Protein 4GHN (pdb70)

Foldseek 3Di:
DDPDDFDDADAEQLQDAQDALVCLLVQLVQVVVCVVFFFCCVVVVQDVVLSVVLNVQSNVQHGSNSSVQSVLLSQQSSQAQAFGFRYFKFFPPFDWDQAPNWIFGAPRDVQVVVQPDDHGWTFQDKQNHGVVVQLVVCLSNAHALEPVLSSVVSSRCSGIDSDAQKMKTWTDDPNDTDITMHGGHGPVVDDDDPDQQKAWDDDPNQEIEMEGQEVVSVSCVVHVVVRQPGQHYEYECANYQYDPLVLVVVLLLQADAKAAQFVGRVDIHRDPSRHDHQYEYEYDQNQYASSQSSVVNVVRVRYAYEEAFYRQYNDQQWGWDAGPSRGITIHHRHHWDAGPVGHTRNTGDGGNYYWGDHPVCVCCHDGRVVVVVVVVVD

B-factor: mean 21.85, std 10.47, range [8.23, 64.94]

CATH classification: 3.30.750.44 (+2 more: 2.30.42.10, 3.90.226.10)

Nearest PDB structures (foldseek):
  4ghn-assembly1_A  TM=1.003E+00  e=1.065E-84  Bacteroides u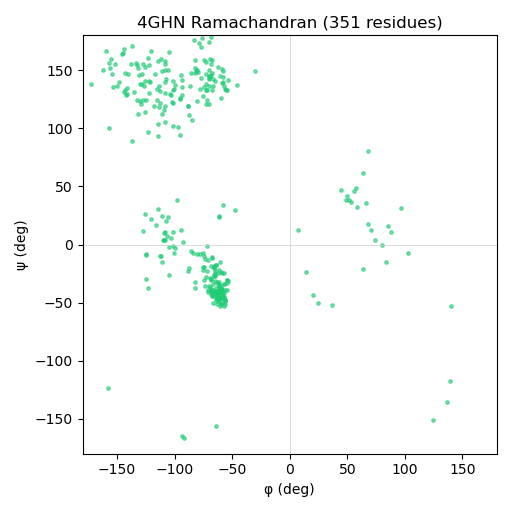niformis ATCC 8492
  1fc6-assembly1_A  TM=5.387E-01  e=7.915E-17  Tetradesmus obliquus
  4l8k-assembly2_B  TM=6.632E-01  e=1.416E-14  Parabacteroides merdae ATCC 43184
  6vbb-assembly1_B  TM=5.044E-01  e=3.871E-15  Acinetobacter baumannii
  6vbb-assembly1_A  TM=5.023E-01  e=3.640E-15  Acinetobacter baumannii

Solvent-accessible surface area: 17748 Å² total

Sequence (378 aa):
FYNDKQIDVENFYIAELPPLLTPSQFEEEDFKEEIHQIVENYSLYQQAKHLNDSLYQACDARVRQAQQTTTDYGLIVQEYISALQCAHAITCYKRYTANQRVAFIEDFLFVDKPNDYLTEYGFQDKDRIIIAINGLLPYKQQWIEQNEKYTEASTVPHRRLRTAYDAFRSYADTLLRNYTLLRGGDTLTVTLPLKQRDYFPDNEEQTVESRRILQQDSIGYYLTTIKTNPVEDFKAVYPKVKDLPYLIIDVRRNGGGNNSSNGVNICKYFIREAQPHCVSKSYIQPEADDAYKGKIYLLTDTYTLSSAAESFTLDKESGNVTLIGEATGGDTGNGPRRPFCCTKQRTYFRIPTRQPDVSSKGFPEGIGIPPHHQQVSQTVADFKDEDTVLNYAVGLLITEE

Structure (mmCIF, N/CA/C/O backbone):
data_4GHN
#
_entry.id   4GHN
#
_cell.length_a   102.077
_cell.length_b   102.077
_cell.length_c   97.266
_cell.angle_alpha   90.000
_cell.angle_beta   90.000
_cell.angle_gamma   120.000
#
_symmetry.space_group_name_H-M   'P 31 2 1'
#
loop_
_entity.id
_entity.type
_entity.pdbx_description
1 polymer 'Uncharacterized protein'
2 non-polymer GLYCEROL
3 water water
#
loop_
_atom_site.group_PDB
_atom_site.id
_atom_site.type_symbol
_atom_site.label_atom_id
_atom_site.label_alt_id
_atom_site.label_comp_id
_atom_site.label_asym_id
_atom_site.label_entity_id
_atom_site.label_seq_id
_atom_site.pdbx_PDB_ins_code
_atom_site.Cartn_x
_atom_site.Cartn_y
_atom_site.Cartn_z
_atom_site.occupancy
_atom_site.B_iso_or_equiv
_atom_site.auth_seq_id
_atom_site.auth_comp_id
_atom_site.auth_asym_id
_atom_site.auth_atom_id
_atom_site.pdbx_PDB_model_num
ATOM 1 N N . PHE A 1 4 ? 87.359 46.463 -5.953 1.00 51.51 32 PHE A N 1
ATOM 2 C CA . PHE A 1 4 ? 86.356 46.709 -7.033 1.00 51.04 32 PHE A CA 1
ATOM 3 C C . PHE A 1 4 ? 86.520 45.674 -8.143 1.00 53.38 32 PHE A C 1
ATOM 4 O O . PHE A 1 4 ? 87.603 45.562 -8.738 1.00 55.22 32 PHE A O 1
ATOM 12 N N . TYR A 1 5 ? 85.446 44.935 -8.432 1.00 54.54 33 TYR A N 1
ATOM 13 C CA . TYR A 1 5 ? 85.510 43.825 -9.391 1.00 56.32 33 TYR A CA 1
ATOM 14 C C . TYR A 1 5 ? 85.077 44.277 -10.790 1.00 58.61 33 TYR A C 1
ATOM 15 O O . TYR A 1 5 ? 83.881 44.312 -11.118 1.00 58.71 33 TYR A O 1
ATOM 24 N N . ASN A 1 6 ? 86.082 44.644 -11.594 1.00 60.78 34 ASN A N 1
ATOM 25 C CA . ASN A 1 6 ? 85.889 44.989 -13.007 1.00 61.68 34 ASN A CA 1
ATOM 26 C C . ASN A 1 6 ? 85.537 43.764 -13.874 1.00 62.30 34 ASN A C 1
ATOM 27 O O . ASN A 1 6 ? 84.735 43.871 -14.815 1.00 63.47 34 ASN A O 1
ATOM 29 N N . ASP A 1 7 ? 86.122 42.608 -13.543 1.00 61.90 35 ASP A N 1
ATOM 30 C CA . ASP A 1 7 ? 85.921 41.367 -14.313 1.00 61.47 35 ASP A CA 1
ATOM 31 C C . ASP A 1 7 ? 84.585 40.652 -13.984 1.00 60.50 35 ASP A C 1
ATOM 32 O O . ASP A 1 7 ? 84.102 40.718 -12.843 1.00 60.64 35 ASP A O 1
ATOM 34 N N . LYS A 1 8 ? 84.009 39.977 -14.988 1.00 58.34 36 LYS A N 1
ATOM 35 C CA . LYS A 1 8 ? 82.774 39.182 -14.822 1.00 56.36 36 LYS A CA 1
ATOM 36 C C . LYS A 1 8 ? 83.050 37.942 -13.960 1.00 54.23 36 LYS A C 1
ATOM 37 O O . LYS A 1 8 ? 84.203 37.517 -13.833 1.00 53.66 36 LYS A O 1
ATOM 39 N N . GLN A 1 9 ? 81.994 37.366 -13.379 1.00 51.86 37 GLN A N 1
ATOM 40 C CA . GLN A 1 9 ? 82.141 36.210 -12.479 1.00 50.22 37 GLN A CA 1
ATOM 41 C C . GLN A 1 9 ? 82.626 34.969 -13.241 1.00 48.75 37 GLN A C 1
ATOM 42 O O . GLN A 1 9 ? 82.107 34.648 -14.320 1.00 49.98 37 GLN A O 1
ATOM 48 N N . ILE A 1 10 ? 83.632 34.288 -12.687 1.00 45.84 38 ILE A N 1
ATOM 49 C CA . ILE A 1 10 ? 84.146 33.039 -13.281 1.00 43.36 38 ILE A CA 1
ATOM 50 C C . ILE A 1 10 ? 83.103 31.914 -13.194 1.00 42.96 38 ILE A C 1
ATOM 51 O O . ILE A 1 10 ? 82.184 31.945 -12.361 1.00 43.32 38 ILE A O 1
ATOM 56 N N . ASP A 1 11 ? 83.264 30.912 -14.052 1.00 41.78 39 ASP A N 1
ATOM 57 C CA . ASP A 1 11 ? 82.497 29.670 -13.933 1.00 41.44 39 ASP A CA 1
ATOM 58 C C . ASP A 1 11 ? 83.199 28.808 -12.902 1.00 38.80 39 ASP A C 1
ATOM 59 O O . ASP A 1 11 ? 84.413 28.926 -12.708 1.00 38.33 39 ASP A O 1
ATOM 64 N N . VAL A 1 12 ? 82.447 27.955 -12.218 1.00 34.45 40 VAL A N 1
ATOM 65 C CA . VAL A 1 12 ? 83.059 27.063 -11.249 1.00 30.74 40 VAL A CA 1
ATOM 66 C C . VAL A 1 12 ? 82.955 25.646 -11.748 1.00 27.63 40 VAL A C 1
ATOM 67 O O . VAL A 1 12 ? 82.149 25.332 -12.649 1.00 28.45 40 VAL A O 1
ATOM 71 N N . GLU A 1 13 ? 83.805 24.810 -11.197 1.00 25.15 41 GLU A N 1
ATOM 72 C CA . GLU A 1 13 ? 83.673 23.371 -11.338 1.00 25.60 41 GLU A CA 1
ATOM 73 C C . GLU A 1 13 ? 83.237 22.795 -9.992 1.00 23.46 41 GLU A C 1
ATOM 74 O O . GLU A 1 13 ? 83.692 23.237 -8.926 1.00 25.43 41 GLU A O 1
ATOM 80 N N . ASN A 1 14 ? 82.337 21.819 -10.056 1.00 23.10 42 ASN A N 1
ATOM 81 C CA . ASN A 1 14 ? 81.806 21.152 -8.889 1.00 22.19 42 ASN A CA 1
ATOM 82 C C . ASN A 1 14 ? 82.305 19.721 -8.842 1.00 22.18 42 ASN A C 1
ATOM 83 O O . ASN A 1 14 ? 81.971 18.885 -9.724 1.00 25.97 42 ASN A O 1
ATOM 88 N N . PHE A 1 15 ? 83.132 19.445 -7.855 1.00 19.68 43 PHE A N 1
ATOM 89 C CA . PHE A 1 15 ? 83.749 18.144 -7.640 1.00 21.37 43 PHE A CA 1
ATOM 90 C C . PHE A 1 15 ? 83.232 17.431 -6.411 1.00 20.26 43 PHE A C 1
ATOM 91 O O . PHE A 1 15 ? 82.853 18.066 -5.410 1.00 21.19 43 PHE A O 1
ATOM 99 N N . TYR A 1 16 ? 83.229 16.106 -6.469 1.00 20.73 44 TYR A N 1
ATOM 100 C CA . TYR A 1 16 ? 83.213 15.261 -5.267 1.00 20.43 44 TYR A CA 1
ATOM 101 C C . TYR A 1 16 ? 84.598 15.343 -4.627 1.00 21.36 44 TYR A C 1
ATOM 102 O O . TYR A 1 16 ? 85.629 15.294 -5.329 1.00 21.22 44 TYR A O 1
ATOM 111 N N . ILE A 1 17 ? 84.650 15.445 -3.308 1.00 18.25 45 ILE A N 1
ATOM 112 C CA . ILE A 1 17 ? 85.938 15.593 -2.640 1.00 18.36 45 ILE A CA 1
ATOM 113 C C . ILE A 1 17 ? 86.826 14.361 -2.801 1.00 20.76 45 ILE A C 1
ATOM 114 O O . ILE A 1 17 ? 88.037 14.481 -2.753 1.00 20.96 45 ILE A O 1
ATOM 119 N N . ALA A 1 18 ? 86.241 13.187 -3.044 1.00 20.01 46 ALA A N 1
ATOM 120 C CA . ALA A 1 18 ? 87.057 12.006 -3.346 1.00 21.81 46 ALA A CA 1
ATOM 121 C C . ALA A 1 18 ? 87.790 12.117 -4.686 1.00 22.16 46 ALA A C 1
ATOM 122 O O . ALA A 1 18 ? 88.654 11.270 -4.993 1.00 25.20 46 ALA A O 1
ATOM 124 N N . GLU A 1 19 ? 87.425 13.103 -5.498 1.00 22.77 47 GLU A N 1
ATOM 125 C CA . GLU A 1 19 ? 87.905 13.247 -6.866 1.00 26.33 47 GLU A CA 1
ATOM 126 C C . GLU A 1 19 ? 88.540 14.632 -7.149 1.00 25.19 47 GLU A C 1
ATOM 127 O O . GLU A 1 19 ? 88.574 15.097 -8.290 1.00 26.14 47 GLU A O 1
ATOM 133 N N . LEU A 1 20 ? 89.064 15.306 -6.122 1.00 24.73 48 LEU A N 1
ATOM 134 C CA . LEU A 1 20 ? 89.660 16.609 -6.357 1.00 23.32 48 LEU A CA 1
ATOM 135 C C . LEU A 1 20 ? 90.909 16.436 -7.252 1.00 24.43 48 LEU A C 1
ATOM 1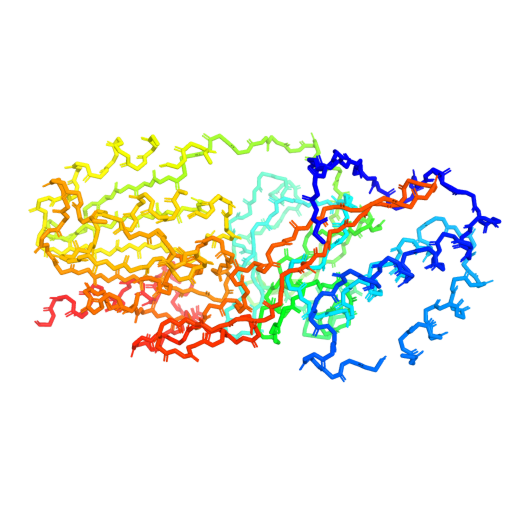36 O O . LEU A 1 20 ? 91.619 15.430 -7.115 1.00 26.99 48 LEU A O 1
ATOM 141 N N A PRO A 1 21 ? 91.180 17.405 -8.131 0.50 25.46 49 PRO A N 1
ATOM 142 N N B PRO A 1 21 ? 91.130 17.401 -8.162 0.50 26.27 49 PRO A N 1
ATOM 143 C CA A PRO A 1 21 ? 92.277 17.226 -9.098 0.50 25.48 49 PRO A CA 1
ATOM 144 C CA B PRO A 1 21 ? 92.302 17.437 -9.046 0.50 27.23 49 PRO A CA 1
ATOM 145 C C A PRO A 1 21 ? 93.685 17.412 -8.532 0.50 25.66 49 PRO A C 1
ATOM 146 C C B PRO A 1 21 ? 93.476 18.195 -8.426 0.50 28.18 49 PRO A C 1
ATOM 147 O O A PRO A 1 21 ? 94.637 16.942 -9.125 0.50 25.29 49 PRO A O 1
ATOM 148 O O B PRO A 1 21 ? 93.999 19.148 -9.007 0.50 29.36 49 PRO A O 1
ATOM 155 N N A LEU A 1 22 ? 93.835 18.103 -7.413 0.50 25.32 50 LEU A N 1
ATOM 156 N N B LEU A 1 22 ? 93.871 17.780 -7.233 0.50 28.08 50 LEU A N 1
ATOM 157 C CA A LEU A 1 22 ? 95.172 18.327 -6.873 0.50 23.34 50 LEU A CA 1
ATOM 158 C CA B LEU A 1 22 ? 95.095 18.268 -6.653 0.50 26.20 50 LEU A CA 1
ATOM 159 C C A LEU A 1 22 ? 95.696 17.116 -6.096 0.50 24.65 50 LEU A C 1
ATOM 160 C C B LEU A 1 22 ? 95.705 17.101 -5.933 0.50 26.80 50 LEU A C 1
ATOM 161 O O A LEU A 1 22 ? 94.918 16.249 -5.686 0.50 25.34 50 LEU A O 1
ATOM 162 O O B LEU A 1 22 ? 95.002 16.240 -5.387 0.50 27.96 50 LEU A O 1
ATOM 171 N N . THR A 1 23 ? 97.026 17.054 -5.935 1.00 26.82 51 THR A N 1
ATOM 172 C CA . THR A 1 23 ? 97.720 15.985 -5.236 1.00 26.27 51 THR A CA 1
ATOM 173 C C . THR A 1 23 ? 98.025 16.396 -3.791 1.00 25.51 51 THR A C 1
ATOM 174 O O . THR A 1 23 ? 98.083 17.596 -3.481 1.00 26.67 51 THR A O 1
ATOM 178 N N . PRO A 1 24 ? 98.266 15.418 -2.897 1.00 26.14 52 PRO A N 1
ATOM 179 C CA . PRO A 1 24 ? 98.595 15.730 -1.525 1.00 26.63 52 PRO A CA 1
ATOM 180 C C . PRO A 1 24 ? 99.771 16.684 -1.323 1.00 27.26 52 PRO A C 1
ATOM 181 O O . PRO A 1 24 ? 99.759 17.502 -0.404 1.00 26.37 52 PRO A O 1
ATOM 185 N N . SER A 1 25 ? 100.764 16.616 -2.203 1.00 26.81 53 SER A N 1
ATOM 186 C CA . SER A 1 25 ? 101.870 17.535 -2.130 1.00 26.78 53 SER A CA 1
ATOM 187 C C . SER A 1 25 ? 101.453 19.000 -2.359 1.00 27.42 53 SER A C 1
ATOM 188 O O . SER A 1 25 ? 102.219 19.924 -2.002 1.00 27.56 53 SER A O 1
ATOM 191 N N . GLN A 1 26 ? 100.258 19.214 -2.934 1.00 26.16 54 GLN A N 1
ATOM 192 C CA . GLN A 1 26 ? 99.759 20.536 -3.293 1.00 24.63 54 GLN A CA 1
ATOM 193 C C . GLN A 1 26 ? 98.778 21.067 -2.236 1.00 22.77 54 GLN A C 1
ATOM 194 O O . GLN A 1 26 ? 98.332 22.209 -2.367 1.00 23.02 54 GLN A O 1
ATOM 200 N N . PHE A 1 27 ? 98.469 20.271 -1.215 1.00 21.62 55 PHE A N 1
ATOM 201 C CA . PHE A 1 27 ? 97.358 20.603 -0.295 1.00 21.38 55 PHE A CA 1
ATOM 202 C C . PHE A 1 27 ? 97.697 21.889 0.434 1.00 23.55 55 PHE A C 1
ATOM 203 O O . PHE A 1 27 ? 96.854 22.799 0.509 1.00 23.15 55 PHE A O 1
ATOM 211 N N . GLU A 1 28 ? 98.912 21.988 0.971 1.00 24.95 56 GLU A N 1
ATOM 212 C CA . GLU A 1 28 ? 99.184 23.114 1.852 1.00 26.66 56 GLU A CA 1
ATOM 213 C C . GLU A 1 28 ? 99.271 24.425 1.102 1.00 24.80 56 GLU A C 1
ATOM 214 O O . GLU A 1 28 ? 98.765 25.448 1.589 1.00 23.97 56 GLU A O 1
ATOM 220 N N . GLU A 1 29 ? 99.880 24.425 -0.080 1.00 24.23 57 GLU A N 1
ATOM 221 C CA A GLU A 1 29 ? 99.935 25.609 -0.961 0.50 25.04 57 GLU A CA 1
ATOM 222 C CA B GLU A 1 29 ? 99.923 25.673 -0.826 0.50 25.56 57 GLU A CA 1
ATOM 223 C C . GLU A 1 29 ? 98.531 26.059 -1.355 1.00 24.05 57 GLU A C 1
ATOM 224 O O . GLU A 1 29 ? 98.207 27.246 -1.405 1.00 22.91 57 GLU A O 1
ATOM 235 N N . ASP A 1 30 ? 97.683 25.088 -1.668 1.00 21.61 58 ASP A N 1
ATOM 236 C CA . ASP A 1 30 ? 96.312 25.413 -2.045 1.00 21.24 58 ASP A CA 1
ATOM 237 C C . ASP A 1 30 ? 95.591 26.072 -0.878 1.00 20.55 58 ASP A C 1
ATOM 238 O O . ASP A 1 30 ? 94.894 27.069 -1.064 1.00 20.36 58 ASP A O 1
ATOM 243 N N . PHE A 1 31 ? 95.734 25.504 0.303 1.00 19.08 59 PHE A N 1
ATOM 244 C CA . PHE A 1 31 ? 94.995 26.032 1.473 1.00 18.78 59 PHE A CA 1
ATOM 245 C C . PHE A 1 31 ? 95.460 27.450 1.792 1.00 19.20 59 PHE A C 1
ATOM 246 O O . PHE A 1 31 ? 94.651 28.330 2.125 1.00 18.63 59 PHE A O 1
ATOM 254 N N . LYS A 1 32 ? 96.774 27.679 1.678 1.00 21.06 60 LYS A N 1
ATOM 255 C CA . LYS A 1 32 ? 97.308 29.019 1.892 1.00 20.21 60 LYS A CA 1
ATOM 256 C C . LYS A 1 32 ? 96.691 29.997 0.904 1.00 20.07 60 LYS A C 1
ATOM 257 O O . LYS A 1 32 ? 96.420 31.150 1.276 1.00 21.23 60 LYS A O 1
ATOM 263 N N . GLU A 1 33 ? 96.443 29.587 -0.342 1.00 19.58 61 GLU A N 1
ATOM 264 C CA A GLU A 1 33 ? 95.820 30.488 -1.299 0.50 18.94 61 GLU A CA 1
ATOM 265 C CA B GLU A 1 33 ? 95.810 30.450 -1.326 0.50 19.87 61 GLU A CA 1
ATOM 266 C C . GLU A 1 33 ? 94.341 30.739 -0.957 1.00 19.72 61 GLU A C 1
ATOM 267 O O . GLU A 1 33 ? 93.867 31.866 -1.087 1.00 20.01 61 GLU A O 1
ATOM 278 N N . ILE A 1 34 ? 93.623 29.701 -0.524 1.00 19.56 62 ILE A N 1
ATOM 279 C CA . ILE A 1 34 ? 92.221 29.888 -0.099 1.00 18.42 62 ILE A CA 1
ATOM 280 C C . ILE A 1 34 ? 92.171 30.958 0.996 1.00 18.37 62 ILE A C 1
ATOM 281 O O . ILE A 1 34 ? 91.402 31.938 0.930 1.00 17.65 62 ILE A O 1
ATOM 286 N N . HIS A 1 35 ? 93.039 30.810 1.982 1.00 18.44 63 HIS A N 1
ATOM 287 C CA . HIS A 1 35 ? 93.031 31.728 3.111 1.00 17.86 63 HIS A CA 1
ATOM 288 C C . HIS A 1 35 ? 93.415 33.145 2.684 1.00 17.53 63 HIS A C 1
ATOM 289 O O . HIS A 1 35 ? 92.793 34.108 3.129 1.00 18.23 63 HIS A O 1
ATOM 296 N N . GLN A 1 36 ? 94.413 33.286 1.804 1.00 18.84 64 GLN A N 1
ATOM 297 C CA . GLN A 1 36 ? 94.768 34.610 1.297 1.00 19.99 64 GLN A CA 1
ATOM 298 C C . GLN A 1 36 ? 93.587 35.282 0.590 1.00 19.13 64 GLN A C 1
ATOM 299 O O . GLN A 1 36 ? 93.325 36.495 0.772 1.00 18.93 64 GLN A O 1
ATOM 305 N N . ILE A 1 37 ? 92.894 34.504 -0.244 1.00 17.24 65 ILE A N 1
ATOM 306 C CA . ILE A 1 37 ? 91.729 35.005 -0.964 1.00 17.95 65 ILE A CA 1
ATOM 307 C C . ILE A 1 37 ? 90.659 35.483 0.024 1.00 17.72 65 ILE A C 1
ATOM 308 O O . ILE A 1 37 ? 90.083 36.562 -0.133 1.00 16.73 65 ILE A O 1
ATOM 313 N N . VAL A 1 38 ? 90.400 34.673 1.033 1.00 17.08 66 VAL A N 1
ATOM 314 C CA . VAL A 1 38 ? 89.414 35.045 2.056 1.00 15.87 66 VAL A CA 1
ATOM 315 C C . VAL A 1 38 ? 89.818 36.309 2.796 1.00 15.27 66 VAL A C 1
ATOM 316 O O . VAL A 1 38 ? 89.010 37.251 2.950 1.00 16.06 66 VAL A O 1
ATOM 328 N N . GLU A 1 40 ? 91.716 38.732 1.884 1.00 18.77 68 GLU A N 1
ATOM 329 C CA . GLU A 1 40 ? 91.677 39.881 0.998 1.00 19.61 68 GLU A CA 1
ATOM 330 C C . GLU A 1 40 ? 90.294 40.271 0.475 1.00 19.69 68 GLU A C 1
ATOM 331 O O . GLU A 1 40 ? 90.120 41.404 0.100 1.00 21.93 68 GLU A O 1
ATOM 337 N N . ASN A 1 41 ? 89.341 39.332 0.442 1.00 18.28 69 ASN A N 1
ATOM 338 C CA . ASN A 1 41 ? 88.078 39.559 -0.222 1.00 17.70 69 ASN A CA 1
ATOM 339 C C . ASN A 1 41 ? 86.800 39.345 0.622 1.00 16.60 69 ASN A C 1
ATOM 340 O O . ASN A 1 41 ? 85.777 39.938 0.331 1.00 18.51 69 ASN A O 1
ATOM 345 N N . TYR A 1 42 ? 86.832 38.447 1.604 1.00 15.86 70 TYR A N 1
ATOM 346 C CA . TYR A 1 42 ? 85.610 38.167 2.382 1.00 14.19 70 TYR A CA 1
ATOM 347 C C . TYR A 1 42 ? 85.326 39.398 3.248 1.00 14.96 70 TYR A C 1
ATOM 348 O O . TYR A 1 42 ? 86.163 39.819 4.079 1.00 16.76 70 TYR A O 1
ATOM 357 N N . SER A 1 43 ? 84.157 39.970 3.044 1.00 15.99 71 SER A N 1
ATOM 358 C CA . SER A 1 43 ? 83.846 41.257 3.596 1.00 15.98 71 SER A CA 1
ATOM 359 C C . SER A 1 43 ? 83.299 41.263 5.018 1.00 15.95 71 SER A C 1
ATOM 360 O O . SER A 1 43 ? 83.136 42.344 5.586 1.00 17.28 71 SER A O 1
ATOM 363 N N . LEU A 1 44 ? 83.044 40.095 5.594 1.00 15.04 72 LEU A N 1
ATOM 364 C CA . LEU A 1 44 ? 82.289 40.012 6.862 1.00 13.59 72 LEU A CA 1
ATOM 365 C C . LEU A 1 44 ? 83.093 39.554 8.084 1.00 13.40 72 LEU A C 1
ATOM 366 O O . LEU A 1 44 ? 82.585 39.641 9.202 1.00 14.29 72 LEU A O 1
ATOM 371 N N . TYR A 1 45 ? 84.342 39.079 7.906 1.00 13.59 73 TYR A N 1
ATOM 372 C CA . TYR A 1 45 ? 85.026 38.496 9.052 1.00 13.64 73 TYR A CA 1
ATOM 373 C C . TYR A 1 45 ? 85.348 39.501 10.159 1.00 13.49 73 TYR A C 1
ATOM 374 O O . TYR A 1 45 ? 85.340 39.149 11.314 1.00 15.54 73 TYR A O 1
ATOM 383 N N . GLN A 1 46 ? 85.651 40.742 9.795 1.00 14.76 74 GLN A N 1
ATOM 384 C CA A GLN A 1 46 ? 85.963 41.759 10.779 0.50 15.76 74 GLN A CA 1
ATOM 385 C CA B GLN A 1 46 ? 85.955 41.746 10.797 0.50 16.02 74 GLN A CA 1
ATOM 386 C C . GLN A 1 46 ? 84.709 42.074 11.601 1.00 15.14 74 GLN A C 1
ATOM 387 O O . GLN A 1 46 ? 84.732 42.069 12.821 1.00 16.64 74 GLN A O 1
ATOM 398 N N . ALA A 1 47 ? 83.603 42.328 10.910 1.00 15.72 75 ALA A N 1
ATOM 399 C CA . ALA A 1 47 ? 82.338 42.629 11.589 1.00 14.72 75 ALA A CA 1
ATOM 400 C C . ALA A 1 47 ? 81.830 41.504 12.462 1.00 14.79 75 ALA A C 1
ATOM 401 O O . ALA A 1 47 ? 81.199 41.749 13.487 1.00 15.68 75 ALA A O 1
ATOM 403 N N . LYS A 1 48 ? 82.115 40.273 12.040 1.00 13.53 76 LYS A N 1
ATOM 404 C CA . LYS A 1 48 ? 81.765 39.097 12.817 1.00 12.37 76 LYS A CA 1
ATOM 405 C C . LYS A 1 48 ? 82.687 38.820 13.984 1.00 12.06 76 LYS A C 1
ATOM 406 O O . LYS A 1 48 ? 82.446 37.901 14.755 1.00 14.20 76 LYS A O 1
ATOM 412 N N . HIS A 1 49 ? 83.785 39.562 14.062 1.00 12.82 77 HIS A N 1
ATOM 413 C CA . HIS A 1 49 ? 84.808 39.362 15.082 1.00 13.01 77 HIS A CA 1
ATOM 414 C C . HIS A 1 49 ? 85.399 37.965 15.072 1.00 13.77 77 HIS A C 1
ATOM 415 O O . HIS A 1 49 ? 85.774 37.445 16.104 1.00 15.83 77 HIS A O 1
ATOM 422 N N . LEU A 1 50 ? 85.482 37.352 13.892 1.00 13.72 78 LEU A N 1
ATOM 423 C CA . LEU A 1 50 ? 86.011 36.002 13.781 1.00 13.07 78 LEU A CA 1
ATOM 424 C C . LEU A 1 50 ? 87.494 35.973 14.181 1.00 13.38 78 LEU A C 1
ATOM 425 O O . LEU A 1 50 ? 88.263 36.879 13.859 1.00 14.26 78 LEU A O 1
ATOM 430 N N . ASN A 1 51 ? 87.860 34.922 14.884 1.00 13.93 79 ASN A N 1
ATOM 431 C CA . ASN A 1 51 ? 89.248 34.665 15.231 1.00 12.90 79 ASN A CA 1
ATOM 432 C C . ASN A 1 51 ? 89.876 33.914 14.052 1.00 13.67 79 ASN A C 1
ATOM 433 O O . ASN A 1 51 ? 89.973 32.665 14.046 1.00 14.68 79 ASN A O 1
ATOM 446 N N . ASP A 1 53 ? 93.004 34.060 12.973 1.00 13.69 81 ASP A N 1
ATOM 447 C CA . ASP A 1 53 ? 94.342 33.555 13.245 1.00 14.12 81 ASP A CA 1
ATOM 448 C C . ASP A 1 53 ? 94.215 32.086 13.725 1.00 13.39 81 ASP A C 1
ATOM 449 O O . ASP A 1 53 ? 94.887 31.190 13.213 1.00 14.89 81 ASP A O 1
ATOM 454 N N . SER A 1 54 ? 93.374 31.855 14.725 1.00 13.80 82 SER A N 1
ATOM 455 C CA . SER A 1 54 ? 93.231 30.511 15.282 1.00 13.41 82 SER A CA 1
ATOM 456 C C . SER A 1 54 ? 92.609 29.522 14.287 1.00 13.55 82 SER A C 1
ATOM 457 O O . SER A 1 54 ? 93.047 28.375 14.193 1.00 15.49 82 SER A O 1
ATOM 460 N N . LEU A 1 55 ? 91.609 29.991 13.546 1.00 14.74 83 LEU A N 1
ATOM 461 C CA . LEU A 1 55 ? 90.964 29.160 12.531 1.00 14.77 83 LEU A CA 1
ATOM 462 C C . LEU A 1 55 ? 91.987 28.700 11.481 1.00 16.49 83 LEU A C 1
ATOM 463 O O . LEU A 1 55 ? 92.052 27.516 11.149 1.00 15.80 83 LEU A O 1
ATOM 468 N N . TYR A 1 56 ? 92.749 29.643 10.928 1.00 15.38 84 TYR A N 1
ATOM 469 C CA . TYR A 1 56 ? 93.748 29.311 9.932 1.00 16.75 84 TYR A CA 1
ATOM 470 C C . TYR A 1 56 ? 94.719 28.262 10.486 1.00 17.00 84 TYR A C 1
ATOM 471 O O . TYR A 1 56 ? 95.040 27.251 9.830 1.00 18.13 84 TYR A O 1
ATOM 480 N N . GLN A 1 57 ? 95.210 28.501 11.702 1.00 15.71 85 GLN A N 1
ATOM 481 C CA . GLN A 1 57 ? 96.266 27.613 12.222 1.00 15.20 85 GLN A CA 1
ATOM 482 C C . GLN A 1 57 ? 95.713 26.215 12.503 1.00 17.84 85 GLN A C 1
ATOM 483 O O . GLN A 1 57 ? 96.405 25.216 12.270 1.00 18.83 85 GLN A O 1
ATOM 489 N N . ALA A 1 58 ? 94.490 26.143 13.010 1.00 17.42 86 ALA A N 1
ATOM 490 C CA . ALA A 1 58 ? 93.878 24.843 13.274 1.00 17.87 86 ALA A CA 1
ATOM 491 C C . ALA A 1 58 ? 93.724 24.066 11.968 1.00 18.29 86 ALA A C 1
ATOM 492 O O . ALA A 1 58 ? 94.015 22.856 11.892 1.00 20.14 86 ALA A O 1
ATOM 494 N N . CYS A 1 59 ? 93.218 24.734 10.955 1.00 16.19 87 CYS A N 1
ATOM 495 C CA . CYS A 1 59 ? 93.021 24.077 9.670 1.00 17.26 87 CYS A CA 1
ATOM 496 C C . CYS A 1 59 ? 94.334 23.717 8.995 1.00 18.88 87 CYS A C 1
ATOM 497 O O . CYS A 1 59 ? 94.496 22.613 8.464 1.00 20.26 87 CYS A O 1
ATOM 500 N N . ASP A 1 60 ? 95.292 24.626 9.022 1.00 19.04 88 ASP A N 1
ATOM 501 C CA . ASP A 1 60 ? 96.570 24.354 8.394 1.00 19.02 88 ASP A CA 1
ATOM 502 C C . ASP A 1 60 ? 97.285 23.147 9.011 1.00 20.06 88 ASP A C 1
ATOM 503 O O . ASP A 1 60 ? 97.896 22.361 8.276 1.00 21.95 88 ASP A O 1
ATOM 508 N N . ALA A 1 61 ? 97.195 22.973 10.329 1.00 19.36 89 ALA A N 1
ATOM 509 C CA . ALA A 1 61 ? 97.798 21.817 11.004 1.00 20.46 89 ALA A CA 1
ATOM 510 C C . ALA A 1 61 ? 97.186 20.537 10.455 1.00 20.34 89 ALA A C 1
ATOM 511 O O . ALA A 1 61 ? 97.886 19.531 10.219 1.00 22.68 89 ALA A O 1
ATOM 513 N N . ARG A 1 62 ? 95.868 20.554 10.272 1.00 19.57 90 ARG A N 1
ATOM 514 C CA . ARG A 1 62 ? 95.200 19.403 9.698 1.00 20.33 90 ARG A CA 1
ATOM 515 C C . ARG A 1 62 ? 95.566 19.167 8.242 1.00 21.46 90 ARG A C 1
ATOM 516 O O . ARG A 1 62 ? 95.746 18.001 7.838 1.00 23.26 90 ARG A O 1
ATOM 524 N N . VAL A 1 63 ? 95.691 20.231 7.453 1.00 19.72 91 VAL A N 1
ATOM 525 C CA . VAL A 1 63 ? 96.031 20.111 6.033 1.00 20.53 91 VAL A CA 1
ATOM 526 C C . VAL A 1 63 ? 97.405 19.415 5.908 1.00 20.84 91 VAL A C 1
ATOM 527 O O . VAL A 1 63 ? 97.627 18.556 5.018 1.00 23.13 91 VAL A O 1
ATOM 531 N N . ARG A 1 64 ? 98.312 19.762 6.810 1.00 20.85 92 ARG A N 1
ATOM 532 C CA . ARG A 1 64 ? 99.655 19.167 6.796 1.00 22.42 92 ARG A CA 1
ATOM 533 C C . ARG A 1 64 ? 99.666 17.663 7.094 1.00 24.86 92 ARG A C 1
ATOM 534 O O . ARG A 1 64 ? 100.659 17.003 6.789 1.00 27.15 92 ARG A O 1
ATOM 542 N N . GLN A 1 65 ? 98.604 17.122 7.693 1.00 24.23 93 GLN A N 1
ATOM 543 C CA . GLN A 1 65 ? 98.482 15.690 7.980 1.00 25.63 93 GLN A CA 1
ATOM 544 C C . GLN A 1 65 ? 97.511 14.957 7.036 1.00 25.08 93 GLN A C 1
ATOM 545 O O . GLN A 1 65 ? 97.361 13.737 7.117 1.00 27.22 93 GLN A O 1
ATOM 551 N N . ALA A 1 66 ? 96.877 15.691 6.125 1.00 24.73 94 ALA A N 1
ATOM 552 C CA . ALA A 1 66 ? 95.833 15.134 5.256 1.00 23.61 94 ALA A CA 1
ATOM 553 C C . ALA A 1 66 ? 96.518 14.234 4.211 1.00 25.10 94 ALA A C 1
ATOM 554 O O . ALA A 1 66 ? 97.467 14.678 3.552 1.00 24.82 94 ALA A O 1
ATOM 556 N N . GLN A 1 67 ? 95.973 13.030 4.023 1.00 26.83 95 GLN A N 1
ATOM 557 C CA A GLN A 1 67 ? 96.567 12.033 3.111 0.50 28.06 95 GLN A CA 1
ATOM 558 C CA B GLN A 1 67 ? 96.555 12.008 3.127 0.50 28.26 95 GLN A CA 1
ATOM 559 C C . GLN A 1 67 ? 95.791 11.868 1.801 1.00 27.31 95 GLN A C 1
ATOM 560 O O . GLN A 1 67 ? 96.381 11.576 0.754 1.00 28.21 95 GLN A O 1
ATOM 571 N N . THR A 1 68 ? 94.468 12.066 1.843 1.00 23.94 96 THR A N 1
ATOM 572 C CA . THR A 1 68 ? 93.630 11.913 0.676 1.00 23.38 96 THR A CA 1
ATOM 573 C C . THR A 1 68 ? 92.898 13.217 0.344 1.00 21.83 96 THR A C 1
ATOM 574 O O . THR A 1 68 ? 92.842 14.146 1.171 1.00 22.78 96 THR A O 1
ATOM 578 N N . THR A 1 69 ? 92.319 13.297 -0.847 1.00 21.05 97 THR A N 1
ATOM 579 C CA . THR A 1 69 ? 91.566 14.467 -1.229 1.00 20.40 97 THR A CA 1
ATOM 580 C C . THR A 1 69 ? 90.267 14.581 -0.416 1.00 19.21 97 THR A C 1
ATOM 581 O O . THR A 1 69 ? 89.786 15.698 -0.189 1.00 19.53 97 THR A O 1
ATOM 585 N N . THR A 1 70 ? 89.714 13.453 0.027 1.00 19.14 98 THR A N 1
ATOM 586 C CA . THR A 1 70 ? 88.560 13.494 0.947 1.00 18.42 98 THR A CA 1
ATOM 587 C C . THR A 1 70 ? 88.978 14.192 2.260 1.00 17.87 98 THR A C 1
ATOM 588 O O . THR A 1 70 ? 88.277 15.081 2.751 1.00 19.56 98 THR A O 1
ATOM 592 N N . ASP A 1 71 ? 90.119 13.813 2.829 1.00 19.05 99 ASP A N 1
ATOM 593 C CA . ASP A 1 71 ? 90.625 14.436 4.064 1.00 20.18 99 ASP A CA 1
ATOM 594 C C . ASP A 1 71 ? 90.749 15.958 3.864 1.00 19.48 99 ASP A C 1
ATOM 595 O O . ASP A 1 71 ? 90.307 16.755 4.705 1.00 19.70 99 ASP A O 1
ATOM 600 N N . TYR A 1 72 ? 91.357 16.347 2.742 1.00 18.78 100 TYR A N 1
ATOM 601 C CA . TYR A 1 72 ? 91.561 17.750 2.402 1.00 19.14 100 TYR A CA 1
ATOM 602 C C . TYR A 1 72 ? 90.225 18.518 2.214 1.00 19.44 100 TYR A C 1
ATOM 603 O O . TYR A 1 72 ? 90.025 19.592 2.802 1.00 17.18 100 TYR A O 1
ATOM 612 N N . GLY A 1 73 ? 89.332 17.976 1.399 1.00 17.96 101 GLY A N 1
ATOM 613 C CA . GLY A 1 73 ? 88.068 18.616 1.102 1.00 16.57 101 GLY A CA 1
ATOM 614 C C . GLY A 1 73 ? 87.236 18.821 2.366 1.00 15.92 101 GLY A C 1
ATOM 615 O O . GLY A 1 73 ? 86.544 19.835 2.474 1.00 17.29 101 GLY A O 1
ATOM 616 N N . LEU A 1 74 ? 87.264 17.869 3.306 1.00 17.68 102 LEU A N 1
ATOM 617 C CA . LEU A 1 74 ? 86.536 18.041 4.567 1.00 15.94 102 LEU A CA 1
ATOM 618 C C . LEU A 1 74 ? 87.106 19.211 5.370 1.00 17.81 102 LEU A C 1
ATOM 619 O O . LEU A 1 74 ? 86.345 19.957 5.987 1.00 16.80 102 LEU A O 1
ATOM 624 N N . ILE A 1 75 ? 88.427 19.389 5.339 1.00 17.64 103 ILE A N 1
ATOM 625 C CA . ILE A 1 75 ? 89.031 20.537 6.055 1.00 16.08 103 ILE A CA 1
ATOM 626 C C . ILE A 1 75 ? 88.608 21.851 5.404 1.00 14.49 103 ILE A C 1
ATOM 627 O O . ILE A 1 75 ? 88.238 22.814 6.100 1.00 15.28 103 ILE A O 1
ATOM 632 N N . VAL A 1 76 ? 88.652 21.899 4.077 1.00 15.01 104 VAL A N 1
ATOM 633 C CA . VAL A 1 76 ? 88.190 23.074 3.344 1.00 14.73 104 VAL A CA 1
ATOM 634 C C . VAL A 1 76 ? 86.713 23.363 3.682 1.00 14.86 104 VAL A C 1
ATOM 635 O O . VAL A 1 76 ? 86.327 24.540 3.921 1.00 16.09 104 VAL A O 1
ATOM 639 N N . GLN A 1 77 ? 85.883 22.310 3.701 1.00 15.33 105 GLN A N 1
ATOM 640 C CA . GLN A 1 77 ? 84.475 22.486 4.057 1.00 14.51 105 GLN A CA 1
ATOM 641 C C . GLN A 1 77 ? 84.325 23.109 5.448 1.00 13.42 105 GLN A C 1
ATOM 642 O O . GLN A 1 77 ? 83.510 24.025 5.641 1.00 13.74 105 GLN A O 1
ATOM 648 N N . GLU A 1 78 ? 85.074 22.606 6.411 1.00 14.55 106 GLU A N 1
ATOM 649 C CA . GLU A 1 78 ? 85.061 23.125 7.781 1.00 12.10 106 GLU A CA 1
ATOM 650 C C . GLU A 1 78 ? 85.560 24.554 7.874 1.00 13.52 106 GLU A C 1
ATOM 651 O O . GLU A 1 78 ? 84.994 25.369 8.594 1.00 14.67 106 GLU A O 1
ATOM 657 N N . TYR A 1 79 ? 86.610 24.864 7.131 1.00 14.50 107 TYR A N 1
ATOM 658 C CA . TYR A 1 79 ? 87.160 26.224 7.109 1.00 13.08 107 TYR A CA 1
ATOM 659 C C . TYR A 1 79 ? 86.112 27.252 6.612 1.00 12.44 107 TYR A C 1
ATOM 660 O O . TYR A 1 79 ? 85.826 28.273 7.255 1.00 14.10 107 TYR A O 1
ATOM 669 N N . ILE A 1 80 ? 85.539 26.951 5.450 1.00 13.86 108 ILE A N 1
ATOM 670 C CA . ILE A 1 80 ? 84.555 27.810 4.831 1.00 13.37 108 ILE A CA 1
ATOM 671 C C . ILE A 1 80 ? 83.313 27.945 5.739 1.00 11.87 108 ILE A C 1
ATOM 672 O O . ILE A 1 80 ? 82.785 29.041 5.890 1.00 12.96 108 ILE A O 1
ATOM 677 N N . SER A 1 81 ? 82.848 26.828 6.305 1.00 12.30 109 SER A N 1
ATOM 678 C CA . SER A 1 81 ? 81.708 26.844 7.218 1.00 12.64 109 SER A CA 1
ATOM 679 C C . SER A 1 81 ? 81.990 27.685 8.478 1.00 12.00 109 SER A C 1
ATOM 680 O O . SER A 1 81 ? 81.088 28.355 8.998 1.00 12.56 109 SER A O 1
ATOM 683 N N . ALA A 1 82 ? 83.246 27.672 8.932 1.00 12.47 110 ALA A N 1
ATOM 684 C CA . ALA A 1 82 ? 83.661 28.489 10.070 1.00 12.19 110 ALA A CA 1
ATOM 685 C C . ALA A 1 82 ? 83.637 29.997 9.805 1.00 12.19 110 ALA A C 1
ATOM 686 O O . ALA A 1 82 ? 83.734 30.773 10.755 1.00 14.56 110 ALA A O 1
ATOM 688 N N . LEU A 1 83 ? 83.464 30.415 8.557 1.00 11.68 111 LEU A N 1
ATOM 689 C CA . LEU A 1 83 ? 83.265 31.809 8.204 1.00 12.80 111 LEU A CA 1
ATOM 690 C C . LEU A 1 83 ? 81.879 32.310 8.588 1.00 12.72 111 LEU A C 1
ATOM 691 O O . LEU A 1 83 ? 81.656 33.503 8.556 1.00 12.48 111 LEU A O 1
ATOM 696 N N . GLN A 1 84 ? 80.967 31.389 8.937 1.00 12.49 112 GLN A N 1
ATOM 697 C CA . GLN A 1 84 ? 79.673 31.716 9.509 1.00 13.48 112 GLN A CA 1
ATOM 698 C C . GLN A 1 84 ? 78.856 32.612 8.631 1.00 12.25 112 GLN A C 1
ATOM 699 O O . GLN A 1 84 ? 78.277 33.584 9.094 1.00 12.96 112 GLN A O 1
ATOM 705 N N . CYS A 1 85 ? 78.762 32.233 7.352 1.00 13.04 113 CYS A N 1
ATOM 706 C CA . CYS A 1 85 ? 77.931 33.009 6.433 1.00 12.49 113 CYS A CA 1
ATOM 707 C C . CYS A 1 85 ? 77.224 32.074 5.460 1.00 12.51 113 CYS A C 1
ATOM 708 O O . CYS A 1 85 ? 77.868 31.239 4.808 1.00 13.09 113 CYS A O 1
ATOM 711 N N . ALA A 1 86 ? 75.913 32.240 5.365 1.00 13.14 114 ALA A N 1
ATOM 712 C CA . ALA A 1 86 ? 75.120 31.386 4.455 1.00 11.95 114 ALA A CA 1
ATOM 713 C C . ALA A 1 86 ? 75.559 31.417 2.992 1.00 12.82 114 ALA A C 1
ATOM 714 O O . ALA A 1 86 ? 75.285 30.478 2.243 1.00 15.56 114 ALA A O 1
ATOM 716 N N . HIS A 1 87 ? 76.214 32.512 2.581 1.00 13.14 115 HIS A N 1
ATOM 717 C CA . HIS A 1 87 ? 76.745 32.642 1.227 1.00 15.25 115 HIS A CA 1
ATOM 718 C C . HIS A 1 87 ? 78.272 32.569 1.115 1.00 15.81 115 HIS A C 1
ATOM 719 O O . HIS A 1 87 ? 78.802 32.873 0.068 1.00 19.20 115 HIS A O 1
ATOM 726 N N . ALA A 1 88 ? 78.956 32.183 2.176 1.00 13.67 116 ALA A N 1
ATOM 727 C CA . ALA A 1 88 ? 80.366 31.763 2.098 1.00 14.40 116 ALA A CA 1
ATOM 728 C C . ALA A 1 88 ? 80.307 30.245 2.026 1.00 14.69 116 ALA A C 1
ATOM 729 O O . ALA A 1 88 ? 80.051 29.554 3.041 1.00 14.00 116 ALA A O 1
ATOM 731 N N . ILE A 1 89 ? 80.472 29.726 0.808 1.00 14.75 117 ILE A N 1
ATOM 732 C CA . ILE A 1 89 ? 80.188 28.311 0.554 1.00 14.16 117 ILE A CA 1
ATOM 733 C C . ILE A 1 89 ? 81.245 27.675 -0.325 1.00 15.36 117 ILE A C 1
ATOM 734 O O . ILE A 1 89 ? 81.912 28.360 -1.104 1.00 17.82 117 ILE A O 1
ATOM 739 N N . THR A 1 90 ? 81.374 26.359 -0.195 1.00 14.35 118 THR A N 1
ATOM 740 C CA . THR A 1 90 ? 82.137 25.598 -1.161 1.00 15.10 118 THR A CA 1
ATOM 741 C C . THR A 1 90 ? 81.267 25.268 -2.363 1.00 17.13 118 THR A C 1
ATOM 742 O O . THR A 1 90 ? 80.064 25.606 -2.414 1.00 18.25 118 THR A O 1
ATOM 746 N N . CYS A 1 91 ? 81.905 24.631 -3.349 1.00 16.46 119 CYS A N 1
ATOM 747 C CA . CYS A 1 91 ? 81.244 24.227 -4.586 1.00 17.70 119 CYS A CA 1
ATOM 748 C C . CYS A 1 91 ? 81.230 22.710 -4.748 1.00 19.53 119 CYS A C 1
ATOM 749 O O . CYS A 1 91 ? 80.991 22.223 -5.850 1.00 22.42 119 CYS A O 1
ATOM 752 N N . TYR A 1 92 ? 81.476 21.969 -3.670 1.00 17.05 120 TYR A N 1
ATOM 753 C CA . TYR A 1 92 ? 81.565 20.513 -3.737 1.00 18.25 120 TYR A CA 1
ATOM 754 C C . TYR A 1 92 ? 80.213 19.860 -3.929 1.00 19.88 120 TYR A C 1
ATOM 755 O O . TYR A 1 92 ? 79.213 20.366 -3.440 1.00 19.78 120 TYR A O 1
ATOM 764 N N . LYS A 1 93 ? 80.204 18.739 -4.661 1.00 20.27 121 LYS A N 1
ATOM 765 C CA . LYS A 1 93 ? 78.991 17.959 -4.868 1.00 20.68 121 LYS A CA 1
ATOM 766 C C . LYS A 1 93 ? 78.758 17.054 -3.677 1.00 20.37 121 LYS A C 1
ATOM 767 O O . LYS A 1 93 ? 79.693 16.714 -2.943 1.00 19.23 121 LYS A O 1
ATOM 773 N N . ARG A 1 94 ? 77.509 16.624 -3.510 1.00 19.96 122 ARG A N 1
ATOM 774 C CA . ARG A 1 94 ? 77.156 15.746 -2.403 1.00 20.65 122 ARG A CA 1
ATOM 775 C C . ARG A 1 94 ? 76.406 14.522 -2.873 1.00 19.59 122 ARG A C 1
ATOM 776 O O . ARG A 1 94 ? 75.503 14.614 -3.726 1.00 22.58 122 ARG A O 1
ATOM 784 N N . TYR A 1 95 ? 76.771 13.400 -2.292 1.00 18.06 123 TYR A N 1
ATOM 785 C CA . TYR A 1 95 ? 75.972 12.173 -2.426 1.00 18.46 123 TYR A CA 1
ATOM 786 C C . TYR A 1 95 ? 74.666 12.385 -1.672 1.00 18.62 123 TYR A C 1
ATOM 787 O O . TYR A 1 95 ? 74.646 13.044 -0.656 1.00 19.21 123 TYR A O 1
ATOM 796 N N . THR A 1 96 ? 73.575 11.819 -2.173 1.00 17.92 124 THR A N 1
ATOM 797 C CA . THR A 1 96 ? 72.257 12.223 -1.729 1.00 16.63 124 THR A CA 1
ATOM 798 C C . THR A 1 96 ? 71.196 11.150 -1.960 1.00 14.88 124 THR A C 1
ATOM 799 O O . THR A 1 96 ? 71.344 10.281 -2.838 1.00 17.11 124 THR A O 1
ATOM 803 N N . ALA A 1 97 ? 70.130 11.241 -1.163 1.00 15.45 125 ALA A N 1
ATOM 804 C CA . ALA A 1 97 ? 68.908 10.459 -1.404 1.00 15.04 125 ALA A CA 1
ATOM 805 C C . ALA A 1 97 ? 67.753 11.353 -1.912 1.00 13.24 125 ALA A C 1
ATOM 806 O O . ALA A 1 97 ? 66.603 10.901 -2.071 1.00 15.53 125 ALA A O 1
ATOM 808 N N . ASN A 1 98 ? 68.066 12.641 -2.118 1.00 14.43 126 ASN A N 1
ATOM 809 C CA . ASN A 1 98 ? 67.178 13.610 -2.719 1.00 14.53 126 ASN A CA 1
ATOM 810 C C . ASN A 1 98 ? 65.842 13.698 -1.982 1.00 13.12 126 ASN A C 1
ATOM 811 O O . ASN A 1 98 ? 64.779 13.784 -2.605 1.00 14.74 126 ASN A O 1
ATOM 816 N N . GLN A 1 99 ? 65.929 13.763 -0.644 1.00 14.59 127 GLN A N 1
ATOM 817 C CA . GLN A 1 99 ? 64.751 13.600 0.203 1.00 12.92 127 GLN A CA 1
ATOM 818 C C . GLN A 1 99 ? 64.487 14.801 1.137 1.00 14.48 127 GLN A C 1
ATOM 819 O O . GLN A 1 99 ? 65.395 15.254 1.885 1.00 14.13 127 GLN A O 1
ATOM 825 N N . ARG A 1 100 ? 63.237 15.264 1.106 1.00 14.16 128 ARG A N 1
ATOM 826 C CA . ARG A 1 100 ? 62.734 16.252 2.063 1.00 15.07 128 ARG A CA 1
ATOM 827 C C . ARG A 1 100 ? 62.569 15.722 3.457 1.00 14.32 128 ARG A C 1
ATOM 828 O O . ARG A 1 100 ? 62.073 14.605 3.672 1.00 14.41 128 ARG A O 1
ATOM 836 N N . VAL A 1 101 ? 62.997 16.532 4.424 1.00 14.41 129 VAL A N 1
ATOM 837 C CA . VAL A 1 101 ? 62.729 16.234 5.814 1.00 14.84 129 VAL A CA 1
ATOM 838 C C . VAL A 1 101 ? 61.997 17.415 6.441 1.00 13.66 129 VAL A C 1
ATOM 839 O O . VAL A 1 101 ? 61.985 18.513 5.888 1.00 14.25 129 VAL A O 1
ATOM 843 N N . ALA A 1 102 ? 61.351 17.132 7.559 1.00 12.75 130 ALA A N 1
ATOM 844 C CA . ALA A 1 102 ? 60.688 18.127 8.390 1.00 12.49 130 ALA A CA 1
ATOM 845 C C . ALA A 1 102 ? 61.452 18.215 9.712 1.00 13.77 130 ALA A C 1
ATOM 846 O O . ALA A 1 102 ? 61.743 17.202 10.345 1.00 15.60 130 ALA A O 1
ATOM 848 N N . PHE A 1 103 ? 61.754 19.432 10.129 1.00 13.36 131 PHE A N 1
ATOM 849 C CA . PHE A 1 103 ? 62.481 19.674 11.389 1.00 13.32 131 PHE A CA 1
ATOM 850 C C . PHE A 1 103 ? 61.578 20.576 12.191 1.00 12.25 131 PHE A C 1
ATOM 851 O O . PHE A 1 103 ? 61.565 21.773 12.005 1.00 15.88 131 PHE A O 1
ATOM 859 N N . ILE A 1 104 ? 60.820 19.950 13.077 1.00 12.64 132 ILE A N 1
ATOM 860 C CA . ILE A 1 104 ? 59.648 20.516 13.720 1.00 12.60 132 ILE A CA 1
ATOM 861 C C . ILE A 1 104 ? 59.778 20.307 15.224 1.00 13.24 132 ILE A C 1
ATOM 862 O O . ILE A 1 104 ? 59.942 19.178 15.691 1.00 14.04 132 ILE A O 1
ATOM 867 N N . GLU A 1 105 ? 59.726 21.392 15.994 1.00 14.21 133 GLU A N 1
ATOM 868 C CA . GLU A 1 105 ? 59.932 21.345 17.462 1.00 15.16 133 GLU A CA 1
ATOM 869 C C . GLU A 1 105 ? 61.199 20.557 17.808 1.00 14.85 133 GLU A C 1
ATOM 870 O O . GLU A 1 105 ? 61.230 19.819 18.818 1.00 16.48 133 GLU A O 1
ATOM 876 N N . ASP A 1 106 ? 62.233 20.732 16.978 1.00 14.58 134 ASP A N 1
ATOM 877 C CA . ASP A 1 106 ? 63.550 20.120 17.180 1.00 16.23 134 ASP A CA 1
ATOM 878 C C . ASP A 1 106 ? 63.534 18.603 17.009 1.00 16.97 134 ASP A C 1
ATOM 879 O O . ASP A 1 106 ? 64.475 17.942 17.439 1.00 20.37 134 ASP A O 1
ATOM 884 N N . PHE A 1 107 ? 62.486 18.057 16.370 1.00 14.05 135 PHE A N 1
ATOM 885 C CA . PHE A 1 107 ? 62.413 16.654 16.010 1.00 15.42 135 PHE A CA 1
ATOM 886 C C . PHE A 1 107 ? 62.567 16.549 14.491 1.00 15.12 135 PHE A C 1
ATOM 887 O O . PHE A 1 107 ? 62.169 17.441 13.735 1.00 14.11 135 PHE A O 1
ATOM 895 N N . LEU A 1 108 ? 63.119 15.433 14.046 1.00 15.33 136 LEU A N 1
ATOM 896 C CA . LEU A 1 108 ? 63.462 15.224 12.639 1.00 13.52 136 LEU A CA 1
ATOM 897 C C . LEU A 1 108 ? 62.612 14.078 12.056 1.00 13.13 136 LEU A C 1
ATOM 898 O O . LEU A 1 108 ? 62.638 12.956 12.585 1.00 14.95 136 LEU A O 1
ATOM 903 N N . PHE A 1 109 ? 61.893 14.371 10.969 1.00 13.10 137 PHE A N 1
ATOM 904 C CA . PHE A 1 109 ? 60.971 13.419 10.323 1.00 14.03 137 PHE A CA 1
ATOM 905 C C . PHE A 1 109 ? 61.245 13.302 8.825 1.00 12.46 137 PHE A C 1
ATOM 906 O O . PHE A 1 109 ? 61.561 14.289 8.136 1.00 14.11 137 PHE A O 1
ATOM 914 N N . VAL A 1 110 ? 61.020 12.100 8.303 1.00 13.85 138 VAL A N 1
ATOM 915 C CA . VAL A 1 110 ? 60.907 11.896 6.876 1.00 14.39 138 VAL A CA 1
ATOM 916 C C . VAL A 1 110 ? 59.573 12.500 6.404 1.00 15.29 138 VAL A C 1
ATOM 917 O O . VAL A 1 110 ? 58.504 12.183 6.936 1.00 18.32 138 VAL A O 1
ATOM 921 N N . ASP A 1 111 ? 59.633 13.403 5.429 1.00 14.12 139 ASP A N 1
ATOM 922 C CA . ASP A 1 111 ? 58.463 14.142 4.955 1.00 14.81 139 ASP A CA 1
ATOM 923 C C . ASP A 1 111 ? 58.162 13.747 3.516 1.00 16.00 139 ASP A C 1
ATOM 924 O O . ASP A 1 111 ? 58.745 14.270 2.590 1.00 17.04 139 ASP A O 1
ATOM 929 N N . LYS A 1 112 ? 57.278 12.765 3.356 1.00 15.68 140 LYS A N 1
ATOM 930 C CA . LYS A 1 112 ? 56.806 12.273 2.056 1.00 16.62 140 LYS A CA 1
ATOM 931 C C . LYS A 1 112 ? 57.962 11.569 1.315 1.00 16.12 140 LYS A C 1
ATOM 932 O O . LYS A 1 112 ? 58.572 12.134 0.404 1.00 16.08 140 LYS A O 1
ATOM 938 N N . PRO A 1 113 ? 58.229 10.297 1.688 1.00 16.79 141 PRO A N 1
ATOM 939 C CA . PRO A 1 113 ? 59.349 9.561 1.072 1.00 14.37 141 PRO A CA 1
ATOM 940 C C . PRO A 1 113 ? 59.212 9.532 -0.439 1.00 14.67 141 PRO A C 1
ATOM 941 O O . PRO A 1 113 ? 58.123 9.240 -0.955 1.00 17.11 141 PRO A O 1
ATOM 945 N N . ASN A 1 114 ? 60.303 9.827 -1.134 1.00 14.36 142 ASN A N 1
ATOM 946 C CA . ASN A 1 114 ? 60.336 9.735 -2.592 1.00 14.74 142 ASN A CA 1
ATOM 947 C C . ASN A 1 114 ? 60.435 8.258 -2.994 1.00 13.82 142 ASN A C 1
ATOM 948 O O . ASN A 1 114 ? 60.460 7.350 -2.129 1.00 14.17 142 ASN A O 1
ATOM 953 N N . ASP A 1 115 ? 60.423 7.981 -4.299 1.00 15.49 143 ASP A N 1
ATOM 954 C CA . ASP A 1 115 ? 60.384 6.564 -4.729 1.00 16.96 143 ASP A CA 1
ATOM 955 C C . ASP A 1 115 ? 61.644 5.810 -4.283 1.00 14.04 143 ASP A C 1
ATOM 956 O O . ASP A 1 115 ? 61.611 4.593 -4.024 1.00 15.54 143 ASP A O 1
ATOM 961 N N . TYR A 1 116 ? 62.765 6.523 -4.224 1.00 16.25 144 TYR A N 1
ATOM 962 C CA . TYR A 1 116 ? 64.015 5.896 -3.819 1.00 15.29 144 TYR A CA 1
ATOM 963 C C . TYR A 1 116 ? 63.960 5.459 -2.353 1.00 14.64 144 TYR A C 1
ATOM 964 O O . TYR A 1 116 ? 64.248 4.318 -2.028 1.00 15.22 144 TYR A O 1
ATOM 973 N N . LEU A 1 117 ? 63.556 6.348 -1.462 1.00 14.62 145 LEU A N 1
ATOM 974 C CA . LEU A 1 117 ? 63.354 5.973 -0.061 1.00 14.71 145 LEU A CA 1
ATOM 975 C C . LEU A 1 117 ? 62.322 4.846 0.097 1.00 16.02 145 LEU A C 1
ATOM 976 O O . LEU A 1 117 ? 62.486 3.938 0.930 1.00 15.28 145 LEU A O 1
ATOM 981 N N . THR A 1 118 ? 61.273 4.901 -0.710 1.00 15.08 146 THR A N 1
ATOM 982 C CA . THR A 1 118 ? 60.250 3.837 -0.664 1.00 14.72 146 THR A CA 1
ATOM 983 C C . THR A 1 118 ? 60.872 2.473 -1.018 1.00 15.07 146 THR A C 1
ATOM 984 O O . THR A 1 118 ? 60.531 1.447 -0.390 1.00 16.09 146 THR A O 1
ATOM 988 N N . GLU A 1 119 ? 61.837 2.453 -1.947 1.00 15.71 147 GLU A N 1
ATOM 989 C CA . GLU A 1 119 ? 62.560 1.201 -2.291 1.00 19.14 147 GLU A CA 1
ATOM 990 C C . GLU A 1 119 ? 63.280 0.580 -1.105 1.00 17.38 147 GLU A C 1
ATOM 991 O O . GLU A 1 119 ? 63.552 -0.626 -1.102 1.00 17.93 147 GLU A O 1
ATOM 997 N N . TYR A 1 120 ? 63.622 1.402 -0.103 1.00 15.46 148 TYR A N 1
ATOM 998 C CA . TYR A 1 120 ? 64.339 0.956 1.073 1.00 15.75 148 TYR A CA 1
ATOM 999 C C . TYR A 1 120 ? 63.457 0.888 2.315 1.00 16.31 148 TYR A C 1
ATOM 1000 O O . TYR A 1 120 ? 63.922 0.598 3.416 1.00 17.62 148 TYR A O 1
ATOM 1009 N N . GLY A 1 121 ? 62.157 1.090 2.126 1.00 15.10 149 GLY A N 1
ATOM 1010 C CA . GLY A 1 121 ? 61.194 0.837 3.162 1.00 16.73 149 GLY A CA 1
ATOM 1011 C C . GLY A 1 121 ? 60.944 1.962 4.167 1.00 15.48 149 GLY A C 1
ATOM 1012 O O . GLY A 1 121 ? 60.389 1.710 5.220 1.00 15.88 149 GLY A O 1
ATOM 1013 N N . PHE A 1 122 ? 61.371 3.181 3.853 1.00 14.61 150 PHE A N 1
ATOM 1014 C CA . PHE A 1 122 ? 60.967 4.331 4.653 1.00 14.91 150 PHE A CA 1
ATOM 1015 C C . PHE A 1 122 ? 59.482 4.636 4.447 1.00 15.94 150 PHE A C 1
ATOM 1016 O O . PHE A 1 122 ? 58.910 4.362 3.368 1.00 16.58 150 PHE A O 1
ATOM 1024 N N . GLN A 1 123 ? 58.867 5.180 5.490 1.00 15.92 151 GLN A N 1
ATOM 1025 C CA . GLN A 1 123 ? 57.455 5.566 5.491 1.00 15.65 151 GLN A CA 1
ATOM 1026 C C . GLN A 1 123 ? 57.290 7.022 5.904 1.00 15.83 151 GLN A C 1
ATOM 1027 O O . GLN A 1 123 ? 58.123 7.578 6.633 1.00 15.44 151 GLN A O 1
ATOM 1033 N N . ASP A 1 124 ? 56.210 7.633 5.420 1.00 14.63 152 ASP A N 1
ATOM 1034 C CA . ASP A 1 124 ? 55.912 9.031 5.757 1.00 14.65 152 ASP A CA 1
ATOM 1035 C C . ASP A 1 124 ? 55.836 9.228 7.264 1.00 15.51 152 ASP A C 1
ATOM 1036 O O . ASP A 1 124 ? 55.236 8.434 7.995 1.00 16.00 152 ASP A O 1
ATOM 1041 N N . LYS A 1 125 ? 56.499 10.302 7.706 1.00 13.96 153 LYS A N 1
ATOM 1042 C CA . LYS A 1 125 ? 56.515 10.713 9.100 1.00 13.90 153 LYS A CA 1
ATOM 1043 C C . LYS A 1 125 ? 57.304 9.808 10.023 1.00 14.44 153 LYS A C 1
ATOM 1044 O O . LYS A 1 125 ? 57.231 9.964 11.244 1.00 16.36 153 LYS A O 1
ATOM 1050 N N . ASP A 1 126 ? 58.107 8.903 9.453 1.00 14.21 154 ASP A N 1
ATOM 1051 C CA . ASP A 1 126 ? 59.070 8.189 10.253 1.00 13.80 154 ASP A CA 1
ATOM 1052 C C . ASP A 1 126 ? 59.928 9.235 10.996 1.00 13.96 154 ASP A C 1
ATOM 1053 O O . ASP A 1 126 ? 60.399 10.190 10.382 1.00 15.05 154 ASP A O 1
ATOM 1058 N N . ARG A 1 127 ? 60.120 9.035 12.297 1.00 14.67 155 ARG A N 1
ATOM 1059 C CA . ARG A 1 127 ? 60.939 9.950 13.076 1.00 13.91 155 ARG A CA 1
ATOM 1060 C C . ARG A 1 127 ? 62.370 9.418 13.169 1.00 13.46 155 ARG A C 1
ATOM 1061 O O . ARG A 1 127 ? 62.592 8.288 13.578 1.00 16.18 155 ARG A O 1
ATOM 1069 N N . ILE A 1 128 ? 63.339 10.242 12.771 1.00 14.68 156 ILE A N 1
ATOM 1070 C CA . ILE A 1 128 ? 64.745 9.854 12.770 1.00 15.00 156 ILE A CA 1
ATOM 1071 C C . ILE A 1 128 ? 65.289 10.098 14.169 1.00 14.92 156 ILE A C 1
ATOM 1072 O O . ILE A 1 128 ? 65.401 11.255 14.612 1.00 17.71 156 ILE A O 1
ATOM 1077 N N . ILE A 1 129 ? 65.519 9.009 14.895 1.00 15.16 157 ILE A N 1
ATOM 1078 C CA A ILE A 1 129 ? 66.003 8.946 16.291 0.50 16.27 157 ILE A CA 1
ATOM 1079 C CA B ILE A 1 129 ? 66.003 9.182 16.258 0.50 15.74 157 ILE A CA 1
ATOM 1080 C C . ILE A 1 129 ? 67.520 9.031 16.366 1.00 15.94 157 ILE A C 1
ATOM 1081 O O . ILE A 1 129 ? 68.111 9.549 17.338 1.00 16.90 157 ILE A O 1
ATOM 1090 N N . ALA A 1 130 ? 68.168 8.438 15.366 1.00 16.63 158 ALA A N 1
ATOM 1091 C CA . ALA A 1 130 ? 69.631 8.342 15.325 1.00 16.69 158 ALA A CA 1
ATOM 1092 C C . ALA A 1 130 ? 70.089 8.183 13.893 1.00 16.04 158 ALA A C 1
ATOM 1093 O O . ALA A 1 130 ? 69.327 7.695 13.043 1.00 15.46 158 ALA A O 1
ATOM 1095 N N . ILE A 1 131 ? 71.317 8.649 13.629 1.00 15.68 159 ILE A N 1
ATOM 1096 C CA . ILE A 1 131 ? 71.974 8.534 12.337 1.00 15.04 159 ILE A CA 1
ATOM 1097 C C . ILE A 1 131 ? 73.336 7.901 12.612 1.00 16.62 159 ILE A C 1
ATOM 1098 O O . ILE A 1 131 ? 74.095 8.386 13.458 1.00 18.56 159 ILE A O 1
ATOM 1103 N N . ASN A 1 132 ? 73.627 6.789 11.942 1.00 17.27 160 ASN A N 1
ATOM 1104 C CA . ASN A 1 132 ? 74.869 6.047 12.199 1.00 19.50 160 ASN A CA 1
ATOM 1105 C C . ASN A 1 132 ? 75.094 5.785 13.708 1.00 19.80 160 ASN A C 1
ATOM 1106 O O . ASN A 1 132 ? 76.215 5.885 14.239 1.00 22.81 160 ASN A O 1
ATOM 1111 N N . GLY A 1 133 ? 74.005 5.433 14.380 1.00 20.53 161 GLY A N 1
ATOM 1112 C CA . GLY A 1 133 ? 73.998 5.111 15.792 1.00 22.17 161 GLY A CA 1
ATOM 1113 C C . GLY A 1 133 ? 74.127 6.266 16.750 1.00 21.02 161 GLY A C 1
ATOM 1114 O O . GLY A 1 133 ? 74.184 6.049 17.952 1.00 25.09 161 GLY A O 1
ATOM 1115 N N . LEU A 1 134 ? 74.164 7.487 16.222 1.00 18.76 162 LEU A N 1
ATOM 1116 C CA A LEU A 1 134 ? 74.312 8.670 17.053 0.50 18.09 162 LEU A CA 1
ATOM 1117 C CA B LEU A 1 134 ? 74.310 8.686 17.053 0.50 18.11 162 LEU A CA 1
ATOM 1118 C C . LEU A 1 134 ? 72.935 9.320 17.223 1.00 17.89 162 LEU A C 1
ATOM 1119 O O . LEU A 1 134 ? 72.277 9.601 16.229 1.00 17.37 162 LEU A O 1
ATOM 1128 N N . PRO A 1 135 ? 72.485 9.551 18.475 1.00 17.52 163 PRO A N 1
ATOM 1129 C CA . PRO A 1 135 ? 71.221 10.276 18.676 1.00 18.76 163 PRO A CA 1
ATOM 1130 C C . PRO A 1 135 ? 71.147 11.516 17.801 1.00 16.05 163 PRO A C 1
ATOM 1131 O O . PRO A 1 135 ? 72.136 12.231 17.656 1.00 16.60 163 PRO A O 1
ATOM 1135 N N . TYR A 1 136 ? 70.000 11.756 17.194 1.00 15.16 164 TYR A N 1
ATOM 1136 C CA . TYR A 1 136 ? 69.927 12.713 16.082 1.00 14.48 164 TYR A CA 1
ATOM 1137 C C . TYR A 1 136 ? 70.344 14.137 16.453 1.00 14.06 164 TYR A C 1
ATOM 1138 O O . TYR A 1 136 ? 70.982 14.819 15.632 1.00 15.10 164 TYR A O 1
ATOM 1147 N N . LYS A 1 137 ? 70.041 14.564 17.673 1.00 14.94 165 LYS A N 1
ATOM 1148 C CA . LYS A 1 137 ? 70.457 15.915 18.115 1.00 15.59 165 LYS A CA 1
ATOM 1149 C C . LYS A 1 137 ? 71.982 15.995 18.138 1.00 14.48 165 LYS A C 1
ATOM 1150 O O . LYS A 1 137 ? 72.552 17.010 17.730 1.00 15.59 165 LYS A O 1
ATOM 1156 N N . GLN A 1 138 ? 72.648 14.930 18.605 1.00 16.52 166 GLN A N 1
ATOM 1157 C CA A GLN A 1 138 ? 74.113 14.899 18.635 0.50 16.87 166 GLN A CA 1
ATOM 1158 C CA B GLN A 1 138 ? 74.105 14.915 18.640 0.50 16.73 166 GLN A CA 1
ATOM 1159 C C . GLN A 1 138 ? 74.659 14.886 17.218 1.00 14.73 166 GLN A C 1
ATOM 1160 O O . GLN A 1 138 ? 75.654 15.525 16.931 1.00 16.69 166 GLN A O 1
ATOM 1171 N N . TRP A 1 139 ? 74.031 14.102 16.336 1.00 15.15 167 TRP A N 1
ATOM 1172 C CA . TRP A 1 139 ? 74.415 14.084 14.944 1.00 14.10 167 TRP A CA 1
ATOM 1173 C C . TRP A 1 139 ? 74.335 15.478 14.328 1.00 12.59 167 TRP A C 1
ATOM 1174 O O . TRP A 1 139 ? 75.299 15.973 13.695 1.00 13.96 167 TRP A O 1
ATOM 1185 N N . ILE A 1 140 ? 73.234 16.162 14.579 1.00 14.13 168 ILE A N 1
ATOM 1186 C CA . ILE A 1 140 ? 73.095 17.513 14.028 1.00 13.54 168 ILE A CA 1
ATOM 1187 C C . ILE A 1 140 ? 74.246 18.400 14.567 1.00 12.14 168 ILE A C 1
ATOM 1188 O O . ILE A 1 140 ? 74.937 19.072 13.805 1.00 13.66 168 ILE A O 1
ATOM 1193 N N . GLU A 1 141 ? 74.446 18.390 15.875 1.00 13.77 169 GLU A N 1
ATOM 1194 C CA . GLU A 1 141 ? 75.474 19.254 16.475 1.00 14.34 169 GLU A CA 1
ATOM 1195 C C . GLU A 1 141 ? 76.877 18.926 15.947 1.00 13.23 169 GLU A C 1
ATOM 1196 O O . GLU A 1 141 ? 77.705 19.834 15.809 1.00 15.96 169 GLU A O 1
ATOM 1202 N N . GLN A 1 142 ? 77.163 17.632 15.723 1.00 13.86 170 GLN A N 1
ATOM 1203 C CA . GLN A 1 142 ? 78.468 17.200 15.235 1.00 14.09 170 GLN A CA 1
ATOM 1204 C C . GLN A 1 142 ? 78.660 17.491 13.744 1.00 14.25 170 GLN A C 1
ATOM 1205 O O . GLN A 1 142 ? 79.774 17.468 13.237 1.00 15.80 170 GLN A O 1
ATOM 1211 N N . ASN A 1 143 ? 77.555 17.702 13.016 1.00 13.64 171 ASN A N 1
ATOM 1212 C CA . ASN A 1 143 ? 77.629 17.996 11.584 1.00 12.26 171 ASN A CA 1
ATOM 1213 C C . ASN A 1 143 ? 77.488 19.459 11.202 1.00 13.74 171 ASN A C 1
ATOM 1214 O O . ASN A 1 143 ? 77.723 19.816 10.042 1.00 14.20 171 ASN A O 1
ATOM 1219 N N . GLU A 1 144 ? 77.173 20.304 12.176 1.00 12.30 172 GLU A N 1
ATOM 1220 C CA . GLU A 1 144 ? 77.073 21.727 11.881 1.00 11.81 172 GLU A CA 1
ATOM 1221 C C . GLU A 1 144 ? 78.397 22.316 11.412 1.00 12.66 172 GLU A C 1
ATOM 1222 O O . GLU A 1 144 ? 78.396 23.314 10.702 1.00 13.39 172 GLU A O 1
ATOM 1228 N N . LYS A 1 145 ? 79.507 21.693 11.789 1.00 13.36 173 LYS A N 1
ATOM 1229 C CA . LYS A 1 145 ? 80.813 22.134 11.321 1.00 11.35 173 LYS A CA 1
ATOM 1230 C C . LYS A 1 145 ? 81.011 22.082 9.802 1.00 12.88 173 LYS A C 1
ATOM 1231 O O . LYS A 1 145 ? 81.967 22.653 9.283 1.00 13.67 173 LYS A O 1
ATOM 1237 N N . TYR A 1 146 ? 80.133 21.366 9.090 1.00 13.24 174 TYR A N 1
ATOM 1238 C CA . TYR A 1 146 ? 80.198 21.299 7.660 1.00 12.30 174 TYR A CA 1
ATOM 1239 C C . TYR A 1 146 ? 79.183 22.187 6.963 1.00 12.17 174 TYR A C 1
ATOM 1240 O O . TYR A 1 146 ? 79.123 22.198 5.727 1.00 15.04 174 TYR A O 1
ATOM 1249 N N . THR A 1 147 ? 78.352 22.879 7.760 1.00 12.25 175 THR A N 1
ATOM 1250 C CA . THR A 1 147 ? 77.236 23.652 7.245 1.00 12.38 175 THR A CA 1
ATOM 1251 C C . THR A 1 147 ? 77.527 25.148 7.252 1.00 11.29 175 THR A C 1
ATOM 1252 O O . THR A 1 147 ? 77.954 25.691 8.273 1.00 14.84 175 THR A O 1
ATOM 1256 N N . GLU A 1 148 ? 77.290 25.776 6.116 1.00 12.87 176 GLU A N 1
ATOM 1257 C CA . GLU A 1 148 ? 77.450 27.211 5.943 1.00 11.53 176 GLU A CA 1
ATOM 1258 C C . GLU A 1 148 ? 76.177 27.944 6.309 1.00 12.63 176 GLU A C 1
ATOM 1259 O O . GLU A 1 148 ? 75.147 27.739 5.692 1.00 13.11 176 GLU A O 1
ATOM 1265 N N . ALA A 1 149 ? 76.250 28.821 7.309 1.00 11.49 177 ALA A N 1
ATOM 1266 C CA . ALA A 1 149 ? 75.080 29.556 7.788 1.00 11.09 177 ALA A CA 1
ATOM 1267 C C . ALA A 1 149 ? 75.516 30.760 8.600 1.00 10.41 177 ALA A C 1
ATOM 1268 O O . ALA A 1 149 ? 76.571 30.745 9.238 1.00 11.55 177 ALA A O 1
ATOM 1270 N N . SER A 1 150 ? 74.679 31.794 8.563 1.00 10.36 178 SER A N 1
ATOM 1271 C CA . SER A 1 150 ? 74.854 33.053 9.295 1.00 10.74 178 SER A CA 1
ATOM 1272 C C . SER A 1 150 ? 74.257 33.039 10.701 1.00 11.19 178 SER A C 1
ATOM 1273 O O . SER A 1 150 ? 74.640 33.851 11.532 1.00 14.82 178 SER A O 1
ATOM 1276 N N . THR A 1 151 ? 73.275 32.156 10.950 1.00 11.30 179 THR A N 1
ATOM 1277 C CA . THR A 1 151 ? 72.572 32.131 12.229 1.00 10.83 179 THR A CA 1
ATOM 1278 C C . THR A 1 151 ? 72.503 30.718 12.770 1.00 11.30 179 THR A C 1
ATOM 1279 O O . THR A 1 151 ? 72.544 29.763 12.002 1.00 11.53 179 THR A O 1
ATOM 1283 N N . VAL A 1 152 ? 72.448 30.592 14.098 1.00 10.81 180 VAL A N 1
ATOM 1284 C CA . VAL A 1 152 ? 72.297 29.297 14.720 1.00 11.64 180 VAL A CA 1
ATOM 1285 C C . VAL A 1 152 ? 71.044 28.520 14.254 1.00 11.35 180 VAL A C 1
ATOM 1286 O O . VAL A 1 152 ? 71.165 27.365 13.873 1.00 11.31 180 VAL A O 1
ATOM 1290 N N . PRO A 1 153 ? 69.864 29.151 14.205 1.00 10.95 181 PRO A N 1
ATOM 1291 C CA . PRO A 1 153 ? 68.703 28.386 13.757 1.00 10.58 181 PRO A CA 1
ATOM 1292 C C . PRO A 1 153 ? 68.840 27.876 12.335 1.00 10.70 181 PRO A C 1
ATOM 1293 O O . PRO A 1 153 ? 68.452 26.749 12.048 1.00 10.94 181 PRO A O 1
ATOM 1297 N N . HIS A 1 154 ? 69.374 28.698 11.454 1.00 10.36 182 HIS A N 1
ATOM 1298 C CA . HIS A 1 154 ? 69.568 28.283 10.071 1.00 10.33 182 HIS A CA 1
ATOM 1299 C C . HIS A 1 154 ? 70.664 27.213 9.918 1.00 9.67 182 HIS A C 1
ATOM 1300 O O . HIS A 1 154 ? 70.545 26.311 9.086 1.00 11.75 182 HIS A O 1
ATOM 1307 N N . ARG A 1 155 ? 71.719 27.322 10.726 1.00 10.52 183 ARG A N 1
ATOM 1308 C CA . ARG A 1 155 ? 72.775 26.334 10.693 1.00 10.41 183 ARG A CA 1
ATOM 1309 C C . ARG A 1 155 ? 72.206 24.967 11.115 1.00 11.47 183 ARG A C 1
ATOM 1310 O O . ARG A 1 155 ? 72.502 23.912 10.509 1.00 11.45 183 ARG A O 1
ATOM 1318 N N . ARG A 1 156 ? 71.382 24.978 12.156 1.00 10.82 184 ARG A N 1
ATOM 1319 C CA . ARG A 1 156 ? 70.730 23.735 12.625 1.00 10.97 184 ARG A CA 1
ATOM 1320 C C . ARG A 1 156 ? 69.784 23.184 11.549 1.00 9.69 184 ARG A C 1
ATOM 1321 O O . ARG A 1 156 ? 69.792 21.981 11.259 1.00 12.13 184 ARG A O 1
ATOM 1329 N N . LEU A 1 157 ? 68.967 24.066 10.960 1.00 10.29 185 LEU A N 1
ATOM 1330 C CA . LEU A 1 157 ? 68.020 23.640 9.928 1.00 11.02 185 LEU A CA 1
ATOM 1331 C C . LEU A 1 157 ? 68.727 23.057 8.701 1.00 10.65 185 LEU A C 1
ATOM 1332 O O . LEU A 1 157 ? 68.386 21.966 8.246 1.00 11.02 185 LEU A O 1
ATOM 1337 N N . ARG A 1 158 ? 69.740 23.750 8.191 1.00 11.31 186 ARG A N 1
ATOM 1338 C CA . ARG A 1 158 ? 70.478 23.231 7.025 1.00 10.24 186 ARG A CA 1
ATOM 1339 C C . ARG A 1 158 ? 71.111 21.885 7.323 1.00 11.42 186 ARG A C 1
ATOM 1340 O O . ARG A 1 158 ? 71.158 21.007 6.449 1.00 12.72 186 ARG A O 1
ATOM 1348 N N . THR A 1 159 ? 71.614 21.719 8.542 1.00 11.75 187 THR A N 1
ATOM 1349 C CA . THR A 1 159 ? 72.234 20.454 8.925 1.00 11.10 187 THR A CA 1
ATOM 1350 C C . THR A 1 159 ? 71.191 19.340 9.019 1.00 12.62 187 THR A C 1
ATOM 1351 O O . THR A 1 159 ? 71.410 18.242 8.506 1.00 12.82 187 THR A O 1
ATOM 1355 N N . ALA A 1 160 ? 70.043 19.636 9.598 1.00 11.63 188 ALA A N 1
ATOM 1356 C CA . ALA A 1 160 ? 68.942 18.657 9.671 1.00 11.99 188 ALA A CA 1
ATOM 1357 C C . ALA A 1 160 ? 68.552 18.225 8.257 1.00 11.95 188 ALA A C 1
ATOM 1358 O O . ALA A 1 160 ? 68.275 17.043 8.006 1.00 12.77 188 ALA A O 1
ATOM 1360 N N . TYR A 1 161 ? 68.558 19.198 7.358 1.00 12.93 189 TYR A N 1
ATOM 1361 C CA . TYR A 1 161 ? 68.152 18.986 5.973 1.00 12.76 189 TYR A CA 1
ATOM 1362 C C . TYR A 1 161 ? 69.237 18.242 5.188 1.00 13.33 189 TYR A C 1
ATOM 1363 O O . TYR A 1 161 ? 69.024 17.903 4.004 1.00 17.77 189 TYR A O 1
ATOM 1372 N N . ASP A 1 162 ? 70.406 18.037 5.799 1.00 13.87 190 ASP A N 1
ATOM 1373 C CA . ASP A 1 162 ? 71.480 17.171 5.264 1.00 14.83 190 ASP A CA 1
ATOM 1374 C C . ASP A 1 162 ? 71.416 15.738 5.814 1.00 15.07 190 ASP A C 1
ATOM 1375 O O . ASP A 1 162 ? 72.345 14.941 5.574 1.00 15.02 190 ASP A O 1
ATOM 1380 N N . ALA A 1 163 ? 70.313 15.370 6.465 1.00 14.84 191 ALA A N 1
ATOM 1381 C CA . ALA A 1 163 ? 70.179 13.991 6.969 1.00 14.77 191 ALA A CA 1
ATOM 1382 C C . ALA A 1 163 ? 70.379 12.939 5.876 1.00 13.96 191 ALA A C 1
ATOM 1383 O O . ALA A 1 163 ? 70.820 11.830 6.174 1.00 15.82 191 ALA A O 1
ATOM 1385 N N . PHE A 1 164 ? 70.022 13.288 4.647 1.00 14.20 192 PHE A N 1
ATOM 1386 C CA . PHE A 1 164 ? 70.103 12.387 3.514 1.00 14.72 192 PHE A CA 1
ATOM 1387 C C . PHE A 1 164 ? 71.124 12.839 2.467 1.00 15.96 192 PHE A C 1
ATOM 1388 O O . PHE A 1 164 ? 70.990 12.510 1.272 1.00 16.07 192 PHE A O 1
ATOM 1396 N N . ARG A 1 165 ? 72.191 13.523 2.894 1.00 15.21 193 ARG A N 1
ATOM 1397 C CA . ARG A 1 165 ? 73.294 13.774 1.969 1.00 17.90 193 ARG A CA 1
ATOM 1398 C C . ARG A 1 165 ? 74.615 13.988 2.664 1.00 16.73 193 ARG A C 1
ATOM 1399 O O . ARG A 1 165 ? 74.660 14.269 3.862 1.00 19.54 193 ARG A O 1
ATOM 1407 N N . SER A 1 166 ? 75.680 13.805 1.899 1.00 17.32 194 SER A N 1
ATOM 1408 C CA . SER A 1 166 ? 77.025 13.845 2.435 1.00 17.20 194 SER A CA 1
ATOM 1409 C C . SER A 1 166 ? 78.041 14.228 1.390 1.00 18.75 194 SER A C 1
ATOM 1410 O O . SER A 1 166 ? 77.915 13.871 0.240 1.00 18.26 194 SER A O 1
ATOM 1413 N N . TYR A 1 167 ? 79.078 14.942 1.821 1.00 19.41 195 TYR A N 1
ATOM 1414 C CA . TYR A 1 167 ? 80.244 15.205 0.962 1.00 18.00 195 TYR A CA 1
ATOM 1415 C C . TYR A 1 167 ? 81.040 13.932 0.686 1.00 17.50 195 TYR A C 1
ATOM 1416 O O . TYR A 1 167 ? 81.622 13.834 -0.404 1.00 21.22 195 TYR A O 1
ATOM 1425 N N . ALA A 1 168 ? 81.050 12.976 1.631 1.00 19.84 196 ALA A N 1
ATOM 1426 C CA . ALA A 1 168 ? 81.948 11.805 1.544 1.00 20.02 196 ALA A CA 1
ATOM 1427 C C . ALA A 1 168 ? 81.246 10.447 1.582 1.00 22.12 196 ALA A C 1
ATOM 1428 O O . ALA A 1 168 ? 81.700 9.516 0.935 1.00 23.84 196 ALA A O 1
ATOM 1430 N N . ASP A 1 169 ? 80.192 10.338 2.384 1.00 21.18 197 ASP A N 1
ATOM 1431 C CA . ASP A 1 169 ? 79.535 9.061 2.682 1.00 21.05 197 ASP A CA 1
ATOM 1432 C C . ASP A 1 169 ? 78.633 8.631 1.530 1.00 20.77 197 ASP A C 1
ATOM 1433 O O . ASP A 1 169 ? 77.837 9.438 1.004 1.00 20.43 197 ASP A O 1
ATOM 1438 N N . THR A 1 170 ? 78.752 7.346 1.147 1.00 20.00 198 THR A N 1
ATOM 1439 C CA . THR A 1 170 ? 77.870 6.742 0.165 1.00 20.49 198 THR A CA 1
ATOM 1440 C C . THR A 1 170 ? 76.906 5.700 0.780 1.00 19.57 198 THR A C 1
ATOM 1441 O O . THR A 1 170 ? 76.156 5.069 0.047 1.00 19.81 198 THR A O 1
ATOM 1445 N N . LEU A 1 171 ? 76.952 5.551 2.094 1.00 20.29 199 LEU A N 1
ATOM 1446 C CA A LEU A 1 171 ? 76.007 4.725 2.850 0.50 20.17 199 LEU A CA 1
ATOM 1447 C CA B LEU A 1 171 ? 76.042 4.707 2.850 0.50 20.44 199 LEU A CA 1
ATOM 1448 C C . LEU A 1 171 ? 75.694 5.442 4.148 1.00 19.63 199 LEU A C 1
ATOM 1449 O O . LEU A 1 171 ? 76.557 6.111 4.741 1.00 20.23 199 LEU A O 1
ATOM 1458 N N . ARG A 1 172 ? 74.466 5.284 4.619 1.00 17.07 200 ARG A N 1
ATOM 1459 C CA . ARG A 1 172 ? 74.060 5.866 5.890 1.00 17.28 200 ARG A CA 1
ATOM 1460 C C . ARG A 1 172 ? 73.018 4.982 6.558 1.00 17.30 200 ARG A C 1
ATOM 1461 O O . ARG A 1 172 ? 72.121 4.442 5.867 1.00 18.60 200 ARG A O 1
ATOM 1469 N N . ASN A 1 173 ? 73.155 4.839 7.883 1.00 16.40 201 ASN A N 1
ATOM 1470 C CA . ASN A 1 173 ? 72.198 4.127 8.729 1.00 18.95 201 ASN A CA 1
ATOM 1471 C C . ASN A 1 173 ? 71.301 5.103 9.462 1.00 16.46 201 ASN A C 1
ATOM 1472 O O . ASN A 1 173 ? 71.768 6.152 9.924 1.00 17.97 201 ASN A O 1
ATOM 1477 N N . TYR A 1 174 ? 70.031 4.738 9.572 1.00 16.62 202 TYR A N 1
ATOM 1478 C CA . TYR A 1 174 ? 69.032 5.495 10.324 1.00 16.60 202 TYR A CA 1
ATOM 1479 C C . TYR A 1 174 ? 68.329 4.610 11.329 1.00 18.41 202 TYR A C 1
ATOM 1480 O O . TYR A 1 174 ? 67.933 3.488 10.997 1.00 22.10 202 TYR A O 1
ATOM 1489 N N . THR A 1 175 ? 68.151 5.126 12.541 1.00 16.83 203 THR A N 1
ATOM 1490 C CA . THR A 1 175 ? 67.266 4.532 13.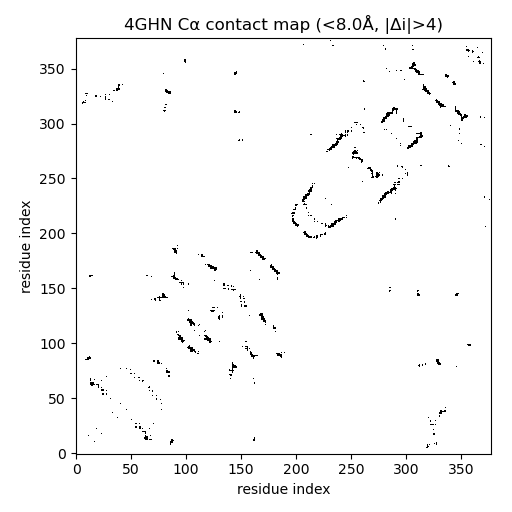523 1.00 16.45 203 THR A CA 1
ATOM 1491 C C . THR A 1 175 ? 65.987 5.363 13.534 1.00 16.79 203 THR A C 1
ATOM 1492 O O . THR A 1 175 ? 66.019 6.604 13.664 1.00 16.34 203 THR A O 1
ATOM 1496 N N . LEU A 1 176 ? 64.877 4.673 13.277 1.00 16.00 204 LEU A N 1
ATOM 1497 C CA . LEU A 1 176 ? 63.567 5.283 13.094 1.00 16.22 204 LEU A CA 1
ATOM 1498 C C . LEU A 1 176 ? 62.570 4.846 14.154 1.00 18.15 204 LEU A C 1
ATOM 1499 O O . LEU A 1 176 ? 62.600 3.692 14.623 1.00 19.60 204 LEU A O 1
ATOM 1504 N N . LEU A 1 177 ? 61.682 5.776 14.497 1.00 18.22 205 LEU A N 1
ATOM 1505 C CA . LEU A 1 177 ? 60.487 5.505 15.302 1.00 17.85 205 LEU A CA 1
ATOM 1506 C C . LEU A 1 177 ? 59.273 5.607 14.378 1.00 17.98 205 LEU A C 1
ATOM 1507 O O . LEU A 1 177 ? 59.026 6.636 13.759 1.00 17.23 205 LEU A O 1
ATOM 1512 N N . ARG A 1 178 ? 58.558 4.496 14.270 1.00 18.66 206 ARG A N 1
ATOM 1513 C CA . ARG A 1 178 ? 57.430 4.341 13.374 1.00 18.48 206 ARG A CA 1
ATOM 1514 C C . ARG A 1 178 ? 56.315 3.723 14.220 1.00 20.32 206 ARG A C 1
ATOM 1515 O O . ARG A 1 178 ? 56.460 2.598 14.672 1.00 21.33 206 ARG A O 1
ATOM 1523 N N . GLY A 1 179 ? 55.255 4.480 14.466 1.00 23.47 207 GLY A N 1
ATOM 1524 C CA . GLY A 1 179 ? 54.135 4.006 15.287 1.00 28.87 207 GLY A CA 1
ATOM 1525 C C . GLY A 1 179 ? 54.518 3.282 16.563 1.00 32.32 207 GLY A C 1
ATOM 1526 O O . GLY A 1 179 ? 53.983 2.206 16.860 1.00 35.85 207 GLY A O 1
ATOM 1527 N N . GLY A 1 180 ? 55.444 3.843 17.316 1.00 32.62 208 GLY A N 1
ATOM 1528 C CA . GLY A 1 180 ? 55.857 3.196 18.583 1.00 33.61 208 GLY A CA 1
ATOM 1529 C C . GLY A 1 180 ? 56.914 2.097 18.488 1.00 32.64 208 GLY A C 1
ATOM 1530 O O . GLY A 1 180 ? 57.505 1.727 19.509 1.00 33.33 208 GLY A O 1
ATOM 1531 N N . ASP A 1 181 ? 57.172 1.587 17.276 1.00 29.30 209 ASP A N 1
ATOM 1532 C CA . ASP A 1 181 ? 58.266 0.645 17.030 1.00 28.28 209 ASP A CA 1
ATOM 1533 C C . ASP A 1 181 ? 59.548 1.361 16.581 1.00 24.52 209 ASP A C 1
ATOM 1534 O O . ASP A 1 181 ? 59.494 2.344 15.814 1.00 24.97 209 ASP A O 1
ATOM 1539 N N . THR A 1 182 ? 60.673 0.849 17.065 1.00 22.91 210 THR A N 1
ATOM 1540 C CA . THR A 1 182 ? 62.011 1.271 16.650 1.00 22.42 210 THR A CA 1
ATOM 1541 C C . THR A 1 182 ? 62.623 0.296 15.644 1.00 22.98 210 THR A C 1
ATOM 1542 O O . THR A 1 182 ? 62.585 -0.941 15.801 1.00 26.17 210 THR A O 1
ATOM 1546 N N . LEU A 1 183 ? 63.185 0.839 14.578 1.00 20.42 211 LEU A N 1
ATOM 1547 C CA . LEU A 1 183 ? 63.882 0.021 13.599 1.00 20.93 211 LEU A CA 1
ATOM 1548 C C . LEU A 1 183 ? 65.073 0.748 13.025 1.00 20.55 211 LEU A C 1
ATOM 1549 O O . LEU A 1 183 ? 65.191 1.961 13.168 1.00 21.39 211 LEU A O 1
ATOM 1554 N N . THR A 1 184 ? 65.951 -0.009 12.374 1.00 19.61 212 THR A N 1
ATOM 1555 C CA . THR A 1 184 ? 67.095 0.566 11.688 1.00 22.45 212 THR A CA 1
ATOM 1556 C C . THR A 1 184 ? 67.084 0.203 10.203 1.00 19.78 212 THR A C 1
ATOM 1557 O O . THR A 1 184 ? 66.766 -0.935 9.837 1.00 24.60 212 THR A O 1
ATOM 1561 N N . VAL A 1 185 ? 67.440 1.188 9.362 1.00 19.52 213 VAL A N 1
ATOM 1562 C CA . VAL A 1 185 ? 67.489 1.071 7.911 1.00 18.67 213 VAL A CA 1
ATOM 1563 C C . VAL A 1 185 ? 68.823 1.583 7.378 1.00 19.61 213 VAL A C 1
ATOM 1564 O O . VAL A 1 185 ? 69.333 2.608 7.852 1.00 19.46 213 VAL A O 1
ATOM 1568 N N . THR A 1 186 ? 69.402 0.865 6.417 1.00 18.99 214 THR A N 1
ATOM 1569 C CA . THR A 1 186 ? 70.646 1.269 5.745 1.00 19.04 214 THR A CA 1
ATOM 1570 C C . THR A 1 186 ? 70.315 1.698 4.319 1.00 20.31 214 THR A C 1
ATOM 1571 O O . THR A 1 186 ? 69.592 0.986 3.589 1.00 23.18 214 THR A O 1
ATOM 1575 N N . LEU A 1 187 ? 70.814 2.871 3.928 1.00 19.14 215 LEU A N 1
ATOM 1576 C CA . LEU A 1 187 ? 70.449 3.500 2.674 1.00 18.99 215 LEU A CA 1
ATOM 1577 C C . LEU A 1 187 ? 71.692 3.990 1.934 1.00 18.80 215 LEU A C 1
ATOM 1578 O O . LEU A 1 187 ? 72.452 4.772 2.497 1.00 19.07 215 LEU A O 1
ATOM 1583 N N . PRO A 1 188 ? 71.896 3.567 0.666 1.00 18.46 216 PRO A N 1
ATOM 1584 C CA . PRO A 1 188 ? 72.973 4.183 -0.120 1.00 18.97 216 PRO A CA 1
ATOM 1585 C C . PRO A 1 188 ? 72.650 5.600 -0.487 1.00 18.08 216 PRO A C 1
ATOM 1586 O O . PRO A 1 188 ? 71.476 5.947 -0.718 1.00 21.50 216 PRO A O 1
ATOM 1590 N N . LEU A 1 189 ? 73.664 6.442 -0.480 1.00 17.95 217 LEU A N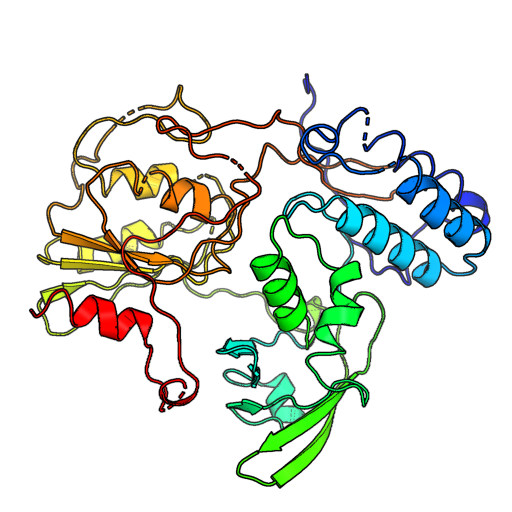 1
ATOM 1591 C CA . LEU A 1 189 ? 73.554 7.797 -0.979 1.00 19.46 217 LEU A CA 1
ATOM 1592 C C . LEU A 1 189 ? 74.212 7.835 -2.341 1.00 20.45 217 LEU A C 1
ATOM 1593 O O . LEU A 1 189 ? 75.344 7.375 -2.497 1.00 24.53 217 LEU A O 1
ATOM 1598 N N . LYS A 1 190 ? 73.476 8.366 -3.309 1.00 19.86 218 LYS A N 1
ATOM 1599 C CA . LYS A 1 190 ? 73.801 8.278 -4.734 1.00 21.23 218 LYS A CA 1
ATOM 1600 C C . LYS A 1 190 ? 74.329 9.617 -5.219 1.00 19.42 218 LYS A C 1
ATOM 1601 O O . LYS A 1 190 ? 74.139 10.644 -4.568 1.00 20.86 218 LYS A O 1
ATOM 1607 N N . GLN A 1 191 ? 74.936 9.634 -6.394 1.00 22.38 219 GLN A N 1
ATOM 1608 C CA . GLN A 1 191 ? 75.218 10.883 -7.089 1.00 21.01 219 GLN A CA 1
ATOM 1609 C C . GLN A 1 191 ? 73.939 11.622 -7.382 1.00 22.18 219 GLN A C 1
ATOM 1610 O O . GLN A 1 191 ? 72.876 11.024 -7.608 1.00 23.27 219 GLN A O 1
ATOM 1616 N N . ARG A 1 192 ? 74.011 12.950 -7.324 1.00 23.81 220 ARG A N 1
ATOM 1617 C CA . ARG A 1 192 ? 72.844 13.753 -7.562 1.00 25.15 220 ARG A CA 1
ATOM 1618 C C . ARG A 1 192 ? 72.210 13.476 -8.933 1.00 25.29 220 ARG A C 1
ATOM 1619 O O . ARG A 1 192 ? 70.992 13.538 -9.075 1.00 25.99 220 ARG A O 1
ATOM 1627 N N . ASP A 1 193 ? 73.026 13.166 -9.953 1.00 27.49 221 ASP A N 1
ATOM 1628 C CA . ASP A 1 193 ? 72.467 12.869 -11.270 1.00 27.25 221 ASP A CA 1
ATOM 1629 C C . ASP A 1 193 ? 71.740 11.520 -11.383 1.00 26.82 221 ASP A C 1
ATOM 1630 O O . ASP A 1 193 ? 71.179 11.200 -12.427 1.00 27.14 221 ASP A O 1
ATOM 1635 N N . TYR A 1 194 ? 71.700 10.751 -10.302 1.00 24.67 222 TYR A N 1
ATOM 1636 C CA . TYR A 1 194 ? 70.822 9.576 -10.230 1.00 23.51 222 TYR A CA 1
ATOM 1637 C C . TYR A 1 194 ? 69.320 9.939 -10.242 1.00 25.30 222 TYR A C 1
ATOM 1638 O O . TYR A 1 194 ? 68.474 9.152 -10.671 1.00 26.54 222 TYR A O 1
ATOM 1647 N N . PHE A 1 195 ? 69.001 11.152 -9.768 1.00 24.69 223 PHE A N 1
ATOM 1648 C CA . PHE A 1 195 ? 67.635 11.634 -9.668 1.00 26.52 223 PHE A CA 1
ATOM 1649 C C . PHE A 1 195 ? 67.334 12.662 -10.754 1.00 31.61 223 PHE A C 1
ATOM 1650 O O . PHE A 1 195 ? 68.232 13.405 -11.158 1.00 31.84 223 PHE A O 1
ATOM 1658 N N . PRO A 1 196 ? 66.067 12.736 -11.181 1.00 37.61 224 PRO A N 1
ATOM 1659 C CA . PRO A 1 196 ? 65.653 13.712 -12.190 1.00 43.88 224 PRO A CA 1
ATOM 1660 C C . PRO A 1 196 ? 65.712 15.140 -11.661 1.00 47.10 224 PRO A C 1
ATOM 1661 O O . PRO A 1 196 ? 65.656 15.337 -10.450 1.00 48.42 224 PRO A O 1
ATOM 1665 N N . ASP A 1 197 ? 65.866 16.123 -12.546 1.00 50.77 225 ASP A N 1
ATOM 1666 C CA . ASP A 1 197 ? 65.780 17.531 -12.129 1.00 52.54 225 ASP A CA 1
ATOM 1667 C C . ASP A 1 197 ? 64.315 17.834 -11.831 1.00 51.34 225 ASP A C 1
ATOM 1668 O O . ASP A 1 197 ? 63.414 17.153 -12.342 1.00 48.78 225 ASP A O 1
ATOM 1673 N N . ASN A 1 198 ? 64.059 18.854 -11.023 1.00 51.66 226 ASN A N 1
ATOM 1674 C CA . ASN A 1 198 ? 62.664 19.291 -10.800 1.00 50.63 226 ASN A CA 1
ATOM 1675 C C . ASN A 1 198 ? 62.181 20.172 -11.952 1.00 47.47 226 ASN A C 1
ATOM 1676 O O . ASN A 1 198 ? 62.832 21.155 -12.306 1.00 48.70 226 ASN A O 1
ATOM 1681 N N . GLU A 1 199 ? 61.075 19.755 -12.566 1.00 43.52 227 GLU A N 1
ATOM 1682 C CA . GLU A 1 199 ? 60.363 20.533 -13.583 1.00 41.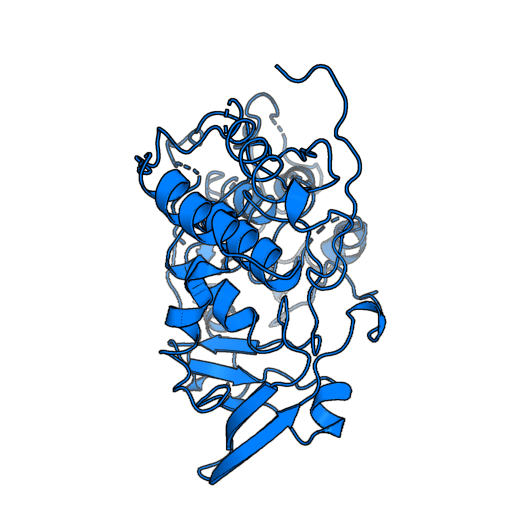67 227 GLU A CA 1
ATOM 1683 C C . GLU A 1 199 ? 59.004 20.999 -13.024 1.00 40.61 227 GLU A C 1
ATOM 1684 O O . GLU A 1 199 ? 58.044 21.269 -13.783 1.00 39.97 227 GLU A O 1
ATOM 1686 N N . GLU A 1 200 ? 58.934 21.082 -11.695 1.00 38.92 228 GLU A N 1
ATOM 1687 C CA . GLU A 1 200 ? 57.727 21.522 -10.996 1.00 39.99 228 GLU A CA 1
ATOM 1688 C C . GLU A 1 200 ? 57.568 23.037 -11.135 1.00 36.15 228 GLU A C 1
ATOM 1689 O O . GLU A 1 200 ? 58.524 23.765 -11.386 1.00 35.12 228 GLU A O 1
ATOM 1695 N N . GLN A 1 201 ? 56.340 23.501 -10.943 1.00 33.52 229 GLN A N 1
ATOM 1696 C CA . GLN A 1 201 ? 56.080 24.900 -10.982 1.00 28.51 229 GLN A CA 1
ATOM 1697 C C . GLN A 1 201 ? 56.764 25.629 -9.809 1.00 24.30 229 GLN A C 1
ATOM 1698 O O . GLN A 1 201 ? 56.734 25.204 -8.671 1.00 26.09 229 GLN A O 1
ATOM 1704 N N . THR A 1 202 ? 57.359 26.748 -10.138 1.00 17.80 230 THR A N 1
ATOM 1705 C CA . THR A 1 202 ? 57.973 27.629 -9.157 1.00 15.09 230 THR A CA 1
ATOM 1706 C C . THR A 1 202 ? 56.963 28.447 -8.335 1.00 14.26 230 THR A C 1
ATOM 1707 O O . THR A 1 202 ? 57.278 28.897 -7.248 1.00 15.58 230 THR A O 1
ATOM 1711 N N . VAL A 1 203 ? 55.767 28.620 -8.876 1.00 15.44 231 VAL A N 1
ATOM 1712 C CA . VAL A 1 203 ? 54.699 29.400 -8.269 1.00 14.24 231 VAL A CA 1
ATOM 1713 C C . VAL A 1 203 ? 53.424 28.656 -8.536 1.00 15.78 231 VAL A C 1
ATOM 1714 O O . VAL A 1 203 ? 53.161 28.246 -9.670 1.00 17.91 231 VAL A O 1
ATOM 1718 N N . GLU A 1 204 ? 52.616 28.533 -7.499 1.00 17.07 232 GLU A N 1
ATOM 1719 C CA . GLU A 1 204 ? 51.269 28.018 -7.615 1.00 17.22 232 GLU A CA 1
ATOM 1720 C C . GLU A 1 204 ? 50.292 28.897 -6.872 1.00 18.50 232 GLU A C 1
ATOM 1721 O O . GLU A 1 204 ? 50.681 29.593 -5.931 1.00 17.56 232 GLU A O 1
ATOM 1727 N N . SER A 1 205 ? 49.031 28.882 -7.298 1.00 19.37 233 SER A N 1
ATOM 1728 C CA . SER A 1 205 ? 47.989 29.608 -6.579 1.00 18.94 233 SER A CA 1
ATOM 1729 C C . SER A 1 205 ? 46.734 28.811 -6.542 1.00 21.08 233 SER A C 1
ATOM 1730 O O . SER A 1 205 ? 46.453 28.041 -7.489 1.00 24.07 233 SER A O 1
ATOM 1733 N N . ARG A 1 206 ? 46.003 28.973 -5.426 1.00 20.45 234 ARG A N 1
ATOM 1734 C CA A ARG A 1 206 ? 44.653 28.427 -5.340 0.50 20.19 234 ARG A CA 1
ATOM 1735 C CA B ARG A 1 206 ? 44.731 28.285 -5.103 0.50 22.40 234 ARG A CA 1
ATOM 1736 C C . ARG A 1 206 ? 43.830 29.291 -4.413 1.00 21.45 234 ARG A C 1
ATOM 1737 O O . ARG A 1 206 ? 44.310 30.265 -3.859 1.00 18.57 234 ARG A O 1
ATOM 1752 N N . ILE A 1 207 ? 42.551 28.956 -4.326 1.00 22.13 235 ILE A N 1
ATOM 1753 C CA . ILE A 1 207 ? 41.604 29.745 -3.582 1.00 22.03 235 ILE A CA 1
ATOM 1754 C C . ILE A 1 207 ? 41.175 28.908 -2.403 1.00 21.71 235 ILE A C 1
ATOM 1755 O O . ILE A 1 207 ? 40.708 27.781 -2.563 1.00 23.22 235 ILE A O 1
ATOM 1760 N N . LEU A 1 208 ? 41.393 29.428 -1.203 1.00 20.84 236 LEU A N 1
ATOM 1761 C CA . LEU A 1 208 ? 40.824 28.848 0.029 1.00 23.79 236 LEU A CA 1
ATOM 1762 C C . LEU A 1 208 ? 39.496 29.558 0.389 1.00 27.82 236 LEU A C 1
ATOM 1763 O O . LEU A 1 208 ? 39.342 30.773 0.217 1.00 34.29 236 LEU A O 1
ATOM 1768 N N . GLN A 1 209 ? 38.543 28.826 0.952 1.00 34.04 237 GLN A N 1
ATOM 1769 C CA A GLN A 1 209 ? 37.276 29.370 1.466 0.50 35.65 237 GLN A CA 1
ATOM 1770 C CA B GLN A 1 209 ? 37.383 29.480 1.541 0.50 35.15 237 GLN A CA 1
ATOM 1771 C C . GLN A 1 209 ? 36.642 30.436 0.568 1.00 35.88 237 GLN A C 1
ATOM 1772 O O . GLN A 1 209 ? 36.023 31.387 1.028 1.00 38.99 237 GLN A O 1
ATOM 1783 N N . ASP A 1 210 ? 36.753 30.235 -0.743 1.00 38.70 238 ASP A N 1
ATOM 1784 C CA . ASP A 1 210 ? 36.174 31.143 -1.776 1.00 41.28 238 ASP A CA 1
ATOM 1785 C C . ASP A 1 210 ? 36.673 32.603 -1.888 1.00 38.71 238 ASP A C 1
ATOM 1786 O O . ASP A 1 210 ? 36.481 33.217 -2.957 1.00 41.72 238 ASP A O 1
ATOM 1791 N N . SER A 1 211 ? 37.276 33.152 -0.818 1.00 34.46 239 SER A N 1
ATOM 1792 C CA . SER A 1 211 ? 37.558 34.585 -0.667 1.00 28.32 239 SER A CA 1
ATOM 1793 C C . SER A 1 211 ? 39.059 34.842 -0.382 1.00 22.48 239 SER A C 1
ATOM 1794 O O . SER A 1 211 ? 39.505 35.992 -0.319 1.00 21.40 239 SER A O 1
ATOM 1797 N N . ILE A 1 212 ? 39.809 33.785 -0.142 1.00 19.63 240 ILE A N 1
ATOM 1798 C CA . ILE A 1 212 ? 41.211 33.951 0.284 1.00 16.76 240 ILE A CA 1
ATOM 1799 C C . ILE A 1 212 ? 42.091 33.321 -0.763 1.00 16.12 240 ILE A C 1
ATOM 1800 O O . ILE A 1 212 ? 42.028 32.113 -0.990 1.00 18.90 240 ILE A O 1
ATOM 1805 N N . GLY A 1 213 ? 42.951 34.116 -1.377 1.00 15.39 241 GLY A N 1
ATOM 1806 C CA . GLY A 1 213 ? 43.943 33.579 -2.282 1.00 14.54 241 GLY A CA 1
ATOM 1807 C C . GLY A 1 213 ? 45.139 33.019 -1.526 1.00 14.73 241 GLY A C 1
ATOM 1808 O O . GLY A 1 213 ? 45.487 33.513 -0.465 1.00 14.61 241 GLY A O 1
ATOM 1809 N N . TYR A 1 214 ? 45.767 32.009 -2.117 1.00 13.76 242 TYR A N 1
ATOM 1810 C CA A TYR A 1 214 ? 46.989 31.402 -1.576 0.50 13.25 242 TYR A CA 1
ATOM 1811 C CA B TYR A 1 214 ? 47.013 31.453 -1.589 0.50 13.67 242 TYR A CA 1
ATOM 1812 C C . TYR A 1 214 ? 47.968 31.273 -2.741 1.00 14.14 242 TYR A C 1
ATOM 1813 O O . TYR A 1 214 ? 47.656 30.625 -3.736 1.00 19.34 242 TYR A O 1
ATOM 1830 N N . LEU A 1 215 ? 49.116 31.884 -2.621 1.00 12.65 243 LEU A N 1
ATOM 1831 C CA . LEU A 1 215 ? 50.126 31.843 -3.652 1.00 13.22 243 LEU A CA 1
ATOM 1832 C C . LEU A 1 215 ? 51.444 31.424 -3.006 1.00 13.35 243 LEU A C 1
ATOM 1833 O O . LEU A 1 215 ? 51.935 32.097 -2.093 1.00 13.62 243 LEU A O 1
ATOM 1838 N N . THR A 1 216 ? 52.011 30.317 -3.479 1.00 12.32 244 THR A N 1
ATOM 1839 C CA A THR A 1 216 ? 53.286 29.771 -3.022 0.50 12.87 244 THR A CA 1
ATOM 1840 C CA B THR A 1 216 ? 53.312 29.917 -2.982 0.50 13.48 244 THR A CA 1
ATOM 1841 C C . THR A 1 216 ? 54.384 30.147 -4.024 1.00 13.11 244 THR A C 1
ATOM 1842 O O . THR A 1 216 ? 54.224 29.884 -5.211 1.00 15.23 244 THR A O 1
ATOM 1849 N N . ILE A 1 217 ? 55.457 30.791 -3.553 1.00 11.99 245 ILE A N 1
ATOM 1850 C CA . ILE A 1 217 ? 56.598 31.167 -4.364 1.00 12.84 245 ILE A CA 1
ATOM 1851 C C . ILE A 1 217 ? 57.759 30.370 -3.838 1.00 12.02 245 ILE A C 1
ATOM 1852 O O . ILE A 1 217 ? 58.273 30.639 -2.749 1.00 12.57 245 ILE A O 1
ATOM 1857 N N . LYS A 1 218 ? 58.130 29.318 -4.582 1.00 13.41 246 LYS A N 1
ATOM 1858 C CA . LYS A 1 218 ? 59.061 28.277 -4.095 1.00 14.39 246 LYS A CA 1
ATOM 1859 C C . LYS A 1 218 ? 60.520 28.600 -4.322 1.00 13.34 246 LYS A C 1
ATOM 1860 O O . LYS A 1 218 ? 61.376 28.010 -3.687 1.00 14.33 246 LYS A O 1
ATOM 1866 N N . THR A 1 219 ? 60.773 29.506 -5.245 1.00 12.43 247 THR A N 1
ATOM 1867 C CA . THR A 1 219 ? 62.111 29.972 -5.622 1.00 11.62 247 THR A CA 1
ATOM 1868 C C . THR A 1 219 ? 62.024 31.340 -6.266 1.00 12.79 247 THR A C 1
ATOM 1869 O O . THR A 1 219 ? 60.989 31.707 -6.807 1.00 13.90 247 THR A O 1
ATOM 1889 N N . ASN A 1 222 ? 64.513 32.020 -12.189 1.00 16.20 250 ASN A N 1
ATOM 1890 C CA . ASN A 1 222 ? 63.685 31.851 -13.391 1.00 15.13 250 ASN A CA 1
ATOM 1891 C C . ASN A 1 222 ? 63.278 30.359 -13.442 1.00 14.29 250 ASN A C 1
ATOM 1892 O O . ASN A 1 222 ? 64.102 29.465 -13.115 1.00 16.80 250 ASN A O 1
ATOM 1897 N N . PRO A 1 223 ? 62.046 30.045 -13.870 1.00 14.57 251 PRO A N 1
ATOM 1898 C CA . PRO A 1 223 ? 61.070 30.924 -14.520 1.00 15.20 251 PRO A CA 1
ATOM 1899 C C . PRO A 1 223 ? 60.000 31.503 -13.570 1.00 13.23 251 PRO A C 1
ATOM 1900 O O . PRO A 1 223 ? 58.832 31.612 -13.958 1.00 13.47 251 PRO A O 1
ATOM 1904 N N . VAL A 1 224 ? 60.394 31.850 -12.347 1.00 12.70 252 VAL A N 1
ATOM 1905 C CA . VAL A 1 224 ? 59.409 32.391 -11.370 1.00 11.79 252 VAL A CA 1
ATOM 1906 C C . VAL A 1 224 ? 58.504 33.486 -11.950 1.00 12.54 252 VAL A C 1
ATOM 1907 O O . VAL A 1 224 ? 57.303 33.508 -11.660 1.00 13.16 252 VAL A O 1
ATOM 1919 N N . GLU A 1 226 ? 57.379 34.041 -14.988 1.00 12.28 254 GLU A N 1
ATOM 1920 C CA . GLU A 1 226 ? 56.404 33.468 -15.893 1.00 13.37 254 GLU A CA 1
ATOM 1921 C C . GLU A 1 226 ? 55.372 32.628 -15.154 1.00 11.62 254 GLU A C 1
ATOM 1922 O O . GLU A 1 226 ? 54.180 32.734 -15.423 1.00 11.95 254 GLU A O 1
ATOM 1928 N N . ASP A 1 227 ? 55.804 31.808 -14.194 1.00 10.95 255 ASP A N 1
ATOM 1929 C CA . ASP A 1 227 ? 54.840 31.075 -13.388 1.00 11.52 255 ASP A CA 1
ATOM 1930 C C . ASP A 1 227 ? 53.964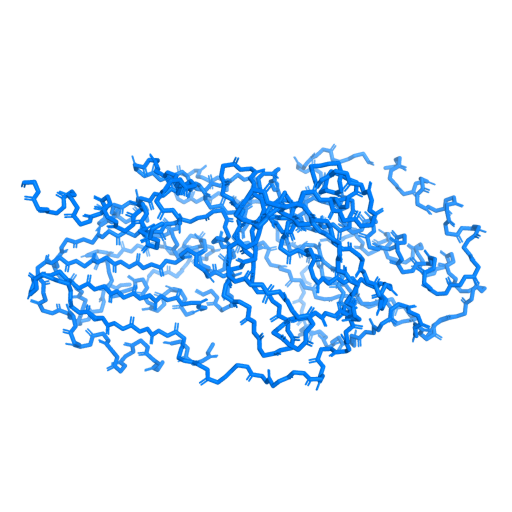 32.057 -12.568 1.00 11.38 255 ASP A C 1
ATOM 1931 O O . ASP A 1 227 ? 52.742 31.908 -12.475 1.00 13.14 255 ASP A O 1
ATOM 1936 N N . PHE A 1 228 ? 54.584 33.085 -11.994 1.00 10.46 256 PHE A N 1
ATOM 1937 C CA . PHE A 1 228 ? 53.840 34.080 -11.239 1.00 11.09 256 PHE A CA 1
ATOM 1938 C C . PHE A 1 228 ? 52.771 34.744 -12.125 1.00 11.29 256 PHE A C 1
ATOM 1939 O O . PHE A 1 228 ? 51.597 34.790 -11.769 1.00 12.83 256 PHE A O 1
ATOM 1947 N N . LYS A 1 229 ? 53.166 35.224 -13.299 1.00 11.21 257 LYS A N 1
ATOM 1948 C CA . LYS A 1 229 ? 52.219 35.926 -14.159 1.00 12.12 257 LYS A CA 1
ATOM 1949 C C . LYS A 1 229 ? 51.095 35.031 -14.690 1.00 12.01 257 LYS A C 1
ATOM 1950 O O . LYS A 1 229 ? 49.997 35.510 -14.958 1.00 14.53 257 LYS A O 1
ATOM 1956 N N . ALA A 1 230 ? 51.358 33.725 -14.797 1.00 11.65 258 ALA A N 1
ATOM 1957 C CA . ALA A 1 230 ? 50.326 32.786 -15.222 1.00 11.14 258 ALA A CA 1
ATOM 1958 C C . ALA A 1 230 ? 49.286 32.488 -14.139 1.00 11.43 258 ALA A C 1
ATOM 1959 O O . ALA A 1 230 ? 48.127 32.229 -14.464 1.00 12.95 258 ALA A O 1
ATOM 1961 N N . VAL A 1 231 ? 49.689 32.546 -12.868 1.00 12.55 259 VAL A N 1
ATOM 1962 C CA . VAL A 1 231 ? 48.795 32.177 -11.752 1.00 13.29 259 VAL A CA 1
ATOM 1963 C C . VAL A 1 231 ? 48.234 33.350 -10.941 1.00 13.72 259 VAL A C 1
ATOM 1964 O O . VAL A 1 231 ? 47.141 33.237 -10.364 1.00 16.53 259 VAL A O 1
ATOM 1968 N N . TYR A 1 232 ? 48.954 34.464 -10.918 1.00 12.92 260 TYR A N 1
ATOM 1969 C CA . TYR A 1 232 ? 48.522 35.629 -10.170 1.00 13.66 260 TYR A CA 1
ATOM 1970 C C . TYR A 1 232 ? 47.098 36.077 -10.548 1.00 14.13 260 TYR A C 1
ATOM 1971 O O . TYR A 1 232 ? 46.308 36.443 -9.668 1.00 14.54 260 TYR A O 1
ATOM 1980 N N . PRO A 1 233 ? 46.730 36.028 -11.849 1.00 14.10 261 PRO A N 1
ATOM 1981 C CA . PRO A 1 233 ? 45.369 36.490 -12.187 1.00 15.87 261 PRO A CA 1
ATOM 1982 C C . PRO A 1 233 ? 44.236 35.698 -11.538 1.00 15.16 261 PRO A C 1
ATOM 1983 O O . PRO A 1 233 ? 43.129 36.231 -11.426 1.00 16.89 261 PRO A O 1
ATOM 1987 N N . LYS A 1 234 ? 44.503 34.467 -11.124 1.00 14.83 262 LYS A N 1
ATOM 1988 C CA . LYS A 1 234 ? 43.501 33.681 -10.429 1.00 14.47 262 LYS A CA 1
ATOM 1989 C C . LYS A 1 234 ? 43.106 34.278 -9.082 1.00 15.05 262 LYS A C 1
ATOM 1990 O O . LYS A 1 234 ? 41.972 34.095 -8.629 1.00 17.72 262 LYS A O 1
ATOM 1996 N N . VAL A 1 235 ? 44.050 34.949 -8.429 1.00 14.24 263 VAL A N 1
ATOM 1997 C CA . VAL A 1 235 ? 43.864 35.426 -7.064 1.00 14.39 263 VAL A CA 1
ATOM 1998 C C . VAL A 1 235 ? 43.815 36.947 -6.929 1.00 13.47 263 VAL A C 1
ATOM 1999 O O . VAL A 1 235 ? 43.499 37.456 -5.864 1.00 15.07 263 VAL A O 1
ATOM 2003 N N . LYS A 1 236 ? 44.144 37.675 -7.998 1.00 14.49 264 LYS A N 1
ATOM 2004 C CA . LYS A 1 236 ? 44.402 39.103 -7.885 1.00 15.61 264 LYS A CA 1
ATOM 2005 C C . LYS A 1 236 ? 43.175 39.928 -7.463 1.00 14.60 264 LYS A C 1
ATOM 2006 O O . LYS A 1 236 ? 43.333 41.026 -6.936 1.00 17.49 264 LYS A O 1
ATOM 2012 N N . ASP A 1 237 ? 41.985 39.389 -7.676 1.00 15.67 265 ASP A N 1
ATOM 2013 C CA . ASP A 1 237 ? 40.754 40.116 -7.370 1.00 17.03 265 ASP A CA 1
ATOM 2014 C C . ASP A 1 237 ? 40.065 39.664 -6.094 1.00 17.58 265 ASP A C 1
ATOM 2015 O O . ASP A 1 237 ? 39.008 40.200 -5.743 1.00 21.14 265 ASP A O 1
ATOM 2020 N N . LEU A 1 238 ? 40.716 38.764 -5.357 1.00 15.25 266 LEU A N 1
ATOM 2021 C CA . LEU A 1 238 ? 40.214 38.302 -4.065 1.00 15.10 266 LEU A CA 1
ATOM 2022 C C . LEU A 1 238 ? 40.576 39.321 -2.983 1.00 15.36 266 LEU A C 1
ATOM 2023 O O . LEU A 1 238 ? 41.589 40.018 -3.093 1.00 15.28 266 LEU A O 1
ATOM 2028 N N . PRO A 1 239 ? 39.740 39.435 -1.948 1.00 15.24 267 PRO A N 1
ATOM 2029 C CA . PRO A 1 239 ? 40.002 40.473 -0.940 1.00 16.17 267 PRO A CA 1
ATOM 2030 C C . PRO A 1 239 ? 41.159 40.189 0.005 1.00 14.55 267 PRO A C 1
ATOM 2031 O O . PRO A 1 239 ? 41.648 41.122 0.641 1.00 15.22 267 PRO A O 1
ATOM 2035 N N . TYR A 1 240 ? 41.559 38.922 0.102 1.00 14.09 268 TYR A N 1
ATOM 2036 C CA . TYR A 1 240 ? 42.679 38.520 0.975 1.00 13.09 268 TYR A CA 1
ATOM 2037 C C . TYR A 1 240 ? 43.617 37.655 0.190 1.00 13.36 268 TYR A C 1
ATOM 2038 O O . TYR A 1 240 ? 43.187 36.850 -0.650 1.00 14.14 268 TYR A O 1
ATOM 2047 N N . LEU A 1 241 ? 44.892 37.783 0.505 1.00 12.91 269 LEU A N 1
ATOM 2048 C CA . LEU A 1 241 ? 45.922 36.974 -0.150 1.00 12.84 269 LEU A CA 1
ATOM 2049 C C . LEU A 1 241 ? 46.987 36.547 0.828 1.00 11.97 269 LEU A C 1
ATOM 2050 O O . LEU A 1 241 ? 47.523 37.385 1.543 1.00 13.49 269 LEU A O 1
ATOM 2055 N N . ILE A 1 242 ? 47.284 35.253 0.828 1.00 11.25 270 ILE A N 1
ATOM 2056 C CA . ILE A 1 242 ? 48.361 34.666 1.646 1.00 11.89 270 ILE A CA 1
ATOM 2057 C C . ILE A 1 242 ? 49.468 34.264 0.682 1.00 11.56 270 ILE A C 1
ATOM 2058 O O . ILE A 1 242 ? 49.220 33.471 -0.222 1.00 12.00 270 ILE A O 1
ATOM 2063 N N . ILE A 1 243 ? 50.638 34.890 0.801 1.00 11.23 271 ILE A N 1
ATOM 2064 C CA . ILE A 1 243 ? 51.829 34.569 -0.001 1.00 11.12 271 ILE A CA 1
ATOM 2065 C C . ILE A 1 243 ? 52.771 33.740 0.846 1.00 10.63 271 ILE A C 1
ATOM 2066 O O . ILE A 1 243 ? 53.050 34.094 1.996 1.00 11.70 271 ILE A O 1
ATOM 2071 N N . ASP A 1 244 ? 53.276 32.646 0.287 1.00 10.94 272 ASP A N 1
ATOM 2072 C CA . ASP A 1 244 ? 54.133 31.708 1.038 1.00 10.44 272 ASP A CA 1
ATOM 2073 C C . ASP A 1 244 ? 55.548 31.719 0.468 1.00 12.24 272 ASP A C 1
ATOM 2074 O O . ASP A 1 244 ? 55.739 31.365 -0.690 1.00 13.18 272 ASP A O 1
ATOM 2079 N N . VAL A 1 245 ? 56.524 32.104 1.292 1.00 11.76 273 VAL A N 1
ATOM 2080 C CA . VAL A 1 245 ? 57.937 31.999 0.922 1.00 10.52 273 VAL A CA 1
ATOM 2081 C C . VAL A 1 245 ? 58.735 31.098 1.887 1.00 8.50 273 VAL A C 1
ATOM 2082 O O . VAL A 1 245 ? 59.983 31.138 1.954 1.00 10.74 273 VAL A O 1
ATOM 2086 N N . ARG A 1 246 ? 58.019 30.233 2.584 1.00 10.12 274 ARG A N 1
ATOM 2087 C CA . ARG A 1 246 ? 58.650 29.361 3.569 1.00 10.67 274 ARG A CA 1
ATOM 2088 C C . ARG A 1 246 ? 59.628 28.367 2.982 1.00 11.63 274 ARG A C 1
ATOM 2089 O O . ARG A 1 246 ? 60.548 27.906 3.705 1.00 14.39 274 ARG A O 1
ATOM 2097 N N . ARG A 1 247 ? 59.431 28.019 1.698 1.00 11.36 275 ARG A N 1
ATOM 2098 C CA . ARG A 1 247 ? 60.323 27.052 1.064 1.00 13.44 275 ARG A CA 1
ATOM 2099 C C . ARG A 1 247 ? 61.267 27.691 0.050 1.00 14.18 275 ARG A C 1
ATOM 2100 O O . ARG A 1 247 ? 61.866 27.002 -0.759 1.00 14.53 275 ARG A O 1
ATOM 2108 N N . ASN A 1 248 ? 61.464 29.001 0.171 1.00 12.76 276 ASN A N 1
ATOM 2109 C CA . ASN A 1 248 ? 62.151 29.777 -0.843 1.00 11.73 276 ASN A CA 1
ATOM 2110 C C . ASN A 1 248 ? 63.522 30.195 -0.354 1.00 11.24 276 ASN A C 1
ATOM 2111 O O . ASN A 1 248 ? 63.665 31.085 0.499 1.00 11.66 276 ASN A O 1
ATOM 2116 N N . GLY A 1 249 ? 64.515 29.514 -0.898 1.00 12.46 277 GLY A N 1
ATOM 2117 C CA . GLY A 1 249 ? 65.886 29.671 -0.510 1.00 15.92 277 GLY A CA 1
ATOM 2118 C C . GLY A 1 249 ? 66.681 30.649 -1.295 1.00 18.40 277 GLY A C 1
ATOM 2119 O O . GLY A 1 249 ? 67.904 30.744 -1.0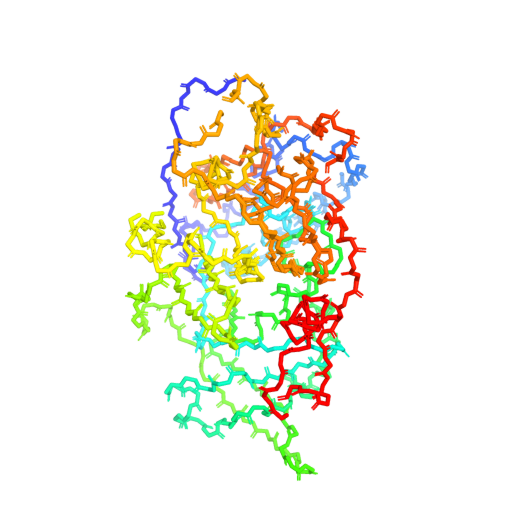47 1.00 23.03 277 GLY A O 1
ATOM 2120 N N . GLY A 1 250 ? 66.038 31.324 -2.261 1.00 18.44 278 GLY A N 1
ATOM 2121 C CA . GLY A 1 250 ? 66.634 32.406 -3.044 1.00 23.02 278 GLY A CA 1
ATOM 2122 C C . GLY A 1 250 ? 66.571 32.192 -4.538 1.00 17.23 278 GLY A C 1
ATOM 2123 O O . GLY A 1 250 ? 65.667 31.553 -5.046 1.00 17.19 278 GLY A O 1
ATOM 2124 N N . GLY A 1 251 ? 67.550 32.750 -5.232 1.00 17.49 279 GLY A N 1
ATOM 2125 C CA . GLY A 1 251 ? 67.623 32.729 -6.669 1.00 18.91 279 GLY A CA 1
ATOM 2126 C C . GLY A 1 251 ? 68.098 34.115 -7.079 1.00 19.79 279 GLY A C 1
ATOM 2127 O O . GLY A 1 251 ? 69.130 34.588 -6.645 1.00 26.20 279 GLY A O 1
ATOM 2128 N N . ASN A 1 252 ? 67.257 34.804 -7.811 1.00 19.42 280 ASN A N 1
ATOM 2129 C CA A ASN A 1 252 ? 67.550 36.079 -8.429 0.50 20.95 280 ASN A CA 1
ATOM 2130 C CA B ASN A 1 252 ? 67.605 36.098 -8.353 0.50 21.17 280 ASN A CA 1
ATOM 2131 C C . ASN A 1 252 ? 66.858 37.206 -7.621 1.00 20.53 280 ASN A C 1
ATOM 2132 O O . ASN A 1 252 ? 65.632 37.275 -7.601 1.00 20.26 280 ASN A O 1
ATOM 2141 N N A SER A 1 253 ? 67.621 38.099 -7.003 0.50 22.31 281 SER A N 1
ATOM 2142 N N B SER A 1 253 ? 67.618 38.109 -7.032 0.50 22.45 281 SER A N 1
ATOM 2143 C CA A SER A 1 253 ? 67.047 39.205 -6.219 0.50 22.54 281 SER A CA 1
ATOM 2144 C CA B SER A 1 253 ? 67.070 39.184 -6.221 0.50 22.65 281 SER A CA 1
ATOM 2145 C C A SER A 1 253 ? 66.147 40.120 -7.030 0.50 22.73 281 SER A C 1
ATOM 2146 C C B SER A 1 253 ? 66.188 40.153 -7.011 0.50 22.33 281 SER A C 1
ATOM 2147 O O A SER A 1 253 ? 65.140 40.612 -6.502 0.50 20.89 281 SER A O 1
ATOM 2148 O O B SER A 1 253 ? 65.221 40.698 -6.452 0.50 18.78 281 SER A O 1
ATOM 2161 N N . ASN A 1 255 ? 64.177 39.212 -9.439 1.00 15.95 283 ASN A N 1
ATOM 2162 C CA . ASN A 1 255 ? 62.843 38.605 -9.501 1.00 14.62 283 ASN A CA 1
ATOM 2163 C C . ASN A 1 255 ? 62.043 38.939 -8.236 1.00 14.13 283 ASN A C 1
ATOM 2164 O O . ASN A 1 255 ? 60.843 39.176 -8.312 1.00 14.73 283 ASN A O 1
ATOM 2169 N N . GLY A 1 256 ? 62.705 38.952 -7.066 1.00 14.02 284 GLY A N 1
ATOM 2170 C CA . GLY A 1 256 ? 62.033 39.399 -5.836 1.00 14.76 284 GLY A CA 1
ATOM 2171 C C . GLY A 1 256 ? 61.516 40.832 -5.956 1.00 14.03 284 GLY A C 1
ATOM 2172 O O . GLY A 1 256 ? 60.421 41.170 -5.523 1.00 16.74 284 GLY A O 1
ATOM 2173 N N . VAL A 1 257 ? 62.319 41.694 -6.558 1.00 12.90 285 VAL A N 1
ATOM 2174 C CA . VAL A 1 257 ? 61.895 43.084 -6.807 1.00 13.55 285 VAL A CA 1
ATOM 2175 C C . VAL A 1 257 ? 60.669 43.149 -7.729 1.00 13.80 285 VAL A C 1
ATOM 2176 O O . VAL A 1 257 ? 59.694 43.848 -7.444 1.00 14.10 285 VAL A O 1
ATOM 2180 N N . ASN A 1 258 ? 60.729 42.398 -8.827 1.00 13.68 286 ASN A N 1
ATOM 2181 C CA . ASN A 1 258 ? 59.627 42.391 -9.790 1.00 13.70 286 ASN A CA 1
ATOM 2182 C C . ASN A 1 258 ? 58.310 41.938 -9.135 1.00 15.03 286 ASN A C 1
ATOM 2183 O O . ASN A 1 258 ? 57.230 42.500 -9.400 1.00 15.94 286 ASN A O 1
ATOM 2188 N N . ILE A 1 259 ? 58.402 40.898 -8.284 1.00 13.40 287 ILE A N 1
ATOM 2189 C CA . ILE A 1 259 ? 57.210 40.391 -7.615 1.00 12.67 287 ILE A CA 1
ATOM 2190 C C . ILE A 1 259 ? 56.727 41.396 -6.549 1.00 12.95 287 ILE A C 1
ATOM 2191 O O . ILE A 1 259 ? 55.531 41.670 -6.411 1.00 14.78 287 ILE A O 1
ATOM 2196 N N . CYS A 1 260 ? 57.657 41.988 -5.805 1.00 13.01 288 CYS A N 1
ATOM 2197 C CA . CYS A 1 260 ? 57.280 42.946 -4.748 1.00 14.08 288 CYS A CA 1
ATOM 2198 C C . CYS A 1 260 ? 56.465 44.114 -5.269 1.00 13.81 288 CYS A C 1
ATOM 2199 O O . CYS A 1 260 ? 55.576 44.604 -4.600 1.00 13.45 288 CYS A O 1
ATOM 2202 N N . LYS A 1 261 ? 56.762 44.525 -6.500 1.00 13.58 289 LYS A N 1
ATOM 2203 C CA . LYS A 1 261 ? 56.061 45.646 -7.129 1.00 14.31 289 LYS A CA 1
ATOM 2204 C C . LYS A 1 261 ? 54.564 45.366 -7.349 1.00 15.62 289 LYS A C 1
ATOM 2205 O O . LYS A 1 261 ? 53.772 46.312 -7.504 1.00 16.64 289 LYS A O 1
ATOM 2211 N N . TYR A 1 262 ? 54.162 44.090 -7.302 1.00 14.56 290 TYR A N 1
ATOM 2212 C CA . TYR A 1 262 ? 52.731 43.768 -7.338 1.00 14.89 290 TYR A CA 1
ATOM 2213 C C . TYR A 1 262 ? 52.005 43.911 -6.000 1.00 13.44 290 TYR A C 1
ATOM 2214 O O . TYR A 1 262 ? 50.755 43.788 -5.955 1.00 15.94 290 TYR A O 1
ATOM 2223 N N . PHE A 1 263 ? 52.755 44.141 -4.924 1.00 13.76 291 PHE A N 1
ATOM 2224 C CA . PHE A 1 263 ? 52.207 44.028 -3.553 1.00 13.39 291 PHE A CA 1
ATOM 2225 C C . PHE A 1 263 ? 52.440 45.253 -2.680 1.00 13.78 291 PHE A C 1
ATOM 2226 O O . PHE A 1 263 ? 52.188 45.220 -1.481 1.00 15.29 291 PHE A O 1
ATOM 2234 N N . ILE A 1 264 ? 52.884 46.343 -3.306 1.00 14.82 292 ILE A N 1
ATOM 2235 C CA . ILE A 1 264 ? 53.096 47.619 -2.631 1.00 15.91 292 ILE A CA 1
ATOM 2236 C C . ILE A 1 264 ? 52.125 48.647 -3.167 1.00 15.53 292 ILE A C 1
ATOM 2237 O O . ILE A 1 264 ? 51.580 48.478 -4.270 1.00 17.27 292 ILE A O 1
ATOM 2242 N N . ARG A 1 265 ? 51.893 49.688 -2.365 1.00 15.76 293 ARG A N 1
ATOM 2243 C CA . ARG A 1 265 ? 50.961 50.756 -2.715 1.00 17.08 293 ARG A CA 1
ATOM 2244 C C . ARG A 1 265 ? 51.611 52.098 -3.013 1.00 19.34 293 ARG A C 1
ATOM 2245 O O . ARG A 1 265 ? 50.935 53.010 -3.496 1.00 21.75 293 ARG A O 1
ATOM 2253 N N . GLU A 1 266 ? 52.868 52.258 -2.644 1.00 19.79 294 GLU A N 1
ATOM 2254 C CA . GLU A 1 266 ? 53.634 53.450 -2.937 1.00 21.71 294 GLU A CA 1
ATOM 2255 C C . GLU A 1 266 ? 55.081 53.115 -3.186 1.00 19.63 294 GLU A C 1
ATOM 2256 O O . GLU A 1 266 ? 55.556 52.023 -2.841 1.00 18.09 294 GLU A O 1
ATOM 2262 N N . ALA A 1 267 ? 55.770 54.082 -3.788 1.00 20.29 295 ALA A N 1
ATOM 2263 C CA . ALA A 1 267 ? 57.168 53.954 -4.165 1.00 19.86 295 ALA A CA 1
ATOM 2264 C C . ALA A 1 267 ? 58.034 53.651 -2.962 1.00 17.86 295 ALA A C 1
ATOM 2265 O O . ALA A 1 267 ? 57.806 54.167 -1.872 1.00 19.18 295 ALA A O 1
ATOM 2267 N N . GLN A 1 268 ? 59.002 52.758 -3.171 1.00 16.94 296 GLN A N 1
ATOM 2268 C CA . GLN A 1 268 ? 59.861 52.321 -2.093 1.00 15.36 296 GLN A CA 1
ATOM 2269 C C . GLN A 1 268 ? 61.215 51.863 -2.616 1.00 15.10 296 GLN A C 1
ATOM 2270 O O . GLN A 1 268 ? 61.269 51.051 -3.553 1.00 16.11 296 GLN A O 1
ATOM 2276 N N . PRO A 1 269 ? 62.299 52.280 -1.955 1.00 15.14 297 PRO A N 1
ATOM 2277 C CA . PRO A 1 269 ? 63.588 51.741 -2.371 1.00 14.76 297 PRO A CA 1
ATOM 2278 C C . PRO A 1 269 ? 63.753 50.264 -2.020 1.00 14.07 297 PRO A C 1
ATOM 2279 O O . PRO A 1 269 ? 63.328 49.808 -0.946 1.00 16.26 297 PRO A O 1
ATOM 2283 N N . HIS A 1 270 ? 64.400 49.533 -2.915 1.00 13.32 298 HIS A N 1
ATOM 2284 C CA . HIS A 1 270 ? 64.746 48.129 -2.683 1.00 12.83 298 HIS A CA 1
ATOM 2285 C C . HIS A 1 270 ? 65.874 48.026 -1.654 1.00 13.82 298 HIS A C 1
ATOM 2286 O O . HIS A 1 270 ? 66.892 48.716 -1.753 1.00 14.53 298 HIS A O 1
ATOM 2293 N N . CYS A 1 271 ? 65.719 47.142 -0.683 1.00 13.03 299 CYS A N 1
ATOM 2294 C CA . CYS A 1 271 ? 66.641 47.109 0.455 1.00 13.61 299 CYS A CA 1
ATOM 2295 C C . CYS A 1 271 ? 68.103 46.859 0.068 1.00 14.35 299 CYS A C 1
ATOM 2296 O O . CYS A 1 271 ? 68.997 47.463 0.683 1.00 16.95 299 CYS A O 1
ATOM 2299 N N . VAL A 1 272 ? 68.345 45.996 -0.924 1.00 14.58 300 VAL A N 1
ATOM 2300 C CA . VAL A 1 272 ? 69.721 45.591 -1.283 1.00 15.85 300 VAL A CA 1
ATOM 2301 C C . VAL A 1 272 ? 70.379 46.624 -2.189 1.00 18.16 300 VAL A C 1
ATOM 2302 O O . VAL A 1 272 ? 71.598 46.818 -2.114 1.00 24.25 300 VAL A O 1
ATOM 2306 N N . SER A 1 273 ? 69.576 47.283 -3.016 1.00 16.30 301 SER A N 1
ATOM 2307 C CA . SER A 1 273 ? 70.045 48.293 -3.961 1.00 17.39 301 SER A CA 1
ATOM 2308 C C . SER A 1 273 ? 69.072 49.463 -3.913 1.00 15.03 301 SER A C 1
ATOM 2309 O O . SE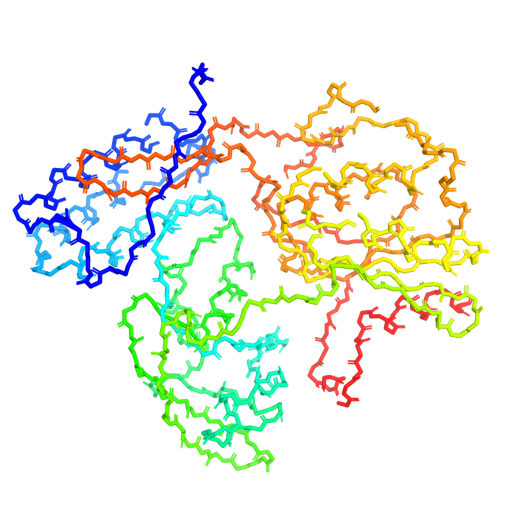R A 1 273 ? 68.110 49.514 -4.667 1.00 15.78 301 SER A O 1
ATOM 2312 N N . LYS A 1 274 ? 69.333 50.402 -3.017 1.00 13.88 302 LYS A N 1
ATOM 2313 C CA . LYS A 1 274 ? 68.365 51.445 -2.680 1.00 14.41 302 LYS A CA 1
ATOM 2314 C C . LYS A 1 274 ? 68.228 52.526 -3.763 1.00 14.23 302 LYS A C 1
ATOM 2315 O O . LYS A 1 274 ? 67.339 53.369 -3.659 1.00 16.15 302 LYS A O 1
ATOM 2321 N N . SER A 1 275 ? 69.124 52.512 -4.759 1.00 14.41 303 SER A N 1
ATOM 2322 C CA . SER A 1 275 ? 68.927 53.307 -5.964 1.00 14.62 303 SER A CA 1
ATOM 2323 C C . SER A 1 275 ? 67.777 52.815 -6.824 1.00 15.70 303 SER A C 1
ATOM 2324 O O . SER A 1 275 ? 67.279 53.573 -7.674 1.00 18.24 303 SER A O 1
ATOM 2327 N N . TYR A 1 276 ? 67.354 51.557 -6.619 1.00 15.71 304 TYR A N 1
ATOM 2328 C CA . TYR A 1 276 ? 66.198 51.054 -7.352 1.00 13.68 304 TYR A CA 1
ATOM 2329 C C . TYR A 1 276 ? 64.922 51.403 -6.577 1.00 14.99 304 TYR A C 1
ATOM 2330 O O . TYR A 1 276 ? 64.684 50.880 -5.467 1.00 16.18 304 TYR A O 1
ATOM 2339 N N . ILE A 1 277 ? 64.139 52.300 -7.162 1.00 16.31 305 ILE A N 1
ATOM 2340 C CA . ILE A 1 277 ? 62.857 52.688 -6.575 1.00 16.46 305 ILE A CA 1
ATOM 2341 C C . ILE A 1 277 ? 61.747 51.835 -7.171 1.00 18.69 305 ILE A C 1
ATOM 2342 O O . ILE A 1 277 ? 61.451 51.898 -8.376 1.00 19.45 305 ILE A O 1
ATOM 2355 N N . GLN A 1 279 ? 58.195 50.880 -7.976 1.00 17.87 307 GLN A N 1
ATOM 2356 C CA . GLN A 1 279 ? 56.925 51.558 -8.197 1.00 18.98 307 GLN A CA 1
ATOM 2357 C C . GLN A 1 279 ? 55.843 50.474 -8.301 1.00 17.65 307 GLN A C 1
ATOM 2358 O O . GLN A 1 279 ? 56.041 49.470 -8.966 1.00 18.82 307 GLN A O 1
ATOM 2364 N N . PRO A 1 280 ? 54.686 50.708 -7.685 1.00 17.56 308 PRO A N 1
ATOM 2365 C CA . PRO A 1 280 ? 53.605 49.746 -7.791 1.00 18.29 308 PRO A CA 1
ATOM 2366 C C . PRO A 1 280 ? 53.219 49.467 -9.236 1.00 19.33 308 PRO A C 1
ATOM 2367 O O . PRO A 1 280 ? 53.090 50.395 -10.037 1.00 21.33 308 PRO A O 1
ATOM 2371 N N . GLU A 1 281 ? 53.015 48.200 -9.560 1.00 18.34 309 GLU A N 1
ATOM 2372 C CA . GLU A 1 281 ? 52.491 47.834 -10.870 1.00 20.24 309 GLU A CA 1
ATOM 2373 C C . GLU A 1 281 ? 51.103 48.387 -11.095 1.00 21.09 309 GLU A C 1
ATOM 2374 O O . GLU A 1 281 ? 50.341 48.580 -10.152 1.00 20.76 309 GLU A O 1
ATOM 2380 N N . ALA A 1 282 ? 50.771 48.603 -12.364 1.00 22.03 310 ALA A N 1
ATOM 2381 C CA . ALA A 1 282 ? 49.393 48.984 -12.693 1.00 24.24 310 ALA A CA 1
ATOM 2382 C C . ALA A 1 282 ? 48.411 47.961 -12.175 1.00 22.24 310 ALA A C 1
ATOM 2383 O O . ALA A 1 282 ? 47.326 48.314 -11.683 1.00 28.17 310 ALA A O 1
ATOM 2385 N N . ASP A 1 283 ? 48.776 46.686 -12.271 1.00 23.68 311 ASP A N 1
ATOM 2386 C CA A ASP A 1 283 ? 47.923 45.582 -11.840 0.50 23.61 311 ASP A CA 1
ATOM 2387 C CA B ASP A 1 283 ? 47.879 45.618 -11.815 0.50 24.27 311 ASP A CA 1
ATOM 2388 C C . ASP A 1 283 ? 48.268 45.138 -10.412 1.00 21.69 311 ASP A C 1
ATOM 2389 O O . ASP A 1 283 ? 47.995 44.007 -10.031 1.00 21.99 311 ASP A O 1
ATOM 2398 N N . ALA A 1 284 ? 48.882 46.027 -9.627 1.00 20.67 312 ALA A N 1
ATOM 2399 C CA . ALA A 1 284 ? 49.199 45.701 -8.227 1.00 18.62 312 ALA A CA 1
ATOM 2400 C C . ALA A 1 284 ? 47.930 45.326 -7.416 1.00 16.57 312 ALA A C 1
ATOM 2401 O O . ALA A 1 284 ? 46.828 45.861 -7.596 1.00 19.62 312 ALA A O 1
ATOM 2403 N N . TYR A 1 285 ? 48.152 44.466 -6.454 1.00 14.74 313 TYR A N 1
ATOM 2404 C CA . TYR A 1 285 ? 47.093 43.893 -5.629 1.00 14.52 313 TYR A CA 1
ATOM 2405 C C . TYR A 1 285 ? 46.585 44.908 -4.628 1.00 14.17 313 TYR A C 1
ATOM 2406 O O . TYR A 1 285 ? 47.388 45.576 -3.977 1.00 16.54 313 TYR A O 1
ATOM 2415 N N . LYS A 1 286 ? 45.250 44.995 -4.475 1.00 16.04 314 LYS A N 1
ATOM 2416 C CA . LYS A 1 286 ? 44.639 46.007 -3.592 1.00 18.08 314 LYS A CA 1
ATOM 2417 C C . LYS A 1 286 ? 44.017 45.475 -2.313 1.00 17.57 314 LYS A C 1
ATOM 2418 O O . LYS A 1 286 ? 43.413 46.229 -1.524 1.00 20.98 314 LYS A O 1
ATOM 2424 N N . GLY A 1 287 ? 44.163 44.173 -2.103 1.00 15.03 315 GLY A N 1
ATOM 2425 C CA . GLY A 1 287 ? 43.602 43.521 -0.936 1.00 14.80 315 GLY A CA 1
ATOM 2426 C C . GLY A 1 287 ? 44.570 43.447 0.240 1.00 14.96 315 GLY A C 1
ATOM 2427 O O . GLY A 1 287 ? 45.574 44.128 0.264 1.00 16.53 315 GLY A O 1
ATOM 2428 N N . LYS A 1 288 ? 44.214 42.631 1.217 1.00 13.88 316 LYS A N 1
ATOM 2429 C CA . LYS A 1 288 ? 44.971 42.471 2.453 1.00 14.03 316 LYS A CA 1
ATOM 2430 C C . LYS A 1 288 ? 45.924 41.289 2.279 1.00 12.66 316 LYS A C 1
ATOM 2431 O O . LYS A 1 288 ? 45.488 40.188 1.854 1.00 13.91 316 LYS A O 1
ATOM 2437 N N . ILE A 1 289 ? 47.213 41.533 2.585 1.00 13.11 317 ILE A N 1
ATOM 2438 C CA . ILE A 1 289 ? 48.288 40.597 2.261 1.00 13.03 317 ILE A CA 1
ATOM 2439 C C . ILE A 1 289 ? 48.932 40.053 3.535 1.00 12.54 317 ILE A C 1
ATOM 2440 O O . ILE A 1 289 ? 49.363 40.820 4.409 1.00 12.45 317 ILE A O 1
ATOM 2445 N N . TYR A 1 290 ? 49.127 38.738 3.542 1.00 11.26 318 TYR A N 1
ATOM 2446 C CA . TYR A 1 290 ? 49.870 38.031 4.583 1.00 11.74 318 TYR A CA 1
ATOM 2447 C C . TYR A 1 290 ? 51.009 37.289 3.925 1.00 12.06 318 TYR A C 1
ATOM 2448 O O . TYR A 1 290 ? 50.848 36.787 2.834 1.00 15.36 318 TYR A O 1
ATOM 2457 N N . LEU A 1 291 ? 52.176 37.270 4.570 1.00 10.66 319 LEU A N 1
ATOM 2458 C CA . LEU A 1 291 ? 53.343 36.616 4.018 1.00 10.58 319 LEU A CA 1
ATOM 2459 C C . LEU A 1 291 ? 53.861 35.612 5.040 1.00 10.41 319 LEU A C 1
ATOM 2460 O O . LEU A 1 291 ? 54.141 35.974 6.198 1.00 11.92 319 LEU A O 1
ATOM 2465 N N . LEU A 1 292 ? 53.981 34.350 4.631 1.00 9.58 320 LEU A N 1
ATOM 2466 C CA . LEU A 1 292 ? 54.410 33.264 5.519 1.00 9.52 320 LEU A CA 1
ATOM 2467 C C . LEU A 1 292 ? 55.926 33.055 5.362 1.00 9.91 320 LEU A C 1
ATOM 2468 O O . LEU A 1 292 ? 56.418 32.858 4.242 1.00 10.12 320 LEU A O 1
ATOM 2473 N N . THR A 1 293 ? 56.635 33.102 6.493 1.00 10.73 321 THR A N 1
ATOM 2474 C CA . THR A 1 293 ? 58.084 33.032 6.536 1.00 9.91 321 THR A CA 1
ATOM 2475 C C . THR A 1 293 ? 58.573 31.864 7.388 1.00 9.77 321 THR A C 1
ATOM 2476 O O . THR A 1 293 ? 57.885 31.412 8.311 1.00 10.86 321 THR A O 1
ATOM 2480 N N . ASP A 1 294 ? 59.775 31.406 7.080 1.00 9.82 322 ASP A N 1
ATOM 2481 C CA . ASP A 1 294 ? 60.406 30.349 7.863 1.00 10.71 322 ASP A CA 1
ATOM 2482 C C . ASP A 1 294 ? 61.894 30.596 7.951 1.00 9.09 322 ASP A C 1
ATOM 2483 O O . ASP A 1 294 ? 62.449 31.422 7.221 1.00 10.15 322 ASP A O 1
ATOM 2488 N N . THR A 1 295 ? 62.542 29.837 8.834 1.00 10.49 323 THR A N 1
ATOM 2489 C CA . THR A 1 295 ? 63.993 29.819 8.949 1.00 10.07 323 THR A CA 1
ATOM 2490 C C . THR A 1 295 ? 64.672 29.512 7.595 1.00 11.15 323 THR A C 1
ATOM 2491 O O . THR A 1 295 ? 65.758 29.993 7.321 1.00 11.35 323 THR A O 1
ATOM 2495 N N . TYR A 1 296 ? 64.005 28.731 6.744 1.00 10.39 324 TYR A N 1
ATOM 2496 C CA . TYR A 1 296 ? 64.551 28.371 5.432 1.00 10.98 324 TYR A CA 1
ATOM 2497 C C . TYR A 1 296 ? 64.630 29.561 4.480 1.00 10.18 324 TYR A C 1
ATOM 2498 O O . TYR A 1 296 ? 65.483 29.611 3.597 1.00 11.29 324 TYR A O 1
ATOM 2507 N N . THR A 1 297 ? 63.719 30.520 4.650 1.00 10.64 325 THR A N 1
ATOM 2508 C CA . THR A 1 297 ? 63.633 31.668 3.746 1.00 9.97 325 THR A CA 1
ATOM 2509 C C . THR A 1 297 ? 64.968 32.420 3.775 1.00 9.76 325 THR A C 1
ATOM 2510 O O . THR A 1 297 ? 65.425 32.837 4.856 1.00 11.30 325 THR A O 1
ATOM 2514 N N . LEU A 1 298 ? 65.559 32.632 2.595 1.00 10.92 326 LEU A N 1
ATOM 2515 C CA . LEU A 1 298 ? 66.940 33.107 2.507 1.00 10.48 326 LEU A CA 1
ATOM 2516 C C . LEU A 1 298 ? 67.190 33.908 1.254 1.00 10.69 326 LEU A C 1
ATOM 2517 O O . LEU A 1 298 ? 66.502 33.739 0.241 1.00 12.10 326 LEU A O 1
ATOM 2522 N N . SER A 1 299 ? 68.195 34.782 1.328 1.00 10.60 327 SER A N 1
ATOM 2523 C CA A SER A 1 299 ? 68.817 35.366 0.141 0.50 11.64 327 SER A CA 1
ATOM 2524 C CA B SER A 1 299 ? 68.811 35.344 0.148 0.50 11.11 327 SER A CA 1
ATOM 2525 C C . SER A 1 299 ? 67.798 36.231 -0.591 1.00 11.19 327 SER A C 1
ATOM 2526 O O . SER A 1 299 ? 67.177 37.081 0.033 1.00 10.90 327 SER A O 1
ATOM 2531 N N . ALA A 1 300 ? 67.603 36.040 -1.900 1.00 12.57 328 ALA A N 1
ATOM 2532 C CA . ALA A 1 300 ? 66.620 36.816 -2.648 1.00 12.43 328 ALA A CA 1
ATOM 2533 C C . ALA A 1 300 ? 65.218 36.772 -2.035 1.00 11.60 328 ALA A C 1
ATOM 2534 O O . ALA A 1 300 ? 64.454 37.734 -2.144 1.00 13.36 328 ALA A O 1
ATOM 2536 N N . ALA A 1 301 ? 64.869 35.661 -1.397 1.00 11.02 329 ALA A N 1
ATOM 2537 C CA . ALA A 1 301 ? 63.546 35.508 -0.764 1.00 10.62 329 ALA A CA 1
ATOM 2538 C C . ALA A 1 301 ? 63.478 36.375 0.509 1.00 11.59 329 ALA A C 1
ATOM 2539 O O . ALA A 1 301 ? 62.389 36.822 0.888 1.00 12.64 329 ALA A O 1
ATOM 2541 N N . GLU A 1 302 ? 64.641 36.607 1.144 1.00 11.47 330 GLU A N 1
ATOM 2542 C CA . GLU A 1 302 ? 64.717 37.439 2.346 1.00 11.46 330 GLU A CA 1
ATOM 2543 C C . GLU A 1 302 ? 64.769 38.920 2.016 1.00 12.78 330 GLU A C 1
ATOM 2544 O O . GLU A 1 302 ? 64.173 39.724 2.739 1.00 13.39 330 GLU A O 1
ATOM 2550 N N . SER A 1 303 ? 65.470 39.312 0.941 1.00 12.78 331 SER A N 1
ATOM 2551 C CA . SER A 1 303 ? 65.333 40.708 0.505 1.00 13.41 331 SER A CA 1
ATOM 2552 C C . SER A 1 303 ? 63.894 41.020 0.112 1.00 13.24 331 SER A C 1
ATOM 2553 O O . SER A 1 303 ? 63.372 42.093 0.445 1.00 13.43 331 SER A O 1
ATOM 2556 N N . PHE A 1 304 ? 63.246 40.061 -0.556 1.00 12.28 332 PHE A N 1
ATOM 2557 C CA . PHE A 1 304 ? 61.794 40.172 -0.841 1.00 12.58 332 PHE A CA 1
ATOM 2558 C C . PHE A 1 304 ? 61.014 40.335 0.452 1.00 11.38 332 PHE A C 1
ATOM 2559 O O . PHE A 1 304 ? 60.206 41.247 0.570 1.00 12.24 332 PHE A O 1
ATOM 2567 N N . THR A 1 305 ? 61.241 39.432 1.402 1.00 10.91 333 THR A N 1
ATOM 2568 C CA . THR A 1 305 ? 60.511 39.469 2.675 1.00 11.46 333 THR A CA 1
ATOM 2569 C C . THR A 1 305 ? 60.705 40.817 3.394 1.00 11.15 333 THR A C 1
ATOM 2570 O O . THR A 1 305 ? 59.748 41.394 3.935 1.00 12.38 333 THR A O 1
ATOM 2574 N N . LEU A 1 306 ? 61.940 41.323 3.370 1.00 11.72 334 LEU A N 1
ATOM 2575 C CA . LEU A 1 306 ? 62.281 42.569 4.057 1.00 10.00 334 LEU A CA 1
ATOM 2576 C C . LEU A 1 306 ? 61.579 43.749 3.374 1.00 11.98 334 LEU A C 1
ATOM 2577 O O . LEU A 1 306 ? 61.022 44.610 4.059 1.00 12.89 334 LEU A O 1
ATOM 2582 N N . ASP A 1 307 ? 61.595 43.779 2.032 1.00 11.99 335 ASP A N 1
ATOM 2583 C CA . ASP A 1 307 ? 60.913 44.830 1.290 1.00 12.58 335 ASP A CA 1
ATOM 2584 C C . ASP A 1 307 ? 59.396 44.789 1.596 1.00 12.50 335 ASP A C 1
ATOM 2585 O O . ASP A 1 307 ? 58.756 45.804 1.844 1.00 13.48 335 ASP A O 1
ATOM 2598 N N . LYS A 1 309 ? 57.903 43.515 4.276 1.00 11.53 337 LYS A N 1
ATOM 2599 C CA . LYS A 1 309 ? 57.698 43.970 5.638 1.00 11.94 337 LYS A CA 1
ATOM 2600 C C . LYS A 1 309 ? 57.751 45.485 5.759 1.00 12.92 337 LYS A C 1
ATOM 2601 O O . LYS A 1 309 ? 56.856 46.113 6.335 1.00 14.11 337 LYS A O 1
ATOM 2607 N N . GLU A 1 310 ? 58.813 46.065 5.210 1.00 12.48 338 GLU A N 1
ATOM 2608 C CA . GLU A 1 310 ? 59.075 47.479 5.347 1.00 12.84 338 GLU A CA 1
ATOM 2609 C C . GLU A 1 310 ? 58.104 48.367 4.559 1.00 13.25 338 GLU A C 1
ATOM 2610 O O . GLU A 1 310 ? 58.002 49.564 4.812 1.00 15.89 338 GLU A O 1
ATOM 2616 N N . SER A 1 311 ? 57.342 47.767 3.647 1.00 14.32 339 SER A N 1
ATOM 2617 C CA . SER A 1 311 ? 56.336 48.494 2.880 1.00 13.20 339 SER A CA 1
ATOM 2618 C C . SER A 1 311 ? 55.224 49.033 3.748 1.00 14.10 339 SER A C 1
ATOM 2619 O O . SER A 1 311 ? 54.548 49.990 3.361 1.00 14.61 339 SER A O 1
ATOM 2622 N N . GLY A 1 312 ? 54.977 48.369 4.881 1.00 13.48 340 GLY A N 1
ATOM 2623 C CA . GLY A 1 312 ? 53.796 48.653 5.709 1.00 14.66 340 GLY A CA 1
ATOM 2624 C C . GLY A 1 312 ? 52.513 48.008 5.216 1.00 13.87 340 GLY A C 1
ATOM 2625 O O . GLY A 1 312 ? 51.474 48.183 5.842 1.00 17.43 340 GLY A O 1
ATOM 2626 N N . ASN A 1 313 ? 52.573 47.265 4.104 1.00 12.95 341 ASN A N 1
ATOM 2627 C CA . ASN A 1 313 ? 51.379 46.721 3.454 1.00 14.74 341 ASN A CA 1
ATOM 2628 C C . ASN A 1 313 ? 51.223 45.210 3.582 1.00 12.83 341 ASN A C 1
ATOM 2629 O O . ASN A 1 313 ? 50.328 44.636 2.945 1.00 14.71 341 ASN A O 1
ATOM 2634 N N . VAL A 1 314 ? 52.050 44.560 4.421 1.00 12.75 342 VAL A N 1
ATOM 2635 C CA . VAL A 1 314 ? 52.119 43.103 4.474 1.00 11.59 342 VAL A CA 1
ATOM 2636 C C . VAL A 1 314 ? 52.321 42.650 5.921 1.00 12.88 342 VAL A C 1
ATOM 2637 O O . VAL A 1 314 ? 53.207 43.154 6.645 1.00 14.04 342 VAL A O 1
ATOM 2641 N N . THR A 1 315 ? 51.533 41.666 6.332 1.00 12.36 343 THR A N 1
ATOM 2642 C CA . THR A 1 315 ? 51.638 41.094 7.666 1.00 10.59 343 THR A CA 1
ATOM 2643 C C . THR A 1 315 ? 52.402 39.783 7.545 1.00 10.64 343 THR A C 1
ATOM 2644 O O . THR A 1 315 ? 51.950 38.850 6.903 1.00 12.21 343 THR A O 1
ATOM 2648 N N . LEU A 1 316 ? 53.515 39.688 8.266 1.00 10.72 344 LEU A N 1
ATOM 2649 C CA . LEU A 1 316 ? 54.376 38.508 8.239 1.00 9.29 344 LEU A CA 1
ATOM 2650 C C . LEU A 1 316 ? 53.999 37.566 9.367 1.00 10.51 344 LEU A C 1
ATOM 2651 O O . LEU A 1 316 ? 53.828 37.995 10.519 1.00 12.37 344 LEU A O 1
ATOM 2656 N N . ILE A 1 317 ? 53.924 36.283 9.026 1.00 11.04 345 ILE A N 1
ATOM 2657 C CA . ILE A 1 317 ? 53.527 35.228 9.966 1.00 10.43 345 ILE A CA 1
ATOM 2658 C C . ILE A 1 317 ? 54.467 34.047 9.817 1.00 9.23 345 ILE A C 1
ATOM 2659 O O . ILE A 1 317 ? 54.712 33.575 8.695 1.00 10.78 345 ILE A O 1
ATOM 2664 N N . GLY A 1 318 ? 54.974 33.548 10.932 1.00 10.85 346 GLY A N 1
ATOM 2665 C CA . GLY A 1 318 ? 55.787 32.331 10.918 1.00 11.30 346 GLY A CA 1
ATOM 2666 C C . GLY A 1 318 ? 57.005 32.434 11.798 1.00 10.07 346 GLY A C 1
ATOM 2667 O O . GLY A 1 318 ? 56.919 32.855 12.960 1.00 9.85 346 GLY A O 1
ATOM 2668 N N . GLU A 1 319 ? 58.130 31.986 11.259 1.00 10.43 347 GLU A N 1
ATOM 2669 C CA . GLU A 1 319 ? 59.396 32.062 11.958 1.00 10.42 347 GLU A CA 1
ATOM 2670 C C . GLU A 1 319 ? 60.303 33.114 11.342 1.00 10.31 347 GLU A C 1
ATOM 2671 O O . GLU A 1 319 ? 60.159 33.468 10.160 1.00 12.21 347 GLU A O 1
ATOM 2677 N N . ALA A 1 320 ? 61.258 33.587 12.134 1.00 11.82 348 ALA A N 1
ATOM 2678 C CA . ALA A 1 320 ? 62.254 34.482 11.609 1.00 11.47 348 ALA A CA 1
ATOM 2679 C C . ALA A 1 320 ? 62.989 33.800 10.450 1.00 10.63 348 ALA A C 1
ATOM 2680 O O . ALA A 1 320 ? 63.196 32.577 10.444 1.00 11.28 348 ALA A O 1
ATOM 2682 N N . THR A 1 321 ? 63.337 34.600 9.461 1.00 10.84 349 THR A N 1
ATOM 2683 C CA . THR A 1 321 ? 64.035 34.106 8.289 1.00 10.09 349 THR A CA 1
ATOM 2684 C C . THR A 1 321 ? 65.501 33.642 8.615 1.00 10.59 349 THR A C 1
ATOM 2685 O O . THR A 1 321 ? 65.966 33.723 9.747 1.00 11.44 349 THR A O 1
ATOM 2689 N N . GLY A 1 322 ? 66.203 33.144 7.607 1.00 10.13 350 GLY A N 1
ATOM 2690 C CA . GLY A 1 322 ? 67.490 32.480 7.804 1.00 10.50 350 GLY A CA 1
ATOM 2691 C C . GLY A 1 322 ? 68.654 33.372 8.165 1.00 10.66 350 GLY A C 1
ATOM 2692 O O . GLY A 1 322 ? 69.655 32.879 8.709 1.00 12.57 350 GLY A O 1
ATOM 2693 N N . GLY A 1 323 ? 68.562 34.647 7.831 1.00 11.75 351 GLY A N 1
ATOM 2694 C CA . GLY A 1 323 ? 69.569 35.638 8.244 1.00 11.70 351 GLY A CA 1
ATOM 2695 C C . GLY A 1 323 ? 70.676 35.987 7.267 1.00 11.06 351 GLY A C 1
ATOM 2696 O O . GLY A 1 323 ? 71.743 36.356 7.679 1.00 11.34 351 GLY A O 1
ATOM 2697 N N . ASP A 1 324 ? 70.410 35.940 5.969 1.00 11.91 352 ASP A N 1
ATOM 2698 C CA . ASP A 1 324 ? 71.371 36.414 4.998 1.00 11.76 352 ASP A CA 1
ATOM 2699 C C . ASP A 1 324 ? 70.712 36.805 3.667 1.00 14.39 352 ASP A C 1
ATOM 2700 O O . ASP A 1 324 ? 70.468 35.951 2.806 1.00 14.69 352 ASP A O 1
ATOM 2705 N N . THR A 1 325 ? 70.513 38.104 3.482 1.00 14.92 353 THR A N 1
ATOM 2706 C CA . THR A 1 325 ? 70.026 38.604 2.206 1.00 17.12 353 THR A CA 1
ATOM 2707 C C . THR A 1 325 ? 71.034 38.403 1.048 1.00 18.49 353 THR A C 1
ATOM 2708 O O . THR A 1 325 ? 70.579 38.412 -0.109 1.00 22.51 353 THR A O 1
ATOM 2712 N N . GLY A 1 326 ? 72.342 38.193 1.318 1.00 17.47 354 GLY A N 1
ATOM 2713 C CA . GLY A 1 326 ? 73.373 37.864 0.261 1.00 21.84 354 GLY A CA 1
ATOM 2714 C C . GLY A 1 326 ? 74.783 38.490 0.336 1.00 24.71 354 GLY A C 1
ATOM 2715 O O . GLY A 1 326 ? 75.865 37.789 0.275 1.00 25.49 354 GLY A O 1
ATOM 2716 N N . ASN A 1 327 ? 74.792 39.817 0.438 1.00 25.75 355 ASN A N 1
ATOM 2717 C CA . ASN A 1 327 ? 76.068 40.616 0.486 1.00 24.60 355 ASN A CA 1
ATOM 2718 C C . ASN A 1 327 ? 77.047 40.343 -0.659 1.00 24.87 355 ASN A C 1
ATOM 2719 O O . ASN A 1 327 ? 78.276 40.371 -0.485 1.00 26.42 355 ASN A O 1
ATOM 2724 N N . GLY A 1 328 ? 76.504 40.117 -1.851 1.00 28.71 356 GLY A N 1
ATOM 2725 C CA . GLY A 1 328 ? 77.323 40.088 -3.084 1.00 30.21 356 GLY A CA 1
ATOM 2726 C C . GLY A 1 328 ? 78.351 38.971 -3.136 1.00 29.54 356 GLY A C 1
ATOM 2727 O O . GLY A 1 328 ? 79.580 39.240 -3.223 1.00 29.96 356 GLY A O 1
ATOM 2728 N N . PRO A 1 329 ? 77.879 37.704 -3.107 1.00 27.10 357 PRO A N 1
ATOM 2729 C CA . PRO A 1 329 ? 78.824 36.590 -3.263 1.00 27.39 357 PRO A CA 1
ATOM 2730 C C . PRO A 1 329 ? 79.379 36.497 -4.661 1.00 25.82 357 PRO A C 1
ATOM 2731 O O . PRO A 1 329 ? 78.651 36.806 -5.656 1.00 29.76 357 PRO A O 1
ATOM 2735 N N . ARG A 1 330 ? 80.648 36.092 -4.678 1.00 21.95 358 ARG A N 1
ATOM 2736 C CA A ARG A 1 330 ? 81.442 35.979 -5.886 0.50 22.36 358 ARG A CA 1
ATOM 2737 C CA B ARG A 1 330 ? 81.486 36.019 -5.871 0.50 22.84 358 ARG A CA 1
ATOM 2738 C C . ARG A 1 330 ? 82.277 34.719 -5.806 1.00 20.89 358 ARG A C 1
ATOM 2739 O O . ARG A 1 330 ? 82.783 34.366 -4.740 1.00 19.95 358 ARG A O 1
ATOM 2744 N N . PRO A 1 331 ? 82.418 34.013 -6.940 1.00 20.81 359 PRO A N 1
ATOM 2745 C CA . PRO A 1 331 ? 83.268 32.840 -6.955 1.00 20.14 359 PRO A CA 1
ATOM 2746 C C . PRO A 1 331 ? 84.743 33.189 -7.129 1.00 19.75 359 PRO A C 1
ATOM 2747 O O . PRO A 1 331 ? 85.104 34.166 -7.810 1.00 21.53 359 PRO A O 1
ATOM 2751 N N . PHE A 1 332 ? 85.563 32.360 -6.515 1.00 19.52 360 PHE A N 1
ATOM 2752 C CA . PHE A 1 332 ? 87.004 32.406 -6.611 1.00 20.15 360 PHE A CA 1
ATOM 2753 C C . PHE A 1 332 ? 87.528 31.007 -6.855 1.00 21.69 360 PHE A C 1
ATOM 2754 O O . PHE A 1 332 ? 86.869 30.022 -6.525 1.00 21.98 360 PHE A O 1
ATOM 2762 N N . CYS A 1 333 ? 88.723 30.949 -7.449 1.00 23.46 361 CYS A N 1
ATOM 2763 C CA A CYS A 1 333 ? 89.402 29.694 -7.774 0.70 25.62 361 CYS A CA 1
ATOM 2764 C CA B CYS A 1 333 ? 89.391 29.685 -7.679 0.30 25.55 361 CYS A CA 1
ATOM 2765 C C . CYS A 1 333 ? 90.884 29.825 -7.427 1.00 25.37 361 CYS A C 1
ATOM 2766 O O . CYS A 1 333 ? 91.522 30.831 -7.803 1.00 28.72 361 CYS A O 1
ATOM 2771 N N . THR A 1 334 ? 91.429 28.824 -6.756 1.00 23.88 362 THR A N 1
ATOM 2772 C CA . THR A 1 334 ? 92.853 28.757 -6.482 1.00 23.10 362 THR A CA 1
ATOM 2773 C C . THR A 1 334 ? 93.567 28.276 -7.761 1.00 24.89 362 THR A C 1
ATOM 2774 O O . THR A 1 334 ? 92.951 27.851 -8.737 1.00 25.09 362 THR A O 1
ATOM 2778 N N . LYS A 1 335 ? 94.885 28.291 -7.728 1.00 26.43 363 LYS A N 1
ATOM 2779 C CA . LYS A 1 335 ? 95.643 27.822 -8.878 1.00 27.16 363 LYS A CA 1
ATOM 2780 C C . LYS A 1 335 ? 95.459 26.320 -9.140 1.00 27.06 363 LYS A C 1
ATOM 2781 O O . LYS A 1 335 ? 95.705 25.852 -10.247 1.00 29.67 363 LYS A O 1
ATOM 2787 N N . GLN A 1 336 ? 95.021 25.563 -8.134 1.00 25.71 364 GLN A N 1
ATOM 2788 C CA . GLN A 1 336 ? 94.828 24.124 -8.268 1.00 25.68 364 GLN A CA 1
ATOM 2789 C C . GLN A 1 336 ? 93.353 23.728 -8.358 1.00 25.76 364 GLN A C 1
ATOM 2790 O O . GLN A 1 336 ? 93.014 22.611 -8.038 1.00 28.99 364 GLN A O 1
ATOM 2796 N N . ARG A 1 337 ? 92.516 24.663 -8.791 1.00 25.19 365 ARG A N 1
ATOM 2797 C CA . ARG A 1 337 ? 91.100 24.422 -9.073 1.00 25.44 365 ARG A CA 1
ATOM 2798 C C . ARG A 1 337 ? 90.249 24.073 -7.841 1.00 23.02 365 ARG A C 1
ATOM 2799 O O . ARG A 1 337 ? 89.290 23.277 -7.915 1.00 22.83 365 ARG A O 1
ATOM 2807 N N . THR A 1 338 ? 90.577 24.687 -6.706 1.00 21.50 366 THR A N 1
ATOM 2808 C CA . THR A 1 338 ? 89.628 24.732 -5.587 1.00 21.29 366 THR A CA 1
ATOM 2809 C C . THR A 1 338 ? 88.735 25.973 -5.754 1.00 19.74 366 THR A C 1
ATOM 2810 O O . THR A 1 338 ? 89.227 27.094 -5.820 1.00 21.66 366 THR A O 1
ATOM 2814 N N . TYR A 1 339 ? 87.429 25.740 -5.877 1.00 19.45 367 TYR A N 1
ATOM 2815 C CA . TYR A 1 339 ? 86.437 26.764 -6.101 1.00 18.37 367 TYR A CA 1
ATOM 2816 C C . TYR A 1 339 ? 85.601 27.001 -4.838 1.00 18.59 367 TYR A C 1
ATOM 2817 O O . TYR A 1 339 ? 85.250 26.065 -4.105 1.00 18.68 367 TYR A O 1
ATOM 2826 N N . PHE A 1 340 ? 85.270 28.264 -4.605 1.00 17.44 368 PHE A N 1
ATOM 2827 C CA . PHE A 1 340 ? 84.398 28.621 -3.462 1.00 16.38 368 PHE A CA 1
ATOM 2828 C C . PHE A 1 340 ? 83.789 29.985 -3.736 1.00 18.09 368 PHE A C 1
ATOM 2829 O O . PHE A 1 340 ? 84.221 30.677 -4.654 1.00 18.94 368 PHE A O 1
ATOM 2837 N N . ARG A 1 341 ? 82.772 30.350 -2.964 1.00 16.23 369 ARG A N 1
ATOM 2838 C CA . ARG A 1 341 ? 82.103 31.631 -3.108 1.00 15.75 369 ARG A CA 1
ATOM 2839 C C . ARG A 1 341 ? 82.107 32.336 -1.764 1.00 15.24 369 ARG A C 1
ATOM 2840 O O . ARG A 1 341 ? 81.946 31.696 -0.708 1.00 15.90 369 ARG A O 1
ATOM 2848 N N . ILE A 1 342 ? 82.326 33.641 -1.790 1.00 16.84 370 ILE A N 1
ATOM 2849 C CA . ILE A 1 342 ? 82.282 34.454 -0.570 1.00 15.79 370 ILE A CA 1
ATOM 2850 C C . ILE A 1 342 ? 81.668 35.816 -0.873 1.00 16.79 370 ILE A C 1
ATOM 2851 O O . ILE A 1 342 ? 81.859 36.385 -1.968 1.00 17.45 370 ILE A O 1
ATOM 2856 N N . PRO A 1 343 ? 80.971 36.375 0.111 1.00 15.02 371 PRO A N 1
ATOM 2857 C CA . PRO A 1 343 ? 80.499 37.744 -0.052 1.00 15.85 371 PRO A CA 1
ATOM 2858 C C . PRO A 1 343 ? 81.650 38.751 -0.026 1.00 16.08 371 PRO A C 1
ATOM 2859 O O . PRO A 1 343 ? 82.642 38.562 0.708 1.00 15.54 371 PRO A O 1
ATOM 2863 N N . THR A 1 344 ? 81.497 39.813 -0.825 1.00 18.57 372 THR A N 1
ATOM 2864 C CA . THR A 1 344 ? 82.509 40.839 -0.994 1.00 18.59 372 THR A CA 1
ATOM 2865 C C . THR A 1 344 ? 82.000 42.227 -0.699 1.00 18.01 372 THR A C 1
ATOM 2866 O O . THR A 1 344 ? 82.789 43.152 -0.634 1.00 21.56 372 THR A O 1
ATOM 2870 N N . ARG A 1 345 ? 80.687 42.367 -0.489 1.00 18.63 373 ARG A N 1
ATOM 2871 C CA . ARG A 1 345 ? 80.065 43.654 -0.169 1.00 18.80 373 ARG A CA 1
ATOM 2872 C C . ARG A 1 345 ? 80.113 43.888 1.339 1.00 18.06 373 ARG A C 1
ATOM 2873 O O . ARG A 1 345 ? 79.841 42.997 2.123 1.00 17.42 373 ARG A O 1
ATOM 2881 N N . GLN A 1 346 ? 80.459 45.107 1.742 1.00 17.77 374 GLN A N 1
ATOM 2882 C CA . GLN A 1 346 ? 80.470 45.469 3.140 1.00 17.30 374 GLN A CA 1
ATOM 2883 C C . GLN A 1 346 ? 79.087 45.284 3.791 1.00 18.21 374 GLN A C 1
ATOM 2884 O O . GLN A 1 346 ? 78.075 45.426 3.127 1.00 17.85 374 GLN A O 1
ATOM 2890 N N . PRO A 1 347 ? 79.062 44.992 5.099 1.00 16.17 375 PRO A N 1
ATOM 2891 C CA . PRO A 1 347 ? 77.801 44.903 5.802 1.00 17.20 375 PRO A CA 1
ATOM 2892 C C . PRO A 1 347 ? 76.959 46.164 5.616 1.00 18.00 375 PRO A C 1
ATOM 2893 O O . PRO A 1 347 ? 77.480 47.280 5.579 1.00 18.98 375 PRO A O 1
ATOM 2897 N N . ASP A 1 348 ? 75.660 45.962 5.473 1.00 16.77 376 ASP A N 1
ATOM 2898 C CA . ASP A 1 348 ? 74.744 47.067 5.259 1.00 15.82 376 ASP A CA 1
ATOM 2899 C C . ASP A 1 348 ? 73.496 46.877 6.098 1.00 14.85 376 ASP A C 1
ATOM 2900 O O . ASP A 1 348 ? 73.259 45.805 6.695 1.00 16.32 376 ASP A O 1
ATOM 2905 N N . VAL A 1 349 ? 72.695 47.921 6.125 1.00 15.39 377 VAL A N 1
ATOM 2906 C CA . VAL A 1 349 ? 71.416 47.925 6.840 1.00 14.27 377 VAL A CA 1
ATOM 2907 C C . VAL A 1 349 ? 70.290 48.374 5.906 1.00 14.52 377 VAL A C 1
ATOM 2908 O O . VAL A 1 349 ? 70.529 49.083 4.921 1.00 15.64 377 VAL A O 1
ATOM 2912 N N . SER A 1 350 ? 69.065 47.957 6.226 1.00 14.16 378 SER A N 1
ATOM 2913 C CA . SER A 1 350 ? 67.901 48.392 5.470 1.00 13.63 378 SER A CA 1
ATOM 2914 C C . SER A 1 350 ? 67.616 49.882 5.725 1.00 15.06 378 SER A C 1
ATOM 2915 O O . SER A 1 350 ? 68.249 50.515 6.580 1.00 16.35 378 SER A O 1
ATOM 2918 N N . SER A 1 351 ? 66.655 50.417 4.995 1.00 16.53 379 SER A N 1
ATOM 2919 C CA . SER A 1 351 ? 66.205 51.798 5.215 1.00 17.51 379 SER A CA 1
ATOM 2920 C C . SER A 1 351 ? 65.669 52.036 6.634 1.00 18.57 379 SER A C 1
ATOM 2921 O O . SER A 1 351 ? 65.624 53.190 7.088 1.00 21.61 379 SER A O 1
ATOM 2924 N N . LYS A 1 352 ? 65.217 50.961 7.307 1.00 18.75 380 LYS A N 1
ATOM 2925 C CA . LYS A 1 352 ? 64.734 51.029 8.687 1.00 19.56 380 LYS A CA 1
ATOM 2926 C C . LYS A 1 352 ? 65.762 50.541 9.729 1.00 21.74 380 LYS A C 1
ATOM 2927 O O . LYS A 1 352 ? 65.411 50.323 10.904 1.00 23.06 380 LYS A O 1
ATOM 2933 N N . GLY A 1 353 ? 67.005 50.332 9.283 1.00 19.19 381 GLY A N 1
ATOM 2934 C CA . GLY A 1 353 ? 68.141 50.013 10.131 1.00 18.18 381 GLY A CA 1
ATOM 2935 C C . GLY A 1 353 ? 68.320 48.524 10.405 1.00 17.21 381 GLY A C 1
ATOM 2936 O O . GLY A 1 353 ? 69.137 48.131 11.249 1.00 18.75 381 GLY A O 1
ATOM 2937 N N . PHE A 1 354 ? 67.583 47.682 9.695 1.00 17.14 382 PHE A N 1
ATOM 2938 C CA . PHE A 1 354 ? 67.700 46.249 9.924 1.00 14.40 382 PHE A CA 1
ATOM 2939 C C . PHE A 1 354 ? 69.007 45.692 9.297 1.00 15.06 382 PHE A C 1
ATOM 2940 O O . PHE A 1 354 ? 69.258 45.912 8.127 1.00 14.84 382 PHE A O 1
ATOM 2948 N N . PRO A 1 355 ? 69.822 44.961 10.084 1.00 14.68 383 PRO A N 1
ATOM 2949 C CA . PRO A 1 355 ? 71.038 44.428 9.503 1.00 14.94 383 PRO A CA 1
ATOM 2950 C C . PRO A 1 355 ? 70.739 43.429 8.411 1.00 14.31 383 PRO A C 1
ATOM 2951 O O . PRO A 1 355 ? 69.931 42.544 8.627 1.00 19.76 383 PRO A O 1
ATOM 2963 N N . GLU A 1 357 ? 72.446 40.977 7.168 1.00 12.85 385 GLU A N 1
ATOM 2964 C CA . GLU A 1 357 ? 72.956 39.639 7.356 1.00 12.17 385 GLU A CA 1
ATOM 2965 C C . GLU A 1 357 ? 73.183 39.454 8.862 1.00 11.37 385 GLU A C 1
ATOM 2966 O O . GLU A 1 357 ? 73.504 40.416 9.577 1.00 13.36 385 GLU A O 1
ATOM 2972 N N . GLY A 1 358 ? 73.027 38.216 9.310 1.00 11.27 386 GLY A N 1
ATOM 2973 C CA . GLY A 1 358 ? 73.391 37.791 10.656 1.00 11.72 386 GLY A CA 1
ATOM 2974 C C . GLY A 1 358 ? 72.256 37.626 11.631 1.00 11.87 386 GLY A C 1
ATOM 2975 O O . GLY A 1 358 ? 72.479 37.108 12.712 1.00 13.18 386 GLY A O 1
ATOM 2976 N N . ILE A 1 359 ? 71.046 38.028 11.236 1.00 13.02 387 ILE A N 1
ATOM 2977 C CA . ILE A 1 359 ? 69.865 37.854 12.072 1.00 14.09 387 ILE A CA 1
ATOM 2978 C C . ILE A 1 359 ? 68.617 37.692 11.217 1.00 13.86 387 ILE A C 1
ATOM 2979 O O . ILE A 1 359 ? 68.442 38.373 10.225 1.00 13.28 387 ILE A O 1
ATOM 2984 N N . GLY A 1 360 ? 67.766 36.745 11.598 1.00 13.23 388 GLY A N 1
ATOM 2985 C CA . GLY A 1 360 ? 66.542 36.522 10.856 1.00 12.24 388 GLY A CA 1
ATOM 2986 C C . GLY A 1 360 ? 65.596 37.709 11.007 1.00 11.50 388 GLY A C 1
ATOM 2987 O O . GLY A 1 360 ? 65.541 38.366 12.055 1.00 13.74 388 GLY A O 1
ATOM 2988 N N . ILE A 1 361 ? 64.819 37.964 9.956 1.00 10.91 389 ILE A N 1
ATOM 2989 C CA . ILE A 1 361 ? 63.798 39.000 9.945 1.00 11.46 389 ILE A CA 1
ATOM 2990 C C . ILE A 1 361 ? 62.647 38.511 10.826 1.00 10.97 389 ILE A C 1
ATOM 2991 O O . ILE A 1 361 ? 62.071 37.465 10.547 1.00 13.37 389 ILE A O 1
ATOM 2996 N N . PRO A 1 362 ? 62.308 39.254 11.883 1.00 11.70 390 PRO A N 1
ATOM 2997 C CA . PRO A 1 362 ? 61.243 38.741 12.719 1.00 11.51 390 PRO A CA 1
ATOM 2998 C C . PRO A 1 362 ? 59.864 38.958 12.098 1.00 12.64 390 PRO A C 1
ATOM 2999 O O . PRO A 1 362 ? 59.629 39.983 11.460 1.00 12.99 390 PRO A O 1
ATOM 3003 N N . PRO A 1 363 ? 58.966 37.984 12.282 1.00 11.68 391 PRO A N 1
ATOM 3004 C CA . PRO A 1 363 ? 57.639 38.196 11.773 1.00 10.82 391 PRO A CA 1
ATOM 3005 C C . PRO A 1 363 ? 56.820 39.133 12.664 1.00 10.67 391 PRO A C 1
ATOM 3006 O O . PRO A 1 363 ? 57.194 39.444 13.812 1.00 14.48 391 PRO A O 1
ATOM 3010 N N . HIS A 1 364 ? 55.661 39.547 12.153 1.00 11.51 392 HIS A N 1
ATOM 3011 C CA . HIS A 1 364 ? 54.712 40.259 12.996 1.00 11.91 392 HIS A CA 1
ATOM 3012 C C . HIS A 1 364 ? 54.010 39.305 13.990 1.00 12.43 392 HIS A C 1
ATOM 3013 O O . HIS A 1 364 ? 53.732 39.693 15.147 1.00 14.90 392 HIS A O 1
ATOM 3020 N N . HIS A 1 365 ? 53.743 38.081 13.545 1.00 11.90 393 HIS A N 1
ATOM 3021 C CA . HIS A 1 365 ? 53.181 37.046 14.400 1.00 12.32 393 HIS A CA 1
ATOM 3022 C C . HIS A 1 365 ? 54.080 35.814 14.335 1.00 11.34 393 HIS A C 1
ATOM 3023 O O . HIS A 1 365 ? 54.228 35.196 13.278 1.00 12.41 393 HIS A O 1
ATOM 3030 N N . GLN A 1 366 ? 54.696 35.495 15.461 1.00 11.88 394 GLN A N 1
ATOM 3031 C CA A GLN A 1 366 ? 55.551 34.338 15.635 0.40 11.45 394 GLN A CA 1
ATOM 3032 C CA B GLN A 1 366 ? 55.544 34.339 15.541 0.60 11.12 394 GLN A CA 1
ATOM 3033 C C . GLN A 1 366 ? 54.668 33.107 15.770 1.00 11.43 394 GLN A C 1
ATOM 3034 O O . GLN A 1 366 ? 53.887 33.026 16.730 1.00 14.62 394 GLN A O 1
ATOM 3045 N N . VAL A 1 367 ? 54.802 32.162 14.853 1.00 9.81 395 VAL A N 1
ATOM 3046 C CA . VAL A 1 367 ? 53.997 30.963 14.854 1.00 10.76 395 VAL A CA 1
ATOM 3047 C C . VAL A 1 367 ? 54.897 29.822 14.373 1.00 11.24 395 VAL A C 1
ATOM 3048 O O . VAL A 1 367 ? 55.571 29.936 13.331 1.00 12.12 395 VAL A O 1
ATOM 3052 N N . SER A 1 368 ? 54.880 28.723 15.119 1.00 12.16 396 SER A N 1
ATOM 3053 C CA . SER A 1 368 ? 55.701 27.526 14.871 1.00 11.27 396 SER A CA 1
ATOM 3054 C C . SER A 1 368 ? 54.845 26.318 14.492 1.00 10.74 396 SER A C 1
ATOM 3055 O O . SER A 1 368 ? 53.834 26.031 15.136 1.00 13.14 396 SER A O 1
ATOM 3058 N N . GLN A 1 369 ? 55.284 25.570 13.487 1.00 10.77 397 GLN A N 1
ATOM 3059 C CA . GLN A 1 369 ? 54.690 24.265 13.194 1.00 11.31 397 GLN A CA 1
ATOM 3060 C C . GLN A 1 369 ? 54.814 23.340 14.426 1.00 12.39 397 GLN A C 1
ATOM 3061 O O . GLN A 1 369 ? 55.869 23.257 15.055 1.00 13.38 397 GLN A O 1
ATOM 3067 N N . THR A 1 370 ? 53.755 22.591 14.707 1.00 11.93 398 THR A N 1
ATOM 3068 C CA . THR A 1 370 ? 53.811 21.616 15.778 1.00 12.45 398 THR A CA 1
ATOM 3069 C C . THR A 1 370 ? 53.847 20.181 15.232 1.00 12.57 398 THR A C 1
ATOM 3070 O O . THR A 1 370 ? 53.340 19.878 14.155 1.00 12.47 398 THR A O 1
ATOM 3074 N N . VAL A 1 371 ? 54.400 19.300 16.049 1.00 12.68 399 VAL A N 1
ATOM 3075 C CA . VAL A 1 371 ? 54.392 17.886 15.753 1.00 13.24 399 VAL A CA 1
ATOM 3076 C C . VAL A 1 371 ? 52.950 17.385 15.702 1.00 12.98 399 VAL A C 1
ATOM 3077 O O . VAL A 1 371 ? 52.574 16.629 14.797 1.00 12.97 399 VAL A O 1
ATOM 3081 N N . ALA A 1 372 ? 52.116 17.812 16.657 1.00 13.50 400 ALA A N 1
ATOM 3082 C CA . ALA A 1 372 ? 50.720 17.351 16.671 1.00 14.20 400 ALA A CA 1
ATOM 3083 C C . ALA A 1 372 ? 50.031 17.674 15.366 1.00 15.67 400 ALA A C 1
ATOM 3084 O O . ALA A 1 372 ? 49.368 16.843 14.782 1.00 15.67 400 ALA A O 1
ATOM 3086 N N . ASP A 1 373 ? 50.202 18.886 14.859 1.00 14.61 401 ASP A N 1
ATOM 3087 C CA . ASP A 1 373 ? 49.578 19.243 13.585 1.00 12.96 401 ASP A CA 1
ATOM 3088 C C . ASP A 1 373 ? 50.241 18.453 12.443 1.00 14.83 401 ASP A C 1
ATOM 3089 O O . ASP A 1 373 ? 49.545 18.006 11.523 1.00 14.43 401 ASP A O 1
ATOM 3094 N N . PHE A 1 374 ? 51.567 18.293 12.486 1.00 13.91 402 PHE A N 1
ATOM 3095 C CA . PHE A 1 374 ? 52.281 17.581 11.413 1.00 12.35 402 PHE A CA 1
ATOM 3096 C C . PHE A 1 374 ? 51.740 16.153 11.242 1.00 13.21 402 PHE A C 1
ATOM 3097 O O . PHE A 1 374 ? 51.561 15.664 10.127 1.00 13.88 402 PHE A O 1
ATOM 3113 N N . LYS A 1 376 ? 48.806 15.089 11.615 1.00 16.26 404 LYS A N 1
ATOM 3114 C CA . LYS A 1 376 ? 47.511 15.189 10.957 1.00 18.99 404 LYS A CA 1
ATOM 3115 C C . LYS A 1 376 ? 47.539 15.917 9.615 1.00 17.45 404 LYS A C 1
ATOM 3116 O O . LYS A 1 376 ? 46.492 16.285 9.074 1.00 19.50 404 LYS A O 1
ATOM 3122 N N . ASP A 1 377 ? 48.739 16.153 9.079 1.00 16.27 405 ASP A N 1
ATOM 3123 C CA . ASP A 1 377 ? 48.935 16.951 7.867 1.00 16.68 405 ASP A CA 1
ATOM 3124 C C . ASP A 1 377 ? 48.245 18.328 7.928 1.00 16.85 405 ASP A C 1
ATOM 3125 O O . ASP A 1 377 ? 47.720 18.815 6.936 1.00 19.28 405 ASP A O 1
ATOM 3130 N N . GLU A 1 378 ? 48.284 18.935 9.113 1.00 15.74 406 GLU A N 1
ATOM 3131 C CA . GLU A 1 378 ? 47.800 20.288 9.328 1.00 14.80 406 GLU A CA 1
ATOM 3132 C C . GLU A 1 378 ? 49.000 21.234 9.326 1.00 13.29 406 GLU A C 1
ATOM 3133 O O . GLU A 1 378 ? 50.029 20.941 9.954 1.00 14.12 406 GLU A O 1
ATOM 3139 N N . ASP A 1 379 ? 48.827 22.364 8.652 1.00 12.41 407 ASP A N 1
ATOM 3140 C CA . ASP A 1 379 ? 49.874 23.391 8.462 1.00 12.82 407 ASP A CA 1
ATOM 3141 C C . ASP A 1 379 ? 49.591 24.517 9.437 1.00 11.79 407 ASP A C 1
ATOM 3142 O O . ASP A 1 379 ? 48.656 25.305 9.247 1.00 11.85 407 ASP A O 1
ATOM 3147 N N . THR A 1 380 ? 50.345 24.535 10.535 1.00 10.31 408 THR A N 1
ATOM 3148 C CA . THR A 1 380 ? 50.050 25.450 11.660 1.00 11.57 408 THR A CA 1
ATOM 3149 C C . THR A 1 380 ? 50.014 26.904 11.207 1.00 11.72 408 THR A C 1
ATOM 3150 O O . THR A 1 380 ? 49.085 27.672 11.557 1.00 11.86 408 THR A O 1
ATOM 3154 N N . VAL A 1 381 ? 51.078 27.306 10.509 1.00 10.87 409 VAL A N 1
ATOM 3155 C CA . VAL A 1 381 ? 51.222 28.705 10.071 1.00 9.97 409 VAL A CA 1
ATOM 3156 C C . VAL A 1 381 ? 50.138 29.091 9.058 1.00 11.61 409 VAL A C 1
ATOM 3157 O O . VAL A 1 381 ? 49.552 30.163 9.164 1.00 11.83 409 VAL A O 1
ATOM 3161 N N . LEU A 1 382 ? 49.841 28.213 8.091 1.00 12.03 410 LEU A N 1
ATOM 3162 C CA . LEU A 1 382 ? 48.773 28.545 7.131 1.00 12.85 410 LEU A CA 1
ATOM 3163 C C . LEU A 1 382 ? 47.412 28.650 7.854 1.00 12.45 410 LEU A C 1
ATOM 3164 O O . LEU A 1 382 ? 46.625 29.540 7.598 1.00 12.89 410 LEU A O 1
ATOM 3169 N N . ASN A 1 383 ? 47.136 27.727 8.762 1.00 12.56 411 ASN A N 1
ATOM 3170 C CA . ASN A 1 383 ? 45.870 27.745 9.507 1.00 12.02 411 ASN A CA 1
ATOM 3171 C C . ASN A 1 383 ? 45.736 29.031 10.314 1.00 11.48 411 ASN A C 1
ATOM 3172 O O . ASN A 1 383 ? 44.645 29.594 10.440 1.00 13.12 411 ASN A O 1
ATOM 3177 N N . TYR A 1 384 ? 46.861 29.488 10.882 1.00 11.01 412 TYR A N 1
ATOM 3178 C CA . TYR A 1 384 ? 46.886 30.749 11.614 1.00 11.98 412 TYR A CA 1
ATOM 3179 C C . TYR A 1 384 ? 46.522 31.944 10.750 1.00 11.41 412 TYR A C 1
ATOM 3180 O O . TYR A 1 384 ? 45.671 32.751 11.126 1.00 13.03 412 TYR A O 1
ATOM 3189 N N . ALA A 1 385 ? 47.129 32.025 9.563 1.00 12.16 413 ALA A N 1
ATOM 3190 C CA . ALA A 1 385 ? 46.828 33.108 8.634 1.00 11.49 413 ALA A CA 1
ATOM 3191 C C . ALA A 1 385 ? 45.347 33.106 8.222 1.00 12.46 413 ALA A C 1
ATOM 3192 O O . ALA A 1 385 ? 44.698 34.154 8.221 1.00 12.56 413 ALA A O 1
ATOM 3194 N N . VAL A 1 386 ? 44.820 31.934 7.904 1.00 13.10 414 VAL A N 1
ATOM 3195 C CA . VAL A 1 386 ? 43.413 31.829 7.564 1.00 13.73 414 VAL A CA 1
ATOM 3196 C C . VAL A 1 386 ? 42.534 32.301 8.753 1.00 15.14 414 VAL A C 1
ATOM 3197 O O . VAL A 1 386 ? 41.520 33.019 8.593 1.00 16.25 414 VAL A O 1
ATOM 3201 N N . GLY A 1 387 ? 42.940 31.918 9.955 1.00 13.85 415 GLY A N 1
ATOM 3202 C CA . GLY A 1 387 ? 42.205 32.323 11.149 1.00 13.79 415 GLY A CA 1
ATOM 3203 C C . GLY A 1 387 ? 42.187 33.822 11.355 1.00 14.89 415 GLY A C 1
ATOM 3204 O O . GLY A 1 387 ? 41.146 34.401 11.717 1.00 16.04 415 GLY A O 1
ATOM 3205 N N . LEU A 1 388 ? 43.332 34.468 11.138 1.00 14.28 416 LEU A N 1
ATOM 3206 C CA A LEU A 1 388 ? 43.401 35.941 11.251 0.70 14.71 416 LEU A CA 1
ATOM 3207 C CA B LEU A 1 388 ? 43.419 35.899 11.295 0.30 15.25 416 LEU A CA 1
ATOM 3208 C C . LEU A 1 388 ? 42.438 36.588 10.309 1.00 17.42 416 LEU A C 1
ATOM 3209 O O . LEU A 1 388 ? 41.772 37.573 10.662 1.00 19.36 416 LEU A O 1
ATOM 3218 N N . ILE A 1 389 ? 42.368 36.059 9.089 1.00 16.37 417 ILE A N 1
ATOM 3219 C CA . ILE A 1 389 ? 41.485 36.655 8.067 1.00 19.64 417 ILE A CA 1
ATOM 3220 C C . ILE A 1 389 ? 40.032 36.494 8.454 1.00 20.21 417 ILE A C 1
ATOM 3221 O O . ILE A 1 389 ? 39.210 37.395 8.219 1.00 22.58 417 ILE A O 1
ATOM 3226 N N . THR A 1 390 ? 39.697 35.339 9.023 1.00 21.77 418 THR A N 1
ATOM 3227 C CA . THR A 1 390 ? 38.301 34.987 9.275 1.00 23.92 418 THR A CA 1
ATOM 3228 C C . THR A 1 390 ? 37.773 35.580 10.605 1.00 24.49 418 THR A C 1
ATOM 3229 O O . THR A 1 390 ? 36.545 35.538 10.830 1.00 29.96 418 THR A O 1
ATOM 3233 N N . GLU A 1 391 ? 38.643 36.193 11.424 1.00 24.48 419 GLU A N 1
ATOM 3234 C CA A GLU A 1 391 ? 38.281 36.922 12.678 0.50 26.91 419 GLU A CA 1
ATOM 3235 C CA B GLU A 1 391 ? 38.191 36.812 12.669 0.50 26.63 419 GLU A CA 1
ATOM 3236 C C . GLU A 1 391 ? 37.070 37.824 12.443 1.00 30.72 419 GLU A C 1
ATOM 3237 O O . GLU A 1 391 ? 37.177 38.729 11.638 1.00 35.04 419 GLU A O 1
#

Radius of gyration: 21.89 Å; Cα contacts (8 Å, |Δi|>4): 799; chains: 1; bounding box: 66×54×35 Å

Secondary structure (DSSP, 8-state):
---SPPPP-----GGG-SS-GGGHHHHHHHHHHH----SSTTTTT---HHHHHHHHHHTT--SHHHHHHHHHHHHHTT--TT-EE----EE----EEEETTEEEE-S--HHHHHTT--TT-EEEEETTEEHHHHHHHHGGG---SSHHHHHHHHHTTTTEESS-SEEEEEEEETTEEEEEEEE-B-GGGSPPP---SEEEEEETTTEEEEEE------HHHHHHHHHTTSSEEEEE-TT-------HHHHHTTS-SS----SS-TT-----TT---SEEEEEE-TT--THHHHHHH--TTSSEEEEES---S-----EEEEE-TT--EEEEE-SPP---TT-----SPPPPSEE----TTT-----HHHHHHHHHHH-